Protein AF-A0AAU7DI45-F1 (afdb_monomer)

Structure (mmCIF, N/CA/C/O backbone):
data_AF-A0AAU7DI45-F1
#
_entry.id   AF-A0AAU7DI45-F1
#
loop_
_atom_site.group_PDB
_atom_site.id
_atom_site.type_symbol
_atom_site.label_atom_id
_atom_site.label_alt_id
_atom_site.label_comp_id
_atom_site.label_asym_id
_atom_site.label_entity_id
_atom_site.label_seq_id
_atom_site.pdbx_PDB_ins_code
_atom_site.Cartn_x
_atom_site.Cartn_y
_atom_site.Cartn_z
_atom_site.occupancy
_atom_site.B_iso_or_equiv
_atom_site.auth_seq_id
_atom_site.auth_comp_id
_atom_site.auth_asym_id
_atom_site.auth_atom_id
_atom_site.pdbx_PDB_model_num
ATOM 1 N N . MET A 1 1 ? -22.947 -71.564 53.033 1.00 35.72 1 MET A N 1
ATOM 2 C CA . MET A 1 1 ? -21.779 -70.784 52.568 1.00 35.72 1 MET A CA 1
ATOM 3 C C . MET A 1 1 ? -22.223 -69.349 52.325 1.00 35.72 1 MET A C 1
ATOM 5 O O . MET A 1 1 ? -22.934 -69.138 51.357 1.00 35.72 1 MET A O 1
ATOM 9 N N . SER A 1 2 ? -21.926 -68.342 53.138 1.00 35.03 2 SER A N 1
ATOM 10 C CA . SER A 1 2 ? -21.536 -68.233 54.557 1.00 35.03 2 SER A CA 1
ATOM 11 C C . SER A 1 2 ? -22.370 -67.035 55.083 1.00 35.03 2 SER A C 1
ATOM 13 O O . SER A 1 2 ? -22.551 -66.075 54.343 1.00 35.03 2 SER A O 1
ATOM 15 N N . LEU A 1 3 ? -23.052 -67.018 56.233 1.00 26.03 3 LEU A N 1
ATOM 16 C CA . LEU A 1 3 ? -22.826 -67.642 57.543 1.00 26.03 3 LEU A CA 1
ATOM 17 C C . LEU A 1 3 ? -21.412 -67.407 58.063 1.00 26.03 3 LEU A C 1
ATOM 19 O O . LEU A 1 3 ? -20.582 -68.307 58.050 1.00 26.03 3 LEU A O 1
ATOM 23 N N . THR A 1 4 ? -21.168 -66.145 58.398 1.00 36.72 4 THR A N 1
ATOM 24 C CA . THR A 1 4 ? -20.694 -65.712 59.723 1.00 36.72 4 THR A CA 1
ATOM 25 C C . THR A 1 4 ? -21.297 -64.317 59.928 1.00 36.72 4 THR A C 1
ATOM 27 O O . THR A 1 4 ? -20.848 -63.350 59.318 1.00 36.72 4 THR A O 1
ATOM 30 N N . ASP A 1 5 ? -22.533 -64.249 60.411 1.00 32.00 5 ASP A N 1
ATOM 31 C CA . ASP A 1 5 ? -22.857 -64.162 61.844 1.00 32.00 5 ASP A CA 1
ATOM 32 C C . ASP A 1 5 ? -22.604 -62.742 62.359 1.00 32.00 5 ASP A C 1
ATOM 34 O O . ASP A 1 5 ? -21.480 -62.262 62.436 1.00 32.00 5 ASP A O 1
ATOM 38 N N . GLN A 1 6 ? -23.664 -61.953 62.525 1.00 32.66 6 GLN A N 1
ATOM 39 C CA . GLN A 1 6 ? -24.487 -62.008 63.736 1.00 32.66 6 GLN A CA 1
ATOM 40 C C . GLN A 1 6 ? -23.634 -61.767 64.978 1.00 32.66 6 GLN A C 1
ATOM 42 O O . GLN A 1 6 ? -23.156 -62.696 65.614 1.00 32.66 6 GLN A O 1
ATOM 47 N N . LEU A 1 7 ? -23.544 -60.499 65.359 1.00 32.22 7 LEU A N 1
ATOM 48 C CA . LEU A 1 7 ? -23.602 -60.118 66.760 1.00 32.22 7 LEU A CA 1
ATOM 49 C C . LEU A 1 7 ? -24.441 -58.840 66.847 1.00 32.22 7 LEU A C 1
ATOM 51 O O . LEU A 1 7 ? -23.970 -57.736 66.588 1.00 32.22 7 LEU A O 1
ATOM 55 N N . THR A 1 8 ? -25.703 -59.081 67.222 1.00 35.00 8 THR A N 1
ATOM 56 C CA . THR A 1 8 ? -26.502 -58.309 68.194 1.00 35.00 8 THR A CA 1
ATOM 57 C C . THR A 1 8 ? -26.906 -56.894 67.785 1.00 35.00 8 THR A C 1
ATOM 59 O O . THR A 1 8 ? -26.086 -55.989 67.739 1.00 35.00 8 THR A O 1
ATOM 62 N N . ASP A 1 9 ? -28.166 -56.607 67.451 1.00 32.84 9 ASP A N 1
ATOM 63 C CA . ASP A 1 9 ? -29.411 -56.942 68.171 1.00 32.84 9 ASP A CA 1
ATOM 64 C C . ASP A 1 9 ? -29.366 -56.561 69.660 1.00 32.84 9 ASP A C 1
ATOM 66 O O . ASP A 1 9 ? -29.129 -57.382 70.538 1.00 32.84 9 ASP A O 1
ATOM 70 N N . HIS A 1 10 ? -29.510 -55.257 69.896 1.00 27.36 10 HIS A N 1
ATOM 71 C CA . HIS A 1 10 ? -29.951 -54.586 71.124 1.00 27.36 10 HIS A CA 1
ATOM 72 C C . HIS A 1 10 ? -29.984 -53.087 70.751 1.00 27.36 10 HIS A C 1
ATOM 74 O O . HIS A 1 10 ? -28.944 -52.473 70.588 1.00 27.36 10 HIS A O 1
ATOM 80 N N . LEU A 1 11 ? -31.088 -52.386 70.511 1.00 31.47 11 LEU A N 1
ATOM 81 C CA . LEU A 1 11 ? -32.400 -52.432 71.128 1.00 31.47 11 LEU A CA 1
ATOM 82 C C . LEU A 1 11 ? -33.374 -51.669 70.213 1.00 31.47 11 LEU A C 1
ATOM 84 O O . LEU A 1 11 ? -33.410 -50.440 70.213 1.00 31.47 11 LEU A O 1
ATOM 88 N N . ALA A 1 12 ? -34.213 -52.390 69.476 1.00 33.78 12 ALA A N 1
ATOM 89 C CA . ALA A 1 12 ? -35.539 -51.891 69.147 1.00 33.78 12 ALA A CA 1
ATOM 90 C C . ALA A 1 12 ? -36.453 -52.253 70.323 1.00 33.78 12 ALA A C 1
ATOM 92 O O . ALA A 1 12 ? -36.908 -53.390 70.415 1.00 33.78 12 ALA A O 1
ATOM 93 N N . LYS A 1 13 ? -36.674 -51.322 71.256 1.00 28.27 13 LYS A N 1
ATOM 94 C CA . LYS A 1 13 ? -37.799 -51.347 72.206 1.00 28.27 13 LYS A CA 1
ATOM 95 C C . LYS A 1 13 ? -37.856 -50.026 72.967 1.00 28.27 13 LYS A C 1
ATOM 97 O O . LYS A 1 13 ? -36.858 -49.623 73.549 1.00 28.27 13 LYS A O 1
ATOM 102 N N . LEU A 1 14 ? -39.067 -49.464 72.981 1.00 29.06 14 LEU A N 1
ATOM 103 C CA . LEU A 1 14 ? -39.582 -48.253 73.637 1.00 29.06 14 LEU A CA 1
ATOM 104 C C . LEU A 1 14 ? -39.849 -47.114 72.636 1.00 29.06 14 LEU A C 1
ATOM 106 O O . LEU A 1 14 ? -38.924 -46.520 72.108 1.00 29.06 14 LEU A O 1
ATOM 110 N N . THR A 1 15 ? -41.075 -46.710 72.321 1.00 27.80 15 THR A N 1
ATOM 111 C CA . THR A 1 15 ? -42.408 -47.266 72.580 1.00 27.80 15 THR A CA 1
ATOM 112 C C . THR A 1 15 ? -43.344 -46.536 71.616 1.00 27.80 15 THR A C 1
ATOM 114 O O . THR A 1 15 ? -43.249 -45.319 71.470 1.00 27.80 15 THR A O 1
ATOM 117 N N . TYR A 1 16 ? -44.238 -47.262 70.951 1.00 29.23 16 TYR A N 1
ATOM 118 C CA . TYR A 1 16 ? -45.427 -46.680 70.331 1.00 29.23 16 TYR A CA 1
ATOM 119 C C . TYR A 1 16 ? -46.463 -46.412 71.441 1.00 29.23 16 TYR A C 1
ATOM 121 O O . TYR A 1 16 ? -46.505 -47.170 72.408 1.00 29.23 16 TYR A O 1
ATOM 129 N N . ILE A 1 17 ? -47.327 -45.410 71.234 1.00 28.45 17 ILE A N 1
ATOM 130 C CA . ILE A 1 17 ? -48.498 -44.982 72.038 1.00 28.45 17 ILE A CA 1
ATOM 131 C C . ILE A 1 17 ? -48.225 -43.839 73.032 1.00 28.45 17 ILE A C 1
ATOM 133 O O . ILE A 1 17 ? -47.593 -44.015 74.067 1.00 28.45 17 ILE A O 1
ATOM 137 N N . GLY A 1 18 ? -48.809 -42.671 72.733 1.00 25.48 18 GLY A N 1
ATOM 138 C CA . GLY A 1 18 ? -48.900 -41.555 73.674 1.00 25.48 18 GLY A CA 1
ATOM 139 C C . GLY A 1 18 ? -49.289 -40.215 73.051 1.00 25.48 18 GLY A C 1
ATOM 140 O O . GLY A 1 18 ? -48.501 -39.288 73.105 1.00 25.48 18 GLY A O 1
ATOM 141 N N . LEU A 1 19 ? -50.495 -40.154 72.476 1.00 28.08 19 LEU A N 1
ATOM 142 C CA . LEU A 1 19 ? -51.413 -39.002 72.484 1.00 28.08 19 LEU A CA 1
ATOM 143 C C . LEU A 1 19 ? -50.922 -37.621 71.993 1.00 28.08 19 LEU A C 1
ATOM 145 O O . LEU A 1 19 ? -50.111 -36.939 72.604 1.00 28.08 19 LEU A O 1
ATOM 149 N N . LEU A 1 20 ? -51.570 -37.193 70.904 1.00 30.78 20 LEU A N 1
ATOM 150 C CA . LEU A 1 20 ? -52.135 -35.857 70.691 1.00 30.78 20 LEU A CA 1
ATOM 151 C C . LEU A 1 20 ? -51.928 -34.871 71.856 1.00 30.78 20 LEU A C 1
ATOM 153 O O . LEU A 1 20 ? -52.606 -34.991 72.871 1.00 30.78 20 LEU A O 1
ATOM 157 N N . ASP A 1 21 ? -51.139 -33.815 71.641 1.00 26.39 21 ASP A N 1
ATOM 158 C CA . ASP A 1 21 ? -51.639 -32.500 72.026 1.00 26.39 21 ASP A CA 1
ATOM 159 C C . ASP A 1 21 ? -51.089 -31.348 71.180 1.00 26.39 21 ASP A C 1
ATOM 161 O O . ASP A 1 21 ? -50.002 -31.351 70.604 1.00 26.39 21 ASP A O 1
ATOM 165 N N . ASN A 1 22 ? -51.955 -30.363 71.082 1.00 34.59 22 ASN A N 1
ATOM 166 C CA . ASN A 1 22 ? -52.050 -29.299 70.119 1.00 34.59 22 ASN A CA 1
ATOM 167 C C . ASN A 1 22 ? -51.189 -28.108 70.562 1.00 34.59 22 ASN A C 1
ATOM 169 O O . ASN A 1 22 ? -51.562 -27.424 71.509 1.00 34.59 22 ASN A O 1
ATOM 173 N N . ARG A 1 23 ? -50.085 -27.783 69.868 1.00 29.89 23 ARG A N 1
ATOM 174 C CA . ARG A 1 23 ? -49.517 -26.417 69.899 1.00 29.89 23 ARG A CA 1
ATOM 175 C C . ARG A 1 23 ? -48.950 -25.997 68.546 1.00 29.89 23 ARG A C 1
ATOM 177 O O . ARG A 1 23 ? -47.850 -26.369 68.152 1.00 29.89 23 ARG A O 1
ATOM 184 N N . ARG A 1 24 ? -49.709 -25.126 67.875 1.00 33.06 24 ARG A N 1
ATOM 185 C CA . ARG A 1 24 ? -49.247 -24.195 66.836 1.00 33.06 24 ARG A CA 1
ATOM 186 C C . ARG A 1 24 ? -47.911 -23.551 67.242 1.00 33.06 24 ARG A C 1
ATOM 188 O O . ARG A 1 24 ? -47.903 -22.642 68.070 1.00 33.06 24 ARG A O 1
ATOM 195 N N . SER A 1 25 ? -46.805 -23.954 66.619 1.00 28.47 25 SER A N 1
ATOM 196 C CA . SER A 1 25 ? -45.585 -23.143 66.599 1.00 28.47 25 SER A CA 1
ATOM 197 C C . SER A 1 25 ? -45.669 -22.207 65.397 1.00 28.47 25 SER A C 1
ATOM 199 O O . SER A 1 25 ? -45.540 -22.624 64.246 1.00 28.47 25 SER A O 1
ATOM 201 N N . LYS A 1 26 ? -45.995 -20.942 65.670 1.00 29.33 26 LYS A N 1
ATOM 202 C CA . LYS A 1 26 ? -45.971 -19.853 64.692 1.00 29.33 26 LYS A CA 1
ATOM 203 C C . LYS A 1 26 ? -44.584 -19.811 64.042 1.00 29.33 26 LYS A C 1
ATOM 205 O O . LYS A 1 26 ? -43.589 -19.650 64.746 1.00 29.33 26 LYS A O 1
ATOM 210 N N . MET A 1 27 ? -44.521 -19.896 62.710 1.00 29.36 27 MET A N 1
ATOM 211 C CA . MET A 1 27 ? -43.355 -19.416 61.968 1.00 29.36 27 MET A CA 1
ATOM 212 C C . MET A 1 27 ? -43.148 -17.956 62.361 1.00 29.36 27 MET A C 1
ATOM 214 O O . MET A 1 27 ? -44.000 -17.106 62.103 1.00 29.36 27 MET A O 1
ATOM 218 N N . ASN A 1 28 ? -42.055 -17.690 63.066 1.00 26.39 28 ASN A N 1
ATOM 219 C CA . ASN A 1 28 ? -41.728 -16.356 63.531 1.00 26.39 28 ASN A CA 1
ATOM 220 C C . ASN A 1 28 ? -41.281 -15.540 62.310 1.00 26.39 28 ASN A C 1
ATOM 222 O O . ASN A 1 28 ? -40.155 -15.675 61.829 1.00 26.39 28 ASN A O 1
ATOM 226 N N . VAL A 1 29 ? -42.205 -14.758 61.748 1.00 33.41 29 VAL A N 1
ATOM 227 C CA . VAL A 1 29 ? -41.911 -13.756 60.723 1.00 33.41 29 VAL A CA 1
ATOM 228 C C . VAL A 1 29 ? -41.280 -12.580 61.453 1.00 33.41 29 VAL A C 1
ATOM 230 O O . VAL A 1 29 ? -41.974 -11.706 61.962 1.00 33.41 29 VAL A O 1
ATOM 233 N N . ASP A 1 30 ? -39.957 -12.616 61.567 1.00 32.03 30 ASP A N 1
ATOM 234 C CA . ASP A 1 30 ? -39.193 -11.596 62.273 1.00 32.03 30 ASP A CA 1
ATOM 235 C C . ASP A 1 30 ? -39.340 -10.238 61.559 1.00 32.03 30 ASP A C 1
ATOM 237 O O . ASP A 1 30 ? -38.899 -10.036 60.419 1.00 32.03 30 ASP A O 1
ATOM 241 N N . SER A 1 31 ? -40.048 -9.321 62.214 1.00 34.56 31 SER A N 1
ATOM 242 C CA . SER A 1 31 ? -40.339 -7.968 61.760 1.00 34.56 31 SER A CA 1
ATOM 243 C C . SER A 1 31 ? -39.283 -7.008 62.309 1.00 34.56 31 SER A C 1
ATOM 245 O O . SER A 1 31 ? -39.503 -6.350 63.322 1.00 34.56 31 SER A O 1
ATOM 247 N N . GLY A 1 32 ? -38.126 -6.900 61.655 1.00 35.88 32 GLY A N 1
ATOM 248 C CA . GLY A 1 32 ? -37.116 -5.938 62.099 1.00 35.88 32 GLY A CA 1
ATOM 249 C C . GLY A 1 32 ? -35.945 -5.761 61.143 1.00 35.88 32 GLY A C 1
ATOM 250 O O . GLY A 1 32 ? -35.063 -6.611 61.068 1.00 35.88 32 GLY A O 1
ATOM 251 N N . TYR A 1 33 ? -35.896 -4.616 60.455 1.00 43.28 33 TYR A N 1
ATOM 252 C CA . TYR A 1 33 ? -34.671 -4.110 59.828 1.00 43.28 33 TYR A CA 1
ATOM 253 C C . TYR A 1 33 ? -33.738 -3.589 60.933 1.00 43.28 33 TYR A C 1
ATOM 255 O O . TYR A 1 33 ? -33.801 -2.420 61.302 1.00 43.28 33 TYR A O 1
ATOM 263 N N . GLY A 1 34 ? -32.893 -4.459 61.487 1.00 37.00 34 GLY A N 1
ATOM 264 C CA . GLY A 1 34 ? -31.878 -4.068 62.471 1.00 37.00 34 GLY A CA 1
ATOM 265 C C . GLY A 1 34 ? -30.731 -3.260 61.844 1.00 37.00 34 GLY A C 1
ATOM 266 O O . GLY A 1 34 ? -30.355 -3.485 60.692 1.00 37.00 34 GLY A O 1
ATOM 267 N N . HIS A 1 35 ? -30.134 -2.351 62.620 1.00 40.84 35 HIS A N 1
ATOM 268 C CA . HIS A 1 35 ? -29.148 -1.332 62.209 1.00 40.84 35 HIS A CA 1
ATOM 269 C C . HIS A 1 35 ? -27.817 -1.832 61.585 1.00 40.84 35 HIS A C 1
ATOM 271 O O . HIS A 1 35 ? -26.985 -1.009 61.215 1.00 40.84 35 HIS A O 1
ATOM 277 N N . LYS A 1 36 ? -27.610 -3.147 61.412 1.00 51.97 36 LYS A N 1
ATOM 278 C CA . LYS A 1 36 ? -26.426 -3.753 60.760 1.00 51.97 36 LYS A CA 1
ATOM 279 C C . LYS A 1 36 ? -26.767 -4.959 59.862 1.00 51.97 36 LYS A C 1
ATOM 281 O O . LYS A 1 36 ? -25.991 -5.902 59.756 1.00 51.97 36 LYS A O 1
ATOM 286 N N . GLN A 1 37 ? -27.952 -4.994 59.250 1.00 72.25 37 GLN A N 1
ATOM 287 C CA . GLN A 1 37 ? -28.378 -6.143 58.438 1.00 72.25 37 GLN A CA 1
ATOM 288 C C . GLN A 1 37 ? -28.145 -5.936 56.933 1.00 72.25 37 GLN A C 1
ATOM 290 O O . GLN A 1 37 ? -28.768 -5.072 56.311 1.00 72.25 37 GLN A O 1
ATOM 295 N N . VAL A 1 38 ? -27.324 -6.801 56.323 1.00 85.75 38 VAL A N 1
ATOM 296 C CA . VAL A 1 38 ? -27.330 -7.022 54.867 1.00 85.75 38 VAL A CA 1
ATOM 297 C C . VAL A 1 38 ? -28.445 -8.009 54.541 1.00 85.75 38 VAL A C 1
ATOM 299 O O . VAL A 1 38 ? -28.497 -9.116 55.080 1.00 85.75 38 VAL A O 1
ATOM 302 N N . ASN A 1 39 ? -29.347 -7.626 53.648 1.00 89.88 39 ASN A N 1
ATOM 303 C CA . ASN A 1 39 ? -30.404 -8.487 53.137 1.00 89.88 39 ASN A CA 1
ATOM 304 C C . ASN A 1 39 ? -30.093 -8.919 51.710 1.00 89.88 39 ASN A C 1
ATOM 306 O O . ASN A 1 39 ? -29.509 -8.160 50.941 1.00 89.88 39 ASN A O 1
ATOM 310 N N . LEU A 1 40 ? -30.537 -10.119 51.348 1.00 92.62 40 LEU A N 1
ATOM 311 C CA . LEU A 1 40 ? -30.530 -10.572 49.967 1.00 92.62 40 LEU A CA 1
ATOM 312 C C . LEU A 1 40 ? -31.950 -10.470 49.404 1.00 92.62 40 LEU A C 1
ATOM 314 O O . LEU A 1 40 ? -32.908 -10.968 49.998 1.00 92.62 40 LEU A O 1
ATOM 318 N N . VAL A 1 41 ? -32.090 -9.795 48.269 1.00 93.62 41 VAL A N 1
ATOM 319 C CA . VAL A 1 41 ? -33.357 -9.640 47.545 1.00 93.62 41 VAL A CA 1
ATOM 320 C C . VAL A 1 41 ? -33.157 -10.027 46.086 1.00 93.62 41 VAL A C 1
ATOM 322 O O . VAL A 1 41 ? -32.046 -9.960 45.567 1.00 93.62 41 VAL A O 1
ATOM 325 N N . GLN A 1 42 ? -34.225 -10.431 45.411 1.00 94.06 42 GLN A N 1
ATOM 326 C CA . GLN A 1 42 ? -34.209 -10.763 43.994 1.00 94.06 42 GLN A CA 1
ATOM 327 C C . GLN A 1 42 ? -35.122 -9.812 43.224 1.00 94.06 42 GLN A C 1
ATOM 329 O O . GLN A 1 42 ? -36.307 -9.705 43.520 1.00 94.06 42 GLN A O 1
ATOM 334 N N . TYR A 1 43 ? -34.583 -9.134 42.217 1.00 94.19 43 TYR A N 1
ATOM 335 C CA . TYR A 1 43 ? -35.361 -8.359 41.264 1.00 94.19 43 TYR A CA 1
ATOM 336 C C . TYR A 1 43 ? -35.867 -9.280 40.156 1.00 94.19 43 TYR A C 1
ATOM 338 O O . TYR A 1 43 ? -35.075 -9.871 39.414 1.00 94.19 43 TYR A O 1
ATOM 346 N N . ARG A 1 44 ? -37.187 -9.447 40.077 1.00 90.12 44 ARG A N 1
ATOM 347 C CA . ARG A 1 44 ? -37.833 -10.349 39.118 1.00 90.12 44 ARG A CA 1
ATOM 348 C C . ARG A 1 44 ? -39.212 -9.846 38.722 1.00 90.12 44 ARG A C 1
ATOM 350 O O . ARG A 1 44 ? -39.789 -8.980 39.382 1.00 90.12 44 ARG A O 1
ATOM 357 N N . ARG A 1 45 ? -39.748 -10.435 37.656 1.00 88.62 45 ARG A N 1
ATOM 358 C CA . ARG A 1 45 ? -41.122 -10.204 37.219 1.00 88.62 45 ARG A CA 1
ATOM 359 C C . ARG A 1 45 ? -42.077 -11.129 37.980 1.00 88.62 45 ARG A C 1
ATOM 361 O O . ARG A 1 45 ? -41.863 -12.341 37.996 1.00 88.62 45 ARG A O 1
ATOM 368 N N . VAL A 1 46 ? -43.100 -10.549 38.597 1.00 84.75 46 VAL A N 1
ATOM 369 C CA . VAL A 1 46 ? -44.240 -11.237 39.232 1.00 84.75 46 VAL A CA 1
ATOM 370 C C . VAL A 1 46 ? -45.490 -10.476 38.791 1.00 84.75 46 VAL A C 1
ATOM 372 O O . VAL A 1 46 ? -45.476 -9.244 38.802 1.00 84.75 46 VAL A O 1
ATOM 375 N N . ASP A 1 47 ? -46.497 -11.184 38.279 1.00 84.31 47 ASP A N 1
ATOM 376 C CA . ASP A 1 47 ? -47.744 -10.610 37.740 1.00 84.31 47 ASP A CA 1
ATOM 377 C C . ASP A 1 47 ? -47.528 -9.453 36.756 1.00 84.31 47 ASP A C 1
ATOM 379 O O . ASP A 1 47 ? -48.133 -8.384 36.811 1.00 84.31 47 ASP A O 1
ATOM 383 N N . GLY A 1 48 ? -46.571 -9.647 35.846 1.00 83.06 48 GLY A N 1
ATOM 384 C CA . GLY A 1 48 ? -46.275 -8.689 34.786 1.00 83.06 48 GLY A CA 1
ATOM 385 C C . GLY A 1 48 ? -45.459 -7.465 35.217 1.00 83.06 48 GLY A C 1
ATOM 386 O O . GLY A 1 48 ? -44.962 -6.772 34.326 1.00 83.06 48 GLY A O 1
ATOM 387 N N . ARG A 1 49 ? -45.225 -7.239 36.517 1.00 84.62 49 ARG A N 1
ATOM 388 C CA . ARG A 1 49 ? -44.467 -6.095 37.055 1.00 84.62 49 ARG A CA 1
ATOM 389 C C . ARG A 1 49 ? -43.102 -6.517 37.594 1.00 84.62 49 ARG A C 1
ATOM 391 O O . ARG A 1 49 ? -42.952 -7.584 38.183 1.00 84.62 49 ARG A O 1
ATOM 398 N N . TRP A 1 50 ? -42.093 -5.674 37.385 1.00 87.38 50 TRP A N 1
ATOM 399 C CA . TRP A 1 50 ? -40.767 -5.869 37.968 1.00 87.38 50 TRP A CA 1
ATOM 400 C C . TRP A 1 50 ? -40.733 -5.333 39.394 1.00 87.38 50 TRP A C 1
ATOM 402 O O . TRP A 1 50 ? -41.026 -4.162 39.625 1.00 87.38 50 TRP A O 1
ATOM 412 N N . GLN A 1 51 ? -40.346 -6.174 40.345 1.00 91.19 51 GLN A N 1
ATOM 413 C CA . GLN A 1 51 ? -40.280 -5.797 41.752 1.00 91.19 51 GLN A CA 1
ATOM 414 C C . GLN A 1 51 ? -39.185 -6.563 42.496 1.00 91.19 51 GLN A C 1
ATOM 416 O O . GLN A 1 51 ? -38.701 -7.604 42.046 1.00 91.19 51 GLN A O 1
ATOM 421 N N . PHE A 1 52 ? -38.763 -6.010 43.635 1.00 91.56 52 PHE A N 1
ATOM 422 C CA . PHE A 1 52 ? -37.815 -6.660 44.534 1.00 91.56 52 PHE A CA 1
ATOM 423 C C . PHE A 1 52 ? -38.555 -7.610 45.468 1.00 91.56 52 PHE A C 1
ATOM 425 O O . PHE A 1 52 ? -39.320 -7.182 46.327 1.00 91.56 52 PHE A O 1
ATOM 432 N N . ILE A 1 53 ? -38.264 -8.893 45.321 1.00 92.44 53 ILE A N 1
ATOM 433 C CA . ILE A 1 53 ? -38.807 -9.971 46.130 1.00 92.44 53 ILE A CA 1
ATOM 434 C C . ILE A 1 53 ? -37.778 -10.378 47.187 1.00 92.44 53 ILE A C 1
ATOM 436 O O . ILE A 1 53 ? -36.573 -10.424 46.925 1.00 92.44 53 ILE A O 1
ATOM 440 N N . ARG A 1 54 ? -38.233 -10.665 48.406 1.00 91.94 54 ARG A N 1
ATOM 441 C CA . ARG A 1 54 ? -37.351 -11.106 49.495 1.00 91.94 54 ARG A CA 1
ATOM 442 C C . ARG A 1 54 ? -36.870 -12.536 49.251 1.00 91.94 54 ARG A C 1
ATOM 444 O O . ARG A 1 54 ? -37.646 -13.389 48.829 1.00 91.94 54 ARG A O 1
ATOM 451 N N . VAL A 1 55 ? -35.602 -12.802 49.549 1.00 92.88 55 VAL A N 1
ATOM 452 C CA . VAL A 1 55 ? -35.072 -14.171 49.606 1.00 92.88 55 VAL A CA 1
ATOM 453 C C . VAL A 1 55 ? -35.498 -14.819 50.925 1.00 92.88 55 VAL A C 1
ATOM 455 O O . VAL A 1 55 ? -35.482 -14.163 51.970 1.00 92.88 55 VAL A O 1
ATOM 458 N N . VAL A 1 56 ? -35.881 -16.097 50.882 1.00 90.56 56 VAL A N 1
ATOM 459 C CA . VAL A 1 56 ? -36.247 -16.870 52.081 1.00 90.56 56 VAL A CA 1
ATOM 460 C C . VAL A 1 56 ? -35.054 -16.933 53.033 1.00 90.56 56 VAL A C 1
ATOM 462 O O . VAL A 1 56 ? -33.915 -17.087 52.596 1.00 90.56 56 VAL A O 1
ATOM 465 N N . ARG A 1 57 ? -35.294 -16.849 54.344 1.00 89.75 57 ARG A N 1
ATOM 466 C CA . ARG A 1 57 ? -34.252 -17.054 55.359 1.00 89.75 57 ARG A CA 1
ATOM 467 C C . ARG A 1 57 ? -34.491 -18.359 56.108 1.00 89.75 57 ARG A C 1
ATOM 469 O O . ARG A 1 57 ? -35.623 -18.676 56.453 1.00 89.75 57 ARG A O 1
ATOM 476 N N . LYS A 1 58 ? -33.414 -19.092 56.383 1.00 84.75 58 LYS A N 1
ATOM 477 C CA . LYS A 1 58 ? -33.390 -20.283 57.240 1.00 84.75 58 LYS A CA 1
ATOM 478 C C . LYS A 1 58 ? -32.303 -20.096 58.287 1.00 84.75 58 LYS A C 1
ATOM 480 O O . LYS A 1 58 ? -31.162 -19.803 57.936 1.00 84.75 58 LYS A O 1
ATOM 485 N N . ASN A 1 59 ? -32.653 -20.240 59.564 1.00 81.12 59 ASN A N 1
ATOM 486 C CA . ASN A 1 59 ? -31.726 -20.082 60.692 1.00 81.12 59 ASN A CA 1
ATOM 487 C C . ASN A 1 59 ? -30.917 -18.769 60.613 1.00 81.12 59 ASN A C 1
ATOM 489 O O . ASN A 1 59 ? -29.695 -18.761 60.735 1.00 81.12 59 ASN A O 1
ATOM 493 N N . GLY A 1 60 ? -31.594 -17.661 60.290 1.00 77.62 60 GLY A N 1
ATOM 494 C CA . GLY A 1 60 ? -30.975 -16.337 60.158 1.00 77.62 60 GLY A CA 1
ATOM 495 C C . GLY A 1 60 ? -30.174 -16.098 58.870 1.00 77.62 60 GLY A C 1
ATOM 496 O O . GLY A 1 60 ? -29.866 -14.944 58.570 1.00 77.62 60 GLY A O 1
ATOM 497 N N . LYS A 1 61 ? -29.898 -17.122 58.051 1.00 84.81 61 LYS A N 1
ATOM 498 C CA . LYS A 1 61 ? -29.144 -17.005 56.789 1.00 84.81 61 LYS A CA 1
ATOM 499 C C . LYS A 1 61 ? -30.076 -16.982 55.570 1.00 84.81 61 LYS A C 1
ATOM 501 O O . LYS A 1 61 ? -31.094 -17.676 55.588 1.00 84.81 61 LYS A O 1
ATOM 506 N N . PRO A 1 62 ? -29.775 -16.211 54.511 1.00 91.38 62 PRO A N 1
ATOM 507 C CA . PRO A 1 62 ? -30.547 -16.275 53.273 1.00 91.38 62 PRO A CA 1
ATOM 508 C C . PRO A 1 62 ? -30.350 -17.629 52.568 1.00 91.38 62 PRO A C 1
ATOM 510 O O . PRO A 1 62 ? -29.239 -18.150 52.514 1.00 91.38 62 PRO A O 1
ATOM 513 N N . ASP A 1 63 ? -31.422 -18.182 51.999 1.00 92.38 63 ASP A N 1
ATOM 514 C CA . ASP A 1 63 ? -31.427 -19.353 51.114 1.00 92.38 63 ASP A CA 1
ATOM 515 C C . ASP A 1 63 ? -31.788 -18.892 49.688 1.00 92.38 63 ASP A C 1
ATOM 517 O O . ASP A 1 63 ? -32.966 -18.867 49.328 1.00 92.38 63 ASP A O 1
ATOM 521 N N . PRO A 1 64 ? -30.806 -18.517 48.841 1.00 91.31 64 PRO A N 1
ATOM 522 C CA . PRO A 1 64 ? -31.066 -17.871 47.549 1.00 91.31 64 PRO A CA 1
ATOM 523 C C . PRO A 1 64 ? -31.676 -18.803 46.501 1.00 91.31 64 PRO A C 1
ATOM 525 O O . PRO A 1 64 ? -31.894 -18.402 45.361 1.00 91.31 64 PRO A O 1
ATOM 528 N N . ARG A 1 65 ? -31.949 -20.062 46.850 1.00 91.50 65 ARG A N 1
ATOM 529 C CA . ARG A 1 65 ? -32.694 -21.003 46.004 1.00 91.50 65 ARG A CA 1
ATOM 530 C C . ARG A 1 65 ? -34.197 -20.708 46.026 1.00 91.50 65 ARG A C 1
ATOM 532 O O . ARG A 1 65 ? -34.913 -21.148 45.127 1.00 91.50 65 ARG A O 1
ATOM 539 N N . LEU A 1 66 ? -34.655 -19.961 47.035 1.00 92.19 66 LEU A N 1
ATOM 540 C CA . LEU A 1 66 ? -36.059 -19.673 47.285 1.00 92.19 66 LEU A CA 1
ATOM 541 C C . LEU A 1 66 ? -36.292 -18.176 47.529 1.00 92.19 66 LEU A C 1
ATOM 543 O O . LEU A 1 66 ? -35.527 -17.502 48.219 1.00 92.19 66 LEU A O 1
ATOM 547 N N . VAL A 1 67 ? -37.386 -17.661 46.985 1.00 91.88 67 VAL A N 1
ATOM 548 C CA . VAL A 1 67 ? -37.884 -16.296 47.202 1.00 91.88 67 VAL A CA 1
ATOM 549 C C . VAL A 1 67 ? -39.308 -16.339 47.745 1.00 91.88 67 VAL A C 1
ATOM 551 O O . VAL A 1 67 ? -39.989 -17.338 47.564 1.00 91.88 67 VAL A O 1
ATOM 554 N N . LEU A 1 68 ? -39.756 -15.281 48.417 1.00 89.38 68 LEU A N 1
ATOM 555 C CA . LEU A 1 68 ? -41.103 -15.191 48.988 1.00 89.38 68 LEU A CA 1
ATOM 556 C C . LEU A 1 68 ? -42.044 -14.452 48.035 1.00 89.38 68 LEU A C 1
ATOM 558 O O . LEU A 1 68 ? -41.975 -13.228 47.957 1.00 89.38 68 LEU A O 1
ATOM 562 N N . ILE A 1 69 ? -42.913 -15.171 47.330 1.00 86.19 69 ILE A N 1
ATOM 563 C CA . ILE A 1 69 ? -43.964 -14.582 46.485 1.00 86.19 69 ILE A CA 1
ATOM 564 C C . ILE A 1 69 ? -45.282 -14.730 47.242 1.00 86.19 69 ILE A C 1
ATOM 566 O O . ILE A 1 69 ? -45.623 -15.834 47.645 1.00 86.19 69 ILE A O 1
ATOM 570 N N . ASP A 1 70 ? -45.959 -13.613 47.514 1.00 82.88 70 ASP A N 1
ATOM 571 C CA . ASP A 1 70 ? -47.206 -13.566 48.298 1.00 82.88 70 ASP A CA 1
ATOM 572 C C . ASP A 1 70 ? -47.128 -14.259 49.671 1.00 82.88 70 ASP A C 1
ATOM 574 O O . ASP A 1 70 ? -48.110 -14.766 50.199 1.00 82.88 70 ASP A O 1
ATOM 578 N N . GLY A 1 71 ? -45.933 -14.262 50.271 1.00 80.00 71 GLY A N 1
ATOM 579 C CA . GLY A 1 71 ? -45.664 -14.909 51.559 1.00 80.00 71 GLY A CA 1
ATOM 580 C C . GLY A 1 71 ? -45.228 -16.373 51.460 1.00 80.00 71 GLY A C 1
ATOM 581 O O . GLY A 1 71 ? -44.697 -16.894 52.438 1.00 80.00 71 GLY A O 1
ATOM 582 N N . GLU A 1 72 ? -45.332 -16.996 50.285 1.00 85.31 72 GLU A N 1
ATOM 583 C CA . GLU A 1 72 ? -45.009 -18.408 50.074 1.00 85.31 72 GLU A CA 1
ATOM 584 C C . GLU A 1 72 ? -43.630 -18.615 49.411 1.00 85.31 72 GLU A C 1
ATOM 586 O O . GLU A 1 72 ? -43.232 -17.850 48.519 1.00 85.31 72 GLU A O 1
ATOM 591 N N . PRO A 1 73 ? -42.857 -19.647 49.810 1.00 90.25 73 PRO A N 1
ATOM 592 C CA . PRO A 1 73 ? -41.593 -19.986 49.163 1.00 90.25 73 PRO A CA 1
ATOM 593 C C . PRO A 1 73 ? -41.774 -20.449 47.708 1.00 90.25 73 PRO A C 1
ATOM 595 O O . PRO A 1 73 ? -42.373 -21.484 47.430 1.00 90.25 73 PRO A O 1
ATOM 598 N N . ALA A 1 74 ? -41.154 -19.736 46.772 1.00 89.38 74 ALA A N 1
ATOM 599 C CA . ALA A 1 74 ? -41.132 -20.048 45.348 1.00 89.38 74 ALA A CA 1
ATOM 600 C C . ALA A 1 74 ? -39.696 -20.161 44.811 1.00 89.38 74 ALA A C 1
ATOM 602 O O . ALA A 1 74 ? -38.744 -19.631 45.387 1.00 89.38 74 ALA A O 1
ATOM 603 N N . SER A 1 75 ? -39.524 -20.833 43.668 1.00 89.12 75 SER A N 1
ATOM 604 C CA . SER A 1 75 ? -38.213 -20.978 43.021 1.00 89.12 75 SER A CA 1
ATOM 605 C C . SER A 1 75 ? -37.615 -19.622 42.641 1.00 89.12 75 SER A C 1
ATOM 607 O O . SER A 1 75 ? -38.280 -18.795 42.016 1.00 89.12 75 SER A O 1
ATOM 609 N N . SER A 1 76 ? -36.325 -19.425 42.918 1.00 87.12 76 SER A N 1
ATOM 610 C CA . SER A 1 76 ? -35.585 -18.216 42.537 1.00 87.12 76 SER A CA 1
ATOM 611 C C . SER A 1 76 ? -35.151 -18.164 41.060 1.00 87.12 76 SER A C 1
ATOM 613 O O . SER A 1 76 ? -34.343 -17.318 40.677 1.00 87.12 76 SER A O 1
ATOM 615 N N . LYS A 1 77 ? -35.665 -19.043 40.189 1.00 85.06 77 LYS A N 1
ATOM 616 C CA . LYS A 1 77 ? -35.391 -18.968 38.743 1.00 85.06 77 LYS A CA 1
ATOM 617 C C . LYS A 1 77 ? -36.007 -17.702 38.126 1.00 85.06 77 LYS A C 1
ATOM 619 O O . LYS A 1 77 ? -37.162 -17.379 38.394 1.00 85.06 77 LYS A O 1
ATOM 624 N N . GLY A 1 78 ? -35.252 -17.040 37.242 1.00 80.38 78 GLY A N 1
ATOM 625 C CA . GLY A 1 78 ? -35.756 -15.947 36.395 1.00 80.38 78 GLY A CA 1
ATOM 626 C C . GLY A 1 78 ? -35.616 -14.526 36.960 1.00 80.38 78 GLY A C 1
ATOM 627 O O . GLY A 1 78 ? -36.429 -13.668 36.623 1.00 80.38 78 GLY A O 1
ATOM 628 N N . GLY A 1 79 ? -34.611 -14.257 37.803 1.00 86.81 79 GLY A N 1
ATOM 629 C CA . GLY A 1 79 ? -34.336 -12.916 38.335 1.00 86.81 79 GLY A CA 1
ATOM 630 C C . GLY A 1 79 ? -32.859 -12.654 38.638 1.00 86.81 79 GLY A C 1
ATOM 631 O O . GLY A 1 79 ? -32.026 -13.558 38.558 1.00 86.81 79 GLY A O 1
ATOM 632 N N . HIS A 1 80 ? -32.548 -11.413 39.018 1.00 91.25 80 HIS A N 1
ATOM 633 C CA . HIS A 1 80 ? -31.209 -10.978 39.432 1.00 91.25 80 HIS A CA 1
ATOM 634 C C . HIS A 1 80 ? -31.182 -10.669 40.928 1.00 91.25 80 HIS A C 1
ATOM 636 O O . HIS A 1 80 ? -32.084 -10.017 41.449 1.00 91.25 80 HIS A O 1
ATOM 642 N N . PHE A 1 81 ? -30.159 -11.136 41.632 1.00 93.56 81 PHE A N 1
ATOM 643 C CA . PHE A 1 81 ? -29.971 -10.895 43.054 1.00 93.56 81 PHE A CA 1
ATOM 644 C C . PHE A 1 81 ? -29.294 -9.555 43.316 1.00 93.56 81 PHE A C 1
ATOM 646 O O . PHE A 1 81 ? -28.427 -9.103 42.566 1.00 93.56 81 PHE A O 1
ATOM 653 N N . TYR A 1 82 ? -29.684 -8.952 44.432 1.00 94.50 82 TYR A N 1
ATOM 654 C CA . TYR A 1 82 ? -29.109 -7.732 44.961 1.00 94.50 82 TYR A CA 1
ATOM 655 C C . TYR A 1 82 ? -28.887 -7.879 46.462 1.00 94.50 82 TYR A C 1
ATOM 657 O O . TYR A 1 82 ? -29.732 -8.421 47.180 1.00 94.50 82 TYR A O 1
ATOM 665 N N . LEU A 1 83 ? -27.779 -7.328 46.942 1.00 92.75 83 LEU A N 1
ATOM 666 C CA . LEU A 1 83 ? -27.606 -7.021 48.355 1.00 92.75 83 LEU A CA 1
ATOM 667 C C . LEU A 1 83 ? -28.330 -5.715 48.657 1.00 92.75 83 LEU A C 1
ATOM 669 O O . LEU A 1 83 ? -28.251 -4.778 47.867 1.00 92.75 83 LEU A O 1
ATOM 673 N N . ALA A 1 84 ? -29.026 -5.653 49.786 1.00 90.56 84 ALA A N 1
ATOM 674 C CA . ALA A 1 84 ? -29.737 -4.475 50.257 1.00 90.56 84 ALA A CA 1
ATOM 675 C C . ALA A 1 84 ? -29.387 -4.213 51.725 1.00 90.56 84 ALA A C 1
ATOM 677 O O . ALA A 1 84 ? -29.669 -5.044 52.588 1.00 90.56 84 ALA A O 1
ATOM 678 N N . TRP A 1 85 ? -28.791 -3.061 52.014 1.00 90.00 85 TRP A N 1
ATOM 679 C CA . TRP A 1 85 ? -28.415 -2.650 53.369 1.00 90.00 85 TRP A CA 1
ATOM 680 C C . TRP A 1 85 ? -28.669 -1.155 53.553 1.00 90.00 85 TRP A C 1
ATOM 682 O O . TRP A 1 85 ? -28.872 -0.425 52.580 1.00 90.00 85 TRP A O 1
ATOM 692 N N . ARG A 1 86 ? -28.699 -0.697 54.805 1.00 84.56 86 ARG A N 1
ATOM 693 C CA . ARG A 1 86 ? -28.756 0.733 55.114 1.00 84.56 86 ARG A CA 1
ATOM 694 C C . ARG A 1 86 ? -27.377 1.231 55.506 1.00 84.56 86 ARG A C 1
ATOM 696 O O . ARG A 1 86 ? -26.705 0.608 56.318 1.00 84.56 86 ARG A O 1
ATOM 703 N N . GLU A 1 87 ? -26.998 2.365 54.945 1.00 82.12 87 GLU A N 1
ATOM 704 C CA . GLU A 1 87 ? -25.746 3.059 55.222 1.00 82.12 87 GLU A CA 1
ATOM 705 C C . GLU A 1 87 ? -26.066 4.545 55.370 1.00 82.12 87 GLU A C 1
ATOM 707 O O . GLU A 1 87 ? -26.708 5.125 54.493 1.00 82.12 87 GLU A O 1
ATOM 712 N N . GLN A 1 88 ? -25.715 5.138 56.517 1.00 79.94 88 GLN A N 1
ATOM 713 C CA . GLN A 1 88 ? -26.058 6.530 56.858 1.00 79.94 88 GLN A CA 1
ATOM 714 C C . GLN A 1 88 ? -27.551 6.860 56.630 1.00 79.94 88 GLN A C 1
ATOM 716 O O . GLN A 1 88 ? -27.912 7.893 56.077 1.00 79.94 88 GLN A O 1
ATOM 721 N N . GLY A 1 89 ? -28.442 5.928 56.990 1.00 79.06 89 GLY A N 1
ATOM 722 C CA . GLY A 1 89 ? -29.893 6.068 56.811 1.00 79.06 89 GLY A CA 1
ATOM 723 C C . GLY A 1 89 ? -30.412 5.772 55.396 1.00 79.06 89 GLY A C 1
ATOM 724 O O . GLY A 1 89 ? -31.595 5.457 55.248 1.00 79.06 89 GLY A O 1
ATOM 725 N N . ASN A 1 90 ? -29.554 5.749 54.374 1.00 78.44 90 ASN A N 1
ATOM 726 C CA . ASN A 1 90 ? -29.937 5.501 52.985 1.00 78.44 90 ASN A CA 1
ATOM 727 C C . ASN A 1 90 ? -29.960 4.008 52.651 1.00 78.44 90 ASN A C 1
ATOM 729 O O . ASN A 1 90 ? -29.046 3.262 52.998 1.00 78.44 90 ASN A O 1
ATOM 733 N N . LEU A 1 91 ? -31.001 3.560 51.942 1.00 84.06 91 LEU A N 1
ATOM 734 C CA . LEU A 1 91 ? -31.064 2.195 51.423 1.00 84.06 91 LEU A CA 1
ATOM 735 C C . LEU A 1 91 ? -30.145 2.070 50.203 1.00 84.06 91 LEU A C 1
ATOM 737 O O . LEU A 1 91 ? -30.443 2.606 49.136 1.00 84.06 91 LEU A O 1
ATOM 741 N N . LYS A 1 92 ? -29.056 1.323 50.353 1.00 88.62 92 LYS A N 1
ATOM 742 C CA . LYS A 1 92 ? -28.151 0.959 49.265 1.00 88.62 92 LYS A CA 1
ATOM 743 C C . LYS A 1 92 ? -28.543 -0.401 48.701 1.00 88.62 92 LYS A C 1
ATOM 745 O O . LYS A 1 92 ? -28.993 -1.289 49.431 1.00 88.62 92 LYS A O 1
ATOM 750 N N . ARG A 1 93 ? -28.385 -0.554 47.386 1.00 90.19 93 ARG A N 1
ATOM 751 C CA . ARG A 1 93 ? -28.548 -1.830 46.687 1.00 90.19 93 ARG A CA 1
ATOM 752 C C . ARG A 1 93 ? -27.374 -2.061 45.746 1.00 90.19 93 ARG A C 1
ATOM 754 O O . ARG A 1 93 ? -27.012 -1.153 45.009 1.00 90.19 93 ARG A O 1
ATOM 761 N N . GLN A 1 94 ? -26.840 -3.276 45.729 1.00 90.12 94 GLN A N 1
ATOM 762 C CA . GLN A 1 94 ? -25.747 -3.684 44.841 1.00 90.12 94 GLN A CA 1
ATOM 763 C C . GLN A 1 94 ? -26.136 -4.965 44.113 1.00 90.12 94 GLN A C 1
ATOM 765 O O . GLN A 1 94 ? -26.554 -5.925 44.758 1.00 90.12 94 GLN A O 1
ATOM 770 N N . ALA A 1 95 ? -26.025 -4.978 42.784 1.00 89.44 95 ALA A N 1
ATOM 771 C CA . ALA A 1 95 ? -26.294 -6.167 41.978 1.00 89.44 95 ALA A CA 1
ATOM 772 C C . ALA A 1 95 ? -25.198 -7.221 42.201 1.00 89.44 95 ALA A C 1
ATOM 774 O O . ALA A 1 95 ? -24.018 -6.882 42.198 1.00 89.44 95 ALA A O 1
ATOM 775 N N . VAL A 1 96 ? -25.585 -8.489 42.370 1.00 87.06 96 VAL A N 1
ATOM 776 C CA . VAL A 1 96 ? -24.652 -9.604 42.648 1.00 87.06 96 VAL A CA 1
ATOM 777 C C . VAL A 1 96 ? -24.846 -10.806 41.717 1.00 87.06 96 VAL A C 1
ATOM 779 O O . VAL A 1 96 ? -24.439 -11.919 42.030 1.00 87.06 96 VAL A O 1
ATOM 782 N N . GLY A 1 97 ? -25.475 -10.585 40.558 1.00 85.62 97 GLY A N 1
ATOM 783 C CA . GLY A 1 97 ? -25.658 -11.602 39.517 1.00 85.62 97 GLY A CA 1
ATOM 784 C C . GLY A 1 97 ? -26.963 -12.392 39.640 1.00 85.62 97 GLY A C 1
ATOM 785 O O . GLY A 1 97 ? -27.889 -11.995 40.339 1.00 85.62 97 GLY A O 1
ATOM 786 N N . SER A 1 98 ? -27.083 -13.496 38.903 1.00 87.12 98 SER A N 1
ATOM 787 C CA . SER A 1 98 ? -28.289 -14.350 38.866 1.00 87.12 98 SER A CA 1
ATOM 788 C C . SER A 1 98 ? -28.081 -15.734 39.488 1.00 87.12 98 SER A C 1
ATOM 790 O O . SER A 1 98 ? -29.022 -16.522 39.566 1.00 87.12 98 SER A O 1
ATOM 792 N N . SER A 1 99 ? -26.861 -16.056 39.925 1.00 90.38 99 SER A N 1
ATOM 793 C CA . SER A 1 99 ? -26.527 -17.346 40.531 1.00 90.38 99 SER A CA 1
ATOM 794 C C . SER A 1 99 ? -26.821 -17.341 42.036 1.00 90.38 99 SER A C 1
ATOM 796 O O . SER A 1 99 ? -26.285 -16.495 42.754 1.00 90.38 99 SER A O 1
ATOM 798 N N . PRO A 1 100 ? -27.593 -18.313 42.565 1.00 89.62 100 PRO A N 1
ATOM 799 C CA . PRO A 1 100 ? -27.801 -18.459 44.006 1.00 89.62 100 PRO A CA 1
ATOM 800 C C . PRO A 1 100 ? -26.499 -18.589 44.809 1.00 89.62 100 PRO A C 1
ATOM 802 O O . PRO A 1 100 ? -26.409 -18.096 45.932 1.00 89.62 100 PRO A O 1
ATOM 805 N N . ARG A 1 101 ? -25.482 -19.248 44.236 1.00 86.31 101 ARG A N 1
ATOM 806 C CA . ARG A 1 101 ? -24.181 -19.452 44.888 1.00 86.31 101 ARG A CA 1
ATOM 807 C C . ARG A 1 101 ? -23.385 -18.151 44.971 1.00 86.31 101 ARG A C 1
ATOM 809 O O . ARG A 1 101 ? -22.848 -17.850 46.032 1.00 86.31 101 ARG A O 1
ATOM 816 N N . GLU A 1 102 ? -23.333 -17.385 43.882 1.00 85.94 102 GLU A N 1
ATOM 817 C CA . GLU A 1 102 ? -22.656 -16.077 43.845 1.00 85.94 102 GLU A CA 1
ATOM 818 C C . GLU A 1 102 ? -23.337 -15.089 44.789 1.00 85.94 102 GLU A C 1
ATOM 820 O O . GLU A 1 102 ? -22.668 -14.421 45.569 1.00 85.94 102 GLU A O 1
ATOM 825 N N . ALA A 1 103 ? -24.672 -15.074 44.792 1.00 89.62 103 ALA A N 1
ATOM 826 C CA . ALA A 1 103 ? -25.462 -14.219 45.662 1.00 89.62 103 ALA A CA 1
ATOM 827 C C . ALA A 1 103 ? -25.221 -14.511 47.155 1.00 89.62 103 ALA A C 1
ATOM 829 O O . ALA A 1 103 ? -25.080 -13.581 47.950 1.00 89.62 103 ALA A O 1
ATOM 830 N N . LEU A 1 104 ? -25.129 -15.794 47.540 1.00 90.44 104 LEU A N 1
ATOM 831 C CA . LEU A 1 104 ? -24.786 -16.182 48.912 1.00 90.44 104 LEU A CA 1
ATOM 832 C C . LEU A 1 104 ? -23.350 -15.786 49.275 1.00 90.44 104 LEU A C 1
ATOM 834 O O . LEU A 1 104 ? -23.110 -15.301 50.377 1.00 90.44 104 LEU A O 1
ATOM 838 N N . ASN A 1 105 ? -22.404 -15.980 48.352 1.00 87.44 105 ASN A N 1
ATOM 839 C CA . ASN A 1 105 ? -21.009 -15.614 48.572 1.00 87.44 105 ASN A CA 1
ATOM 840 C C . ASN A 1 105 ? -20.854 -14.099 48.769 1.00 87.44 105 ASN A C 1
ATOM 842 O O . ASN A 1 105 ? -20.268 -13.657 49.751 1.00 87.44 105 ASN A O 1
ATOM 846 N N . ALA A 1 106 ? -21.472 -13.300 47.896 1.00 87.81 106 ALA A N 1
ATOM 847 C CA . ALA A 1 106 ? -21.472 -11.844 47.997 1.00 87.81 106 ALA A CA 1
ATOM 848 C C . ALA A 1 106 ? -22.112 -11.354 49.306 1.00 87.81 106 ALA A C 1
ATOM 850 O O . ALA A 1 106 ? -21.644 -10.385 49.902 1.00 87.81 106 ALA A O 1
ATOM 851 N N . TRP A 1 107 ? -23.152 -12.043 49.790 1.00 91.44 107 TRP A N 1
ATOM 852 C CA . TRP A 1 107 ? -23.742 -11.754 51.095 1.00 91.44 107 TRP A CA 1
ATOM 853 C C . TRP A 1 107 ? -22.754 -11.996 52.245 1.00 91.44 107 TRP A C 1
ATOM 855 O O . TRP A 1 107 ? -22.616 -11.119 53.095 1.00 91.44 107 TRP A O 1
ATOM 865 N N . HIS A 1 108 ? -22.027 -13.122 52.256 1.00 87.69 108 HIS A N 1
ATOM 866 C CA . HIS A 1 108 ? -20.991 -13.385 53.267 1.00 87.69 108 HIS A CA 1
ATOM 867 C C . HIS A 1 108 ? -19.872 -12.341 53.238 1.00 87.69 108 HIS A C 1
ATOM 869 O O . HIS A 1 108 ? -19.516 -11.811 54.287 1.00 87.69 108 HIS A O 1
ATOM 875 N N . VAL A 1 109 ? -19.365 -12.002 52.049 1.00 84.88 109 VAL A N 1
ATOM 876 C CA . VAL A 1 109 ? -18.311 -10.989 51.887 1.00 84.88 109 VAL A CA 1
ATOM 877 C C . VAL A 1 109 ? -18.782 -9.632 52.410 1.00 84.88 109 VAL A C 1
ATOM 879 O O . VAL A 1 109 ? -18.097 -9.012 53.214 1.00 84.88 109 VAL A O 1
ATOM 882 N N . LYS A 1 110 ? -19.987 -9.183 52.033 1.00 87.62 110 LYS A N 1
ATOM 883 C CA . LYS A 1 110 ? -20.514 -7.887 52.487 1.00 87.62 110 LYS A CA 1
ATOM 884 C C . LYS A 1 110 ? -20.782 -7.853 53.992 1.00 87.62 110 LYS A C 1
ATOM 886 O O . LYS A 1 110 ? -20.583 -6.812 54.610 1.00 87.62 110 LYS A O 1
ATOM 891 N N . MET A 1 111 ? -21.218 -8.971 54.575 1.00 85.75 111 MET A N 1
ATOM 892 C CA . MET A 1 111 ? -21.330 -9.109 56.029 1.00 85.75 111 MET A CA 1
ATOM 893 C C . MET A 1 111 ? -19.961 -8.962 56.706 1.00 85.75 111 MET A C 1
ATOM 895 O O . MET A 1 111 ? -19.871 -8.211 57.671 1.00 85.75 111 MET A O 1
ATOM 899 N N . GLY A 1 112 ? -18.911 -9.596 56.170 1.00 83.12 112 GLY A N 1
ATOM 900 C CA . GLY A 1 112 ? -17.534 -9.446 56.658 1.00 83.12 112 GLY A CA 1
ATOM 901 C C . GLY A 1 112 ? -17.010 -8.011 56.540 1.00 83.12 112 GLY A C 1
ATOM 902 O O . GLY A 1 112 ? -16.457 -7.483 57.497 1.00 83.12 112 GLY A O 1
ATOM 903 N N . ILE A 1 113 ? -17.281 -7.330 55.419 1.00 83.88 113 ILE A N 1
ATOM 904 C CA . ILE A 1 113 ? -16.899 -5.920 55.218 1.00 83.88 113 ILE A CA 1
ATOM 905 C C . ILE A 1 113 ? -17.576 -5.005 56.246 1.00 83.88 113 ILE A C 1
ATOM 907 O O . ILE A 1 113 ? -16.925 -4.153 56.841 1.00 83.88 113 ILE A O 1
ATOM 911 N N . LEU A 1 114 ? -18.881 -5.174 56.493 1.00 82.06 114 LEU A N 1
ATOM 912 C CA . LEU A 1 114 ? -19.597 -4.353 57.481 1.00 82.06 114 LEU A CA 1
ATOM 913 C C . LEU A 1 114 ? -19.249 -4.703 58.936 1.00 82.06 114 LEU A C 1
ATOM 915 O O . LEU A 1 114 ? -19.466 -3.877 59.823 1.00 82.06 114 LEU A O 1
ATOM 919 N N . ALA A 1 115 ? -18.749 -5.914 59.187 1.00 81.12 115 ALA A N 1
ATOM 920 C CA . ALA A 1 115 ? -18.221 -6.322 60.486 1.00 81.12 115 ALA A CA 1
ATOM 921 C C . ALA A 1 115 ? -16.794 -5.800 60.735 1.00 81.12 115 ALA A C 1
ATOM 923 O O . ALA A 1 115 ? -16.389 -5.707 61.890 1.00 81.12 115 ALA A O 1
ATOM 924 N N . GLY A 1 116 ? -16.076 -5.401 59.678 1.00 77.88 116 GLY A N 1
ATOM 925 C CA . GLY A 1 116 ? -14.666 -5.009 59.735 1.00 77.88 116 GLY A CA 1
ATOM 926 C C . GLY A 1 116 ? -13.689 -6.184 59.606 1.00 77.88 116 GLY A C 1
ATOM 927 O O . GLY A 1 116 ? -12.490 -5.983 59.755 1.00 77.88 116 GLY A O 1
ATOM 928 N N . ASP A 1 117 ? -14.183 -7.389 59.306 1.00 79.19 117 ASP A N 1
ATOM 929 C CA . ASP A 1 117 ? -13.383 -8.618 59.183 1.00 79.19 117 ASP A CA 1
ATOM 930 C C . ASP A 1 117 ? -12.723 -8.768 57.799 1.00 79.19 117 ASP A C 1
ATOM 932 O O . ASP A 1 117 ? -11.825 -9.586 57.608 1.00 79.19 117 ASP A O 1
ATOM 936 N N . VAL A 1 118 ? -13.210 -8.020 56.804 1.00 80.00 118 VAL A N 1
ATOM 937 C CA . VAL A 1 118 ? -12.769 -8.081 55.405 1.00 80.00 118 VAL A CA 1
ATOM 938 C C . VAL A 1 118 ? -12.596 -6.656 54.891 1.00 80.00 118 VAL A C 1
ATOM 940 O O . VAL A 1 118 ? -13.541 -5.869 54.936 1.00 80.00 118 VAL A O 1
ATOM 943 N N . GLU A 1 119 ? -11.417 -6.315 54.374 1.00 74.94 119 GLU A N 1
ATOM 944 C CA . GLU A 1 119 ? -11.233 -5.037 53.682 1.00 74.94 119 GLU A CA 1
ATOM 945 C C . GLU A 1 119 ? -12.049 -5.019 52.377 1.00 74.94 119 GLU A C 1
ATOM 947 O O . GLU A 1 119 ? -12.061 -6.013 51.643 1.00 74.94 119 GLU A O 1
ATOM 952 N N . PRO A 1 120 ? -12.767 -3.922 52.072 1.00 72.38 120 PRO A N 1
ATOM 953 C CA . PRO A 1 120 ? -13.505 -3.822 50.824 1.00 72.38 120 PRO A CA 1
ATOM 954 C C . PRO A 1 120 ? -12.539 -3.876 49.635 1.00 72.38 120 PRO A C 1
ATOM 956 O O . PRO A 1 120 ? -11.556 -3.138 49.598 1.00 72.38 120 PRO A O 1
ATOM 959 N N . GLU A 1 121 ? -12.847 -4.709 48.635 1.00 65.56 121 GLU A N 1
ATOM 960 C CA . GLU A 1 121 ? -12.201 -4.574 47.327 1.00 65.56 121 GLU A CA 1
ATOM 961 C C . GLU A 1 121 ? -12.433 -3.143 46.811 1.00 65.56 121 GLU A C 1
ATOM 963 O O . GLU A 1 121 ? -13.555 -2.633 46.941 1.00 65.56 121 GLU A O 1
ATOM 968 N N . PRO A 1 122 ? -11.406 -2.479 46.248 1.00 59.00 122 PRO A N 1
ATOM 969 C CA . PRO A 1 122 ? -11.562 -1.134 45.713 1.00 59.00 122 PRO A CA 1
ATOM 970 C C . PRO A 1 122 ? -12.687 -1.131 44.674 1.00 59.00 122 PRO A C 1
ATOM 972 O O . PRO A 1 122 ? -12.702 -1.964 43.763 1.00 59.00 122 PRO A O 1
ATOM 975 N N . GLU A 1 123 ? -13.650 -0.213 44.821 1.00 54.38 123 GLU A N 1
ATOM 976 C CA . GLU A 1 123 ? -14.692 -0.030 43.810 1.00 54.38 123 GLU A CA 1
ATOM 977 C C . GLU A 1 123 ? -14.008 0.228 42.459 1.00 54.38 123 GLU A C 1
ATOM 979 O O . GLU A 1 123 ? -13.076 1.037 42.407 1.00 54.38 123 GLU A O 1
ATOM 984 N N . PRO A 1 124 ? -14.411 -0.451 41.366 1.00 47.16 124 PRO A N 1
ATOM 985 C CA . PRO A 1 124 ? -13.822 -0.182 40.067 1.00 47.16 124 PRO A CA 1
ATOM 986 C C . PRO A 1 124 ? -14.063 1.290 39.748 1.00 47.16 124 PRO A C 1
ATOM 988 O O . PRO A 1 124 ? -15.214 1.720 39.638 1.00 47.16 124 PRO A O 1
ATOM 991 N N . GLU A 1 125 ? -12.976 2.055 39.637 1.00 47.28 125 GLU A N 1
ATOM 992 C CA . GLU A 1 125 ? -13.024 3.464 39.273 1.00 47.28 125 GLU A CA 1
ATOM 993 C C . GLU A 1 125 ? -13.926 3.618 38.047 1.00 47.28 125 GLU A C 1
ATOM 995 O O . GLU A 1 125 ? -13.747 2.943 37.026 1.00 47.28 125 GLU A O 1
ATOM 1000 N N . THR A 1 126 ? -14.931 4.489 38.137 1.00 45.22 126 THR A N 1
ATOM 1001 C CA . THR A 1 126 ? -15.728 4.871 36.976 1.00 45.22 126 THR A CA 1
ATOM 1002 C C . THR A 1 126 ? -14.821 5.649 36.033 1.00 45.22 126 THR A C 1
ATOM 1004 O O . THR A 1 126 ? -14.747 6.873 36.102 1.00 45.22 126 THR A O 1
ATOM 1007 N N . VAL A 1 127 ? -14.100 4.941 35.165 1.00 53.72 127 VAL A N 1
ATOM 1008 C CA . VAL A 1 127 ? -13.333 5.562 34.090 1.00 53.72 127 VAL A CA 1
ATOM 1009 C C . VAL A 1 127 ? -14.347 6.283 33.213 1.00 53.72 127 VAL A C 1
ATOM 1011 O O . VAL A 1 127 ? -15.166 5.642 32.547 1.00 53.72 127 VAL A O 1
ATOM 1014 N N . GLU A 1 128 ? -14.340 7.617 33.247 1.00 61.91 128 GLU A N 1
ATOM 1015 C CA . GLU A 1 128 ? -15.156 8.426 32.351 1.00 61.91 128 GLU A CA 1
ATOM 1016 C C . GLU A 1 128 ? -14.881 7.975 30.916 1.00 61.91 128 GLU A C 1
ATOM 1018 O O . GLU A 1 128 ? -13.791 8.152 30.364 1.00 61.91 128 GLU A O 1
ATOM 1023 N N . SER A 1 129 ? -15.866 7.309 30.314 1.00 71.62 129 SER A N 1
ATOM 1024 C CA . SER A 1 129 ? -15.695 6.794 28.967 1.00 71.62 129 SER A CA 1
ATOM 1025 C C . SER A 1 129 ? -15.567 7.966 28.007 1.00 71.62 129 SER A C 1
ATOM 1027 O O . SER A 1 129 ? -16.468 8.801 27.903 1.00 71.62 129 SER A O 1
ATOM 1029 N N . LYS A 1 130 ? -14.458 8.000 27.266 1.00 89.69 130 LYS A N 1
ATOM 1030 C CA . LYS A 1 130 ? -14.243 8.996 26.220 1.00 89.69 130 LYS A CA 1
ATOM 1031 C C . LYS A 1 130 ? -15.385 8.970 25.209 1.00 89.69 130 LYS A C 1
ATOM 1033 O O . LYS A 1 130 ? -15.939 7.918 24.866 1.00 89.69 130 LYS A O 1
ATOM 1038 N N . THR A 1 131 ? -15.699 10.145 24.672 1.00 95.06 131 THR A N 1
ATOM 1039 C CA . THR A 1 131 ? -16.538 10.219 23.479 1.00 95.06 131 THR A CA 1
ATOM 1040 C C . THR A 1 131 ? -15.776 9.617 22.304 1.00 95.06 131 THR A C 1
ATOM 1042 O O . THR A 1 131 ? -14.543 9.674 22.229 1.00 95.06 131 THR A O 1
ATOM 1045 N N . ILE A 1 132 ? -16.508 9.060 21.348 1.00 96.31 132 ILE A N 1
ATOM 1046 C CA . ILE A 1 132 ? -15.897 8.521 20.137 1.00 96.31 132 ILE A CA 1
ATOM 1047 C C . ILE A 1 132 ? -15.190 9.661 19.351 1.00 96.31 132 ILE A C 1
ATOM 1049 O O . ILE A 1 132 ? -14.272 9.401 18.580 1.00 96.31 132 ILE A O 1
ATOM 1053 N N . ASP A 1 133 ? -15.587 10.938 19.503 1.00 96.44 133 ASP A N 1
ATOM 1054 C CA . ASP A 1 133 ? -15.091 12.061 18.678 1.00 96.44 133 ASP A CA 1
ATOM 1055 C C . ASP A 1 133 ? -13.732 12.477 19.198 1.00 96.44 133 ASP A C 1
ATOM 1057 O O . ASP A 1 133 ? -12.768 12.558 18.435 1.00 96.44 133 ASP A O 1
ATOM 1061 N N . THR A 1 134 ? -13.641 12.614 20.520 1.00 95.56 134 THR A N 1
ATOM 1062 C CA . THR A 1 134 ? -12.381 12.798 21.227 1.00 95.56 134 THR A CA 1
ATOM 1063 C C . THR A 1 134 ? -11.417 11.659 20.897 1.00 95.56 134 THR A C 1
ATOM 1065 O O . THR A 1 134 ? -10.290 11.925 20.484 1.00 95.56 134 THR A O 1
ATOM 1068 N N . ALA A 1 135 ? -11.874 10.402 20.952 1.00 96.19 135 ALA A N 1
ATOM 1069 C CA . ALA A 1 135 ? -11.044 9.242 20.620 1.00 96.19 135 ALA A CA 1
ATOM 1070 C C . ALA A 1 135 ? -10.508 9.275 19.174 1.00 96.19 135 ALA A C 1
ATOM 1072 O O . ALA A 1 135 ? -9.341 8.967 18.933 1.00 96.19 135 ALA A O 1
ATOM 1073 N N . ILE A 1 136 ? -11.330 9.679 18.198 1.00 98.00 136 ILE A N 1
ATOM 1074 C CA . ILE A 1 136 ? -10.894 9.826 16.801 1.00 98.00 136 ILE A CA 1
ATOM 1075 C C . ILE A 1 136 ? -9.866 10.948 16.656 1.00 98.00 136 ILE A C 1
ATOM 1077 O O . ILE A 1 136 ? -8.871 10.766 15.953 1.00 98.00 136 ILE A O 1
ATOM 1081 N N . VAL A 1 137 ? -10.099 12.104 17.282 1.00 97.44 137 VAL A N 1
ATOM 1082 C CA . VAL A 1 137 ? -9.191 13.257 17.204 1.00 97.44 137 VAL A CA 1
ATOM 1083 C C . VAL A 1 137 ? -7.824 12.915 17.793 1.00 97.44 137 VAL A C 1
ATOM 1085 O O . VAL A 1 137 ? -6.809 13.187 17.150 1.00 97.44 137 VAL A O 1
ATOM 1088 N N . GLU A 1 138 ? -7.795 12.288 18.968 1.00 96.44 138 GLU A N 1
ATOM 1089 C CA . GLU A 1 138 ? -6.564 11.835 19.624 1.00 96.44 138 GLU A CA 1
ATOM 1090 C C . GLU A 1 138 ? -5.829 10.800 18.768 1.00 96.44 138 GLU A C 1
ATOM 1092 O O . GLU A 1 138 ? -4.675 11.012 18.401 1.00 96.44 138 GLU A O 1
ATOM 1097 N N . TYR A 1 139 ? -6.520 9.749 18.319 1.00 97.50 139 TYR A N 1
ATOM 1098 C CA . TYR A 1 139 ? -5.910 8.724 17.472 1.00 97.50 139 TYR A CA 1
ATOM 1099 C C . TYR A 1 139 ? -5.336 9.304 16.170 1.00 97.50 139 TYR A C 1
ATOM 1101 O O . TYR A 1 139 ? -4.238 8.951 15.736 1.00 97.50 139 TYR A O 1
ATOM 1109 N N . LEU A 1 140 ? -6.057 10.226 15.524 1.00 97.94 140 LEU A N 1
ATOM 1110 C CA . LEU A 1 140 ? -5.582 10.877 14.304 1.00 97.94 140 LEU A CA 1
ATOM 1111 C C . LEU A 1 140 ? -4.402 11.822 14.554 1.00 97.94 140 LEU A C 1
ATOM 1113 O O . LEU A 1 140 ? -3.586 11.989 13.643 1.00 97.94 140 LEU A O 1
ATOM 1117 N N . ARG A 1 141 ? -4.287 12.422 15.745 1.00 96.69 141 ARG A N 1
ATOM 1118 C CA . ARG A 1 141 ? -3.110 13.202 16.154 1.00 96.69 141 ARG A CA 1
ATOM 1119 C C . ARG A 1 141 ? -1.875 12.302 16.204 1.00 96.69 141 ARG A C 1
ATOM 1121 O O . ARG A 1 141 ? -0.879 12.625 15.557 1.00 96.69 141 ARG A O 1
ATOM 1128 N N . ASP A 1 142 ? -1.979 11.141 16.842 1.00 95.12 142 ASP A N 1
ATOM 1129 C CA . ASP A 1 142 ? -0.870 10.186 16.963 1.00 95.12 142 ASP A CA 1
ATOM 1130 C C . ASP A 1 142 ? -0.477 9.595 15.608 1.00 95.12 142 ASP A C 1
ATOM 1132 O O . ASP A 1 142 ? 0.702 9.489 15.266 1.00 95.12 142 ASP A O 1
ATOM 1136 N N . VAL A 1 143 ? -1.464 9.260 14.773 1.00 95.12 143 VAL A N 1
ATOM 1137 C CA . VAL A 1 143 ? -1.219 8.785 13.404 1.00 95.12 143 VAL A CA 1
ATOM 1138 C C . VAL A 1 143 ? -0.523 9.858 12.571 1.00 95.12 143 VAL A C 1
ATOM 1140 O O . VAL A 1 143 ? 0.370 9.527 11.793 1.00 95.12 143 VAL A O 1
ATOM 1143 N N . LYS A 1 144 ? -0.898 11.135 12.721 1.00 93.12 144 LYS A N 1
ATOM 1144 C CA . LYS A 1 144 ? -0.236 12.247 12.023 1.00 93.12 144 LYS A CA 1
ATOM 1145 C C . LYS A 1 144 ? 1.219 12.411 12.470 1.00 93.12 144 LYS A C 1
ATOM 1147 O O . LYS A 1 144 ? 2.055 12.734 11.636 1.00 93.12 144 LYS A O 1
ATOM 1152 N N . ALA A 1 145 ? 1.506 12.184 13.751 1.00 90.88 145 ALA A N 1
ATOM 1153 C CA . ALA A 1 145 ? 2.854 12.282 14.304 1.00 90.88 145 ALA A CA 1
ATOM 1154 C C . ALA A 1 145 ? 3.747 11.084 13.935 1.00 90.88 145 ALA A C 1
ATOM 1156 O O . ALA A 1 145 ? 4.954 11.239 13.791 1.00 90.88 145 ALA A O 1
ATOM 1157 N N . THR A 1 146 ? 3.171 9.888 13.770 1.00 88.50 146 THR A N 1
ATOM 1158 C CA . THR A 1 146 ? 3.946 8.634 13.677 1.00 88.50 146 THR A CA 1
ATOM 1159 C C . THR A 1 146 ? 3.888 7.929 12.320 1.00 88.50 146 THR A C 1
ATOM 1161 O O . THR A 1 146 ? 4.630 6.969 12.099 1.00 88.50 146 THR A O 1
ATOM 1164 N N . LYS A 1 147 ? 2.994 8.328 11.405 1.00 88.56 147 LYS A N 1
ATOM 1165 C CA . LYS A 1 147 ? 2.778 7.663 10.105 1.00 88.56 147 LYS A CA 1
ATOM 1166 C C . LYS A 1 147 ? 2.836 8.655 8.945 1.00 88.56 147 LYS A C 1
ATOM 1168 O O . LYS A 1 147 ? 2.693 9.858 9.112 1.00 88.56 147 LYS A O 1
ATOM 1173 N N . SER A 1 148 ? 2.980 8.119 7.729 1.00 84.75 148 SER A N 1
ATOM 1174 C CA . SER A 1 148 ? 2.985 8.924 6.501 1.00 84.75 148 SER A CA 1
ATOM 1175 C C . SER A 1 148 ? 1.705 9.755 6.326 1.00 84.75 148 SER A C 1
ATOM 1177 O O . SER A 1 148 ? 0.606 9.328 6.705 1.00 84.75 148 SER A O 1
ATOM 1179 N N . ALA A 1 149 ? 1.818 10.888 5.628 1.00 87.81 149 ALA A N 1
ATOM 1180 C CA . ALA A 1 149 ? 0.677 11.737 5.280 1.00 87.81 149 ALA A CA 1
ATOM 1181 C C . ALA A 1 149 ? -0.420 10.980 4.502 1.00 87.81 149 ALA A C 1
ATOM 1183 O O . ALA A 1 149 ? -1.612 11.264 4.657 1.00 87.81 149 ALA A O 1
ATOM 1184 N N . ALA A 1 150 ? -0.042 9.991 3.682 1.00 86.56 150 ALA A N 1
ATOM 1185 C CA . ALA A 1 150 ? -0.984 9.129 2.971 1.00 86.56 150 ALA A CA 1
ATOM 1186 C C . ALA A 1 150 ? -1.774 8.223 3.931 1.00 86.56 150 ALA A C 1
ATOM 1188 O O . ALA A 1 150 ? -2.996 8.106 3.796 1.00 86.56 150 ALA A O 1
ATOM 1189 N N . THR A 1 151 ? -1.102 7.629 4.925 1.00 91.94 151 THR A N 1
ATOM 1190 C CA . THR A 1 151 ? -1.744 6.827 5.979 1.00 91.94 151 THR A CA 1
ATOM 1191 C C . THR A 1 151 ? -2.717 7.677 6.791 1.00 91.94 151 THR A C 1
ATOM 1193 O O . THR A 1 151 ? -3.870 7.280 6.939 1.00 91.94 151 THR A O 1
ATOM 1196 N N . TYR A 1 152 ? -2.302 8.871 7.228 1.00 94.88 152 TYR A N 1
ATOM 1197 C CA . TYR A 1 152 ? -3.168 9.810 7.950 1.00 94.88 152 TYR A CA 1
ATOM 1198 C C . TYR A 1 152 ? -4.439 10.149 7.159 1.00 94.88 152 TYR A C 1
ATOM 1200 O O . TYR A 1 152 ? -5.548 9.996 7.668 1.00 94.88 152 TYR A O 1
ATOM 1208 N N . LYS A 1 153 ? -4.305 10.542 5.884 1.00 94.62 153 LYS A N 1
ATOM 1209 C CA . LYS A 1 153 ? -5.458 10.851 5.017 1.00 94.62 153 LYS A CA 1
ATOM 1210 C C . LYS A 1 153 ? -6.385 9.647 4.845 1.00 94.62 153 LYS A C 1
ATOM 1212 O O . LYS A 1 153 ? -7.604 9.812 4.828 1.00 94.62 153 LYS A O 1
ATOM 1217 N N . ALA A 1 154 ? -5.821 8.446 4.707 1.00 94.75 154 ALA A N 1
ATOM 1218 C CA . ALA A 1 154 ? -6.606 7.227 4.589 1.00 94.75 154 ALA A CA 1
ATOM 1219 C C . ALA A 1 154 ? -7.382 6.929 5.877 1.00 94.75 154 ALA A C 1
ATOM 1221 O O . ALA A 1 154 ? -8.588 6.730 5.800 1.00 94.75 154 ALA A O 1
ATOM 1222 N N . TYR A 1 155 ? -6.723 6.959 7.036 1.00 97.69 155 TYR A N 1
ATOM 1223 C CA . TYR A 1 155 ? -7.360 6.676 8.324 1.00 97.69 155 TYR A CA 1
ATOM 1224 C C . TYR A 1 155 ? -8.399 7.736 8.680 1.00 97.69 155 TYR A C 1
ATOM 1226 O O . TYR A 1 155 ? -9.480 7.386 9.132 1.00 97.69 155 TYR A O 1
ATOM 1234 N N . LYS A 1 156 ? -8.133 9.015 8.382 1.00 97.88 156 LYS A N 1
ATOM 1235 C CA . LYS A 1 156 ? -9.111 10.097 8.548 1.00 97.88 156 LYS A CA 1
ATOM 1236 C C . LYS A 1 156 ? -10.397 9.826 7.766 1.00 97.88 156 LYS A C 1
ATOM 1238 O O . LYS A 1 156 ? -11.479 9.971 8.318 1.00 97.88 156 LYS A O 1
ATOM 1243 N N . ARG A 1 157 ? -10.291 9.414 6.498 1.00 97.25 157 ARG A N 1
ATOM 1244 C CA . ARG A 1 157 ? -11.458 9.042 5.681 1.00 97.25 157 ARG A CA 1
ATOM 1245 C C . ARG A 1 157 ? -12.150 7.788 6.221 1.00 97.25 157 ARG A C 1
ATOM 1247 O O . ARG A 1 157 ? -13.370 7.750 6.270 1.00 97.25 157 ARG A O 1
ATOM 1254 N N . ASP A 1 158 ? -11.378 6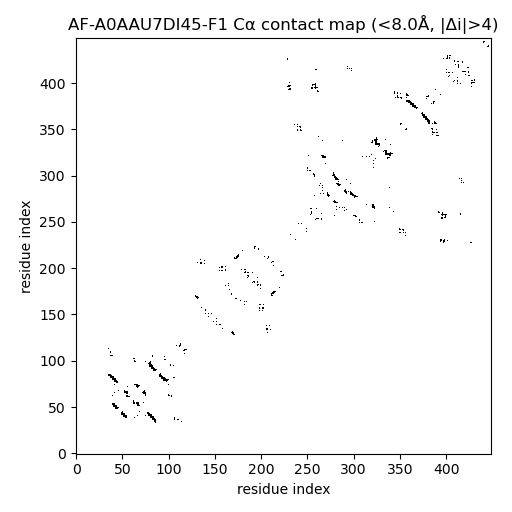.773 6.598 1.00 97.75 158 ASP A N 1
ATOM 1255 C CA . ASP A 1 158 ? -11.913 5.493 7.067 1.00 97.75 158 ASP A CA 1
ATOM 1256 C C . ASP A 1 158 ? -12.661 5.673 8.421 1.00 97.75 158 ASP A C 1
ATOM 1258 O O . ASP A 1 158 ? -13.719 5.078 8.617 1.00 97.75 158 ASP A O 1
ATOM 1262 N N . LEU A 1 159 ? -12.183 6.562 9.308 1.00 98.19 159 LEU A N 1
ATOM 1263 C CA . LEU A 1 159 ? -12.852 6.938 10.566 1.00 98.19 159 LEU A CA 1
ATOM 1264 C C . LEU A 1 159 ? -14.039 7.888 10.369 1.00 98.19 159 LEU A C 1
ATOM 1266 O O . LEU A 1 159 ? -15.031 7.754 11.079 1.00 98.19 159 LEU A O 1
ATOM 1270 N N . ALA A 1 160 ? -13.974 8.807 9.400 1.00 97.56 160 ALA A N 1
ATOM 1271 C CA . ALA A 1 160 ? -15.128 9.626 9.021 1.00 97.56 160 ALA A CA 1
ATOM 1272 C C . ALA A 1 160 ? -16.287 8.745 8.530 1.00 97.56 160 ALA A C 1
ATOM 1274 O O . ALA A 1 160 ? -17.405 8.888 9.008 1.00 97.56 160 ALA A O 1
ATOM 1275 N N . TRP A 1 161 ? -15.995 7.755 7.681 1.00 97.56 161 TRP A N 1
ATOM 1276 C CA . TRP A 1 161 ? -16.992 6.779 7.240 1.00 97.56 161 TRP A CA 1
ATOM 1277 C C . TRP A 1 161 ? -17.584 5.976 8.404 1.00 97.56 161 TRP A C 1
ATOM 1279 O O . TRP A 1 161 ? -18.793 5.783 8.472 1.00 97.56 161 TRP A O 1
ATOM 1289 N N . PHE A 1 162 ? -16.756 5.530 9.356 1.00 97.44 162 PHE A N 1
ATOM 1290 C CA . PHE A 1 162 ? -17.264 4.885 10.571 1.00 97.44 162 PHE A CA 1
ATOM 1291 C C . PHE A 1 162 ? -18.255 5.790 11.315 1.00 97.44 162 PHE A C 1
ATOM 1293 O O . PHE A 1 162 ? -19.301 5.310 11.754 1.00 97.44 162 PHE A O 1
ATOM 1300 N N . ARG A 1 163 ? -17.955 7.090 11.422 1.00 96.00 163 ARG A N 1
ATOM 1301 C CA . ARG A 1 163 ? -18.834 8.050 12.092 1.00 96.00 163 ARG A CA 1
ATOM 1302 C C . ARG A 1 163 ? -20.129 8.337 11.367 1.00 96.00 163 ARG A C 1
ATOM 1304 O O . ARG A 1 163 ? -21.150 8.442 12.032 1.00 96.00 163 ARG A O 1
ATOM 1311 N N . GLU A 1 164 ? -20.105 8.389 10.043 1.00 96.25 164 GLU A N 1
ATOM 1312 C CA . GLU A 1 164 ? -21.321 8.508 9.229 1.00 96.25 164 GLU A CA 1
ATOM 1313 C C . GLU A 1 164 ? -22.293 7.346 9.493 1.00 96.25 164 GLU A C 1
ATOM 1315 O O . GLU A 1 164 ? -23.504 7.526 9.438 1.00 96.25 164 GLU A O 1
ATOM 1320 N N . HIS A 1 165 ? -21.771 6.171 9.857 1.00 94.81 165 HIS A N 1
ATOM 1321 C CA . HIS A 1 165 ? -22.575 4.973 10.083 1.00 94.81 165 HIS A CA 1
ATOM 1322 C C . HIS A 1 165 ? -22.938 4.731 11.552 1.00 94.81 165 HIS A C 1
ATOM 1324 O O . HIS A 1 165 ? -23.851 3.952 11.833 1.00 94.81 165 HIS A O 1
ATOM 1330 N N . ARG A 1 166 ? -22.235 5.332 12.520 1.00 90.62 166 ARG A N 1
ATOM 1331 C CA . ARG A 1 166 ? -22.436 5.058 13.954 1.00 90.62 166 ARG A CA 1
ATOM 1332 C C . ARG A 1 166 ? -22.711 6.321 14.749 1.00 90.62 166 ARG A C 1
ATOM 1334 O O . ARG A 1 166 ? -21.822 7.136 14.969 1.00 90.62 166 ARG A O 1
ATOM 1341 N N . GLY A 1 167 ? -23.935 6.392 15.273 1.00 86.19 167 GLY A N 1
ATOM 1342 C CA . GLY A 1 167 ? -24.414 7.488 16.117 1.00 86.19 167 GLY A CA 1
ATOM 1343 C C . GLY A 1 167 ? -24.186 7.310 17.622 1.00 86.19 167 GLY A C 1
ATOM 1344 O O . GLY A 1 167 ? -24.623 8.157 18.396 1.00 86.19 167 GLY A O 1
ATOM 1345 N N . LYS A 1 168 ? -23.537 6.227 18.079 1.00 91.19 168 LYS A N 1
ATOM 1346 C CA . LYS A 1 168 ? -23.205 6.079 19.508 1.00 91.19 168 LYS A CA 1
ATOM 1347 C C . LYS A 1 168 ? -22.227 7.189 19.918 1.00 91.19 168 LYS A C 1
ATOM 1349 O O . LYS A 1 168 ? -21.299 7.503 19.184 1.00 91.19 168 LYS A O 1
ATOM 1354 N N . HIS A 1 169 ? -22.439 7.779 21.093 1.00 90.31 169 HIS A N 1
ATOM 1355 C CA . HIS A 1 169 ? -21.608 8.888 21.577 1.00 90.31 169 HIS A CA 1
ATOM 1356 C C . HIS A 1 169 ? -20.360 8.418 22.339 1.00 90.31 169 HIS A C 1
ATOM 1358 O 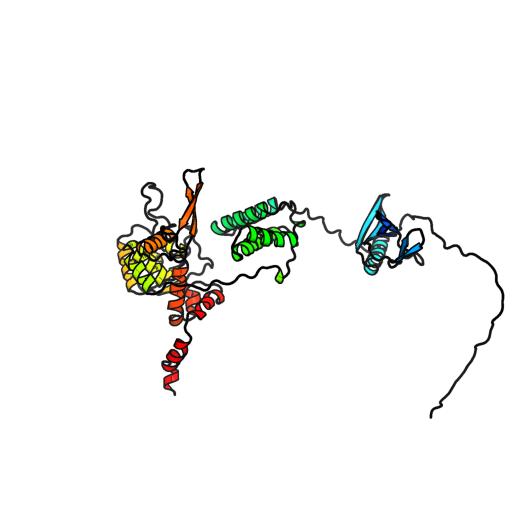O . HIS A 1 169 ? -19.280 8.980 22.172 1.00 90.31 169 HIS A O 1
ATOM 1364 N N . LEU A 1 170 ? -20.501 7.380 23.170 1.00 91.69 170 LEU A N 1
ATOM 1365 C CA . LEU A 1 170 ? -19.451 6.896 24.074 1.00 91.69 170 LEU A CA 1
ATOM 1366 C C . LEU A 1 170 ? -18.749 5.659 23.518 1.00 91.69 170 LEU A C 1
ATOM 1368 O O . LEU A 1 170 ? -19.406 4.750 23.006 1.00 91.69 170 LEU A O 1
ATOM 1372 N N . VAL A 1 171 ? -17.428 5.608 23.693 1.00 92.88 171 VAL A N 1
ATOM 1373 C CA . VAL A 1 171 ? -16.579 4.481 23.280 1.00 92.88 171 VAL A CA 1
ATOM 1374 C C . VAL A 1 171 ? -16.979 3.190 24.003 1.00 92.88 171 VAL A C 1
ATOM 1376 O O . VAL A 1 171 ? -17.057 2.140 23.370 1.00 92.88 171 VAL A O 1
ATOM 1379 N N . SER A 1 172 ? -17.324 3.266 25.294 1.00 89.44 172 SER A N 1
ATOM 1380 C CA . SER A 1 172 ? -17.729 2.106 26.109 1.00 89.44 172 SER A CA 1
ATOM 1381 C C . SER A 1 172 ? -19.026 1.444 25.651 1.00 89.44 172 SER A C 1
ATOM 1383 O O . SER A 1 172 ? -19.281 0.291 25.984 1.00 89.44 172 SER A O 1
ATOM 1385 N N . ARG A 1 173 ? -19.858 2.155 24.881 1.00 89.06 173 ARG A N 1
ATOM 1386 C CA . ARG A 1 173 ? -21.115 1.612 24.354 1.00 89.06 173 ARG A CA 1
ATOM 1387 C C . ARG A 1 173 ? -20.923 0.822 23.065 1.00 89.06 173 ARG A C 1
ATOM 1389 O O . ARG A 1 173 ? -21.905 0.277 22.569 1.00 89.06 173 ARG A O 1
ATOM 1396 N N . LEU A 1 174 ? -19.719 0.798 22.494 1.00 93.19 174 LEU A N 1
ATOM 1397 C CA . LEU A 1 174 ? -19.442 0.028 21.289 1.00 93.19 174 LEU A CA 1
ATOM 1398 C C . LEU A 1 174 ? -19.353 -1.464 21.604 1.00 93.19 174 LEU A C 1
ATOM 1400 O O . LEU A 1 174 ? -18.639 -1.885 22.511 1.00 93.19 174 LEU A O 1
ATOM 1404 N N . ASP A 1 175 ? -20.032 -2.270 20.800 1.00 92.12 175 ASP A N 1
ATOM 1405 C CA . ASP A 1 175 ? -20.111 -3.713 20.962 1.00 92.12 175 ASP A CA 1
ATOM 1406 C C . ASP A 1 175 ? -19.958 -4.445 19.611 1.00 92.12 175 ASP A C 1
ATOM 1408 O O . ASP A 1 175 ? -19.687 -3.859 18.556 1.00 92.12 175 ASP A O 1
ATOM 1412 N N . ARG A 1 176 ? -20.088 -5.776 19.632 1.00 94.31 176 ARG A N 1
ATOM 1413 C CA . ARG A 1 176 ? -19.986 -6.619 18.430 1.00 94.31 176 ARG A CA 1
ATOM 1414 C C . ARG A 1 176 ? -21.015 -6.241 17.358 1.00 94.31 176 ARG A C 1
ATOM 1416 O O . ARG A 1 176 ? -20.698 -6.336 16.173 1.00 94.31 176 ARG A O 1
ATOM 1423 N N . SER A 1 177 ? -22.230 -5.847 17.741 1.00 92.50 177 SER A N 1
ATOM 1424 C CA . SER A 1 177 ? -23.294 -5.488 16.798 1.00 92.50 177 SER A CA 1
ATOM 1425 C C . SER A 1 177 ? -22.927 -4.249 15.981 1.00 92.50 177 SER A C 1
ATOM 1427 O O . SER A 1 177 ? -23.176 -4.225 14.777 1.00 92.50 177 SER A O 1
ATOM 1429 N N . ASP A 1 178 ? -22.206 -3.288 16.569 1.00 95.00 178 ASP A N 1
ATOM 1430 C CA . ASP A 1 178 ? -21.727 -2.118 15.832 1.00 95.00 178 ASP A CA 1
ATOM 1431 C C . ASP A 1 178 ? -20.767 -2.512 14.713 1.00 95.00 178 ASP A C 1
ATOM 1433 O O . ASP A 1 178 ? -20.827 -1.947 13.623 1.00 95.00 178 ASP A O 1
ATOM 1437 N N . VAL A 1 179 ? -19.901 -3.497 14.948 1.00 96.50 179 VAL A N 1
ATOM 1438 C CA . VAL A 1 179 ? -18.998 -4.020 13.916 1.00 96.50 179 VAL A CA 1
ATOM 1439 C C . VAL A 1 179 ? -19.779 -4.761 12.831 1.00 96.50 179 VAL A C 1
ATOM 1441 O O . VAL A 1 179 ? -19.532 -4.544 11.644 1.00 96.50 179 VAL A O 1
ATOM 1444 N N . MET A 1 180 ? -20.750 -5.596 13.212 1.00 95.81 180 MET A N 1
ATOM 1445 C CA . MET A 1 180 ? -21.591 -6.340 12.262 1.00 95.81 180 MET A CA 1
ATOM 1446 C C . MET A 1 180 ? -22.328 -5.411 11.307 1.00 95.81 180 MET A C 1
ATOM 1448 O O . MET A 1 180 ? -22.287 -5.601 10.090 1.00 95.81 180 MET A O 1
ATOM 1452 N N . SER A 1 181 ? -22.916 -4.349 11.845 1.00 95.19 181 SER A N 1
ATOM 1453 C CA . SER A 1 181 ? -23.610 -3.356 11.041 1.00 95.19 181 SER A CA 1
ATOM 1454 C C . SER A 1 181 ? -22.648 -2.597 10.108 1.00 95.19 181 SER A C 1
ATOM 1456 O O . SER A 1 181 ? -23.101 -1.932 9.186 1.00 95.19 181 SER A O 1
ATOM 1458 N N . LEU A 1 182 ? -21.320 -2.590 10.351 1.00 96.88 182 LEU A N 1
ATOM 1459 C CA . LEU A 1 182 ? -20.361 -1.859 9.496 1.00 96.88 182 LEU A CA 1
ATOM 1460 C C . LEU A 1 182 ? -20.041 -2.740 8.297 1.00 96.88 182 LEU A C 1
ATOM 1462 O O . LEU A 1 182 ? -19.944 -2.255 7.174 1.00 96.88 182 LEU A O 1
ATOM 1466 N N . PHE A 1 183 ? -19.934 -4.049 8.532 1.00 96.94 183 PHE A N 1
ATOM 1467 C CA . PHE A 1 183 ? -19.873 -5.018 7.450 1.00 96.94 183 PHE A CA 1
ATOM 1468 C C . PHE A 1 183 ? -21.131 -4.988 6.581 1.00 96.94 183 PHE A C 1
ATOM 1470 O O . PHE A 1 183 ? -21.001 -5.083 5.364 1.00 96.94 183 PHE A O 1
ATOM 1477 N N . ALA A 1 184 ? -22.319 -4.846 7.178 1.00 95.25 184 ALA A N 1
ATOM 1478 C CA . ALA A 1 184 ? -23.571 -4.697 6.435 1.00 95.25 184 ALA A CA 1
ATOM 1479 C C . ALA A 1 184 ? -23.579 -3.415 5.587 1.00 95.25 184 ALA A C 1
ATOM 1481 O O . ALA A 1 184 ? -23.650 -3.515 4.365 1.00 95.25 184 ALA A O 1
ATOM 1482 N N . ALA A 1 185 ? -23.351 -2.252 6.206 1.00 96.06 185 ALA A N 1
ATOM 1483 C CA . ALA A 1 185 ? -23.329 -0.967 5.505 1.00 96.06 185 ALA A CA 1
ATOM 1484 C C . ALA A 1 185 ? -22.315 -0.934 4.351 1.00 96.06 185 ALA A C 1
ATOM 1486 O O . ALA A 1 185 ? -22.627 -0.516 3.242 1.00 96.06 185 ALA A O 1
ATOM 1487 N N . GLY A 1 186 ? -21.101 -1.452 4.568 1.00 95.88 186 GLY A N 1
ATOM 1488 C CA . GLY A 1 186 ? -20.098 -1.511 3.507 1.00 95.88 186 GLY A CA 1
ATOM 1489 C C . GLY A 1 186 ? -20.514 -2.384 2.316 1.00 95.88 186 GLY A C 1
ATOM 1490 O O . GLY A 1 186 ? -20.125 -2.089 1.188 1.00 95.88 186 GLY A O 1
ATOM 1491 N N . ARG A 1 187 ? -21.298 -3.447 2.545 1.00 94.69 187 ARG A N 1
ATOM 1492 C CA . ARG A 1 187 ? -21.840 -4.295 1.471 1.00 94.69 187 ARG A CA 1
ATOM 1493 C C . ARG A 1 187 ? -22.993 -3.619 0.739 1.00 94.69 187 ARG A C 1
ATOM 1495 O O . ARG A 1 187 ? -23.039 -3.706 -0.482 1.00 94.69 187 ARG A O 1
ATOM 1502 N N . GLU A 1 188 ? -23.874 -2.937 1.462 1.00 95.19 188 GLU A N 1
ATOM 1503 C CA . GLU A 1 188 ? -24.968 -2.141 0.886 1.00 95.19 188 GLU A CA 1
ATOM 1504 C C . GLU A 1 188 ? -24.431 -1.004 0.002 1.00 95.19 188 GLU A C 1
ATOM 1506 O O . GLU A 1 188 ? -24.960 -0.749 -1.074 1.00 95.19 188 GLU A O 1
ATOM 1511 N N . GLU A 1 189 ? -23.305 -0.397 0.387 1.00 94.44 189 GLU A N 1
ATOM 1512 C CA . GLU A 1 189 ? -22.565 0.575 -0.431 1.00 94.44 189 GLU A CA 1
ATOM 1513 C C . GLU A 1 189 ? -21.807 -0.042 -1.627 1.00 94.44 189 GLU A C 1
ATOM 1515 O O . GLU A 1 189 ? -21.186 0.684 -2.409 1.00 94.44 189 GLU A O 1
ATOM 1520 N N . GLY A 1 190 ? -21.785 -1.372 -1.765 1.00 91.94 190 GLY A N 1
ATOM 1521 C CA . GLY A 1 190 ? -21.062 -2.066 -2.834 1.00 91.94 190 GLY A CA 1
ATOM 1522 C C . GLY A 1 190 ? -19.532 -1.993 -2.718 1.00 91.94 190 GLY A C 1
ATOM 1523 O O . GLY A 1 190 ? -18.826 -2.069 -3.727 1.00 91.94 190 GLY A O 1
ATOM 1524 N N . LEU A 1 191 ? -18.984 -1.820 -1.511 1.00 92.62 191 LEU A N 1
ATOM 1525 C CA . LEU A 1 191 ? -17.536 -1.770 -1.304 1.00 92.62 191 LEU A CA 1
ATOM 1526 C C . LEU A 1 191 ? -16.891 -3.159 -1.407 1.00 92.62 191 LEU A C 1
ATOM 1528 O O . LEU A 1 191 ? -17.428 -4.166 -0.951 1.00 92.62 191 LEU A O 1
ATOM 1532 N N . ASP A 1 192 ? -15.654 -3.196 -1.908 1.00 91.12 192 ASP A N 1
ATOM 1533 C CA . ASP A 1 192 ? -14.823 -4.404 -1.868 1.00 91.12 192 ASP A CA 1
ATOM 1534 C C . ASP A 1 192 ? -14.565 -4.852 -0.416 1.00 91.12 192 ASP A C 1
ATOM 1536 O O . ASP A 1 192 ? -14.196 -4.046 0.446 1.00 91.12 192 ASP A O 1
ATOM 1540 N N . GLN A 1 193 ? -14.690 -6.156 -0.147 1.00 93.38 193 GLN A N 1
ATOM 1541 C CA . GLN A 1 193 ? -14.607 -6.712 1.206 1.00 93.38 193 GLN A CA 1
ATOM 1542 C C . GLN A 1 193 ? -13.271 -6.414 1.913 1.00 93.38 193 GLN A C 1
ATOM 1544 O O . GLN A 1 193 ? -13.263 -6.196 3.127 1.00 93.38 193 GLN A O 1
ATOM 1549 N N . LYS A 1 194 ? -12.139 -6.323 1.192 1.00 92.69 194 LYS A N 1
ATOM 1550 C CA . LYS A 1 194 ? -10.852 -5.918 1.795 1.00 92.69 194 LYS A CA 1
ATOM 1551 C C . LYS A 1 194 ? -10.892 -4.465 2.257 1.00 92.69 194 LYS A C 1
ATOM 1553 O O . LYS A 1 194 ? -10.292 -4.130 3.278 1.00 92.69 194 LYS A O 1
ATOM 1558 N N . THR A 1 195 ? -11.613 -3.607 1.537 1.00 94.62 195 THR A N 1
ATOM 1559 C CA . THR A 1 195 ? -11.815 -2.204 1.923 1.00 94.62 195 THR A CA 1
ATOM 1560 C C . THR A 1 195 ? -12.653 -2.107 3.191 1.00 94.62 195 THR A C 1
ATOM 1562 O O . THR A 1 195 ? -12.262 -1.391 4.112 1.00 94.62 195 THR A O 1
ATOM 1565 N N . ILE A 1 196 ? -13.748 -2.867 3.276 1.00 96.12 196 ILE A N 1
ATOM 1566 C CA . ILE A 1 196 ? -14.599 -2.909 4.473 1.00 96.12 196 ILE A CA 1
ATOM 1567 C C . ILE A 1 196 ? -13.795 -3.417 5.676 1.00 96.12 196 ILE A C 1
ATOM 1569 O O . ILE A 1 196 ? -13.732 -2.744 6.705 1.00 96.12 196 ILE A O 1
ATOM 1573 N N . ASN A 1 197 ? -13.100 -4.551 5.525 1.00 95.88 197 ASN A N 1
ATOM 1574 C CA . ASN A 1 197 ? -12.265 -5.131 6.580 1.00 95.88 197 ASN A CA 1
ATOM 1575 C C . ASN A 1 197 ? -11.217 -4.126 7.069 1.00 95.88 197 ASN A C 1
ATOM 1577 O O . ASN A 1 197 ? -11.049 -3.953 8.272 1.00 95.88 197 ASN A O 1
ATOM 1581 N N . LYS A 1 198 ? -10.555 -3.406 6.155 1.00 96.06 198 LYS A N 1
ATOM 1582 C CA . LYS A 1 198 ? -9.596 -2.360 6.520 1.00 96.06 198 LYS A CA 1
ATOM 1583 C C . LYS A 1 198 ? -10.247 -1.243 7.342 1.00 96.06 198 LYS A C 1
ATOM 1585 O O . LYS A 1 198 ? -9.683 -0.861 8.365 1.00 96.06 198 LYS A O 1
ATOM 1590 N N . ARG A 1 199 ? -11.398 -0.710 6.916 1.00 97.62 199 ARG A N 1
ATOM 1591 C CA . ARG A 1 199 ? -12.103 0.359 7.652 1.00 97.62 199 ARG A CA 1
ATOM 1592 C C . ARG A 1 199 ? -12.465 -0.093 9.068 1.00 97.62 199 ARG A C 1
ATOM 1594 O O . ARG A 1 199 ? -12.213 0.639 10.022 1.00 97.62 199 ARG A O 1
ATOM 1601 N N . VAL A 1 200 ? -12.960 -1.324 9.205 1.00 97.25 200 VAL A N 1
ATOM 1602 C CA . VAL A 1 200 ? -13.268 -1.937 10.506 1.00 97.25 200 VAL A CA 1
ATOM 1603 C C . VAL A 1 200 ? -12.011 -2.105 11.360 1.00 97.25 200 VAL A C 1
ATOM 1605 O O . VAL A 1 200 ? -12.044 -1.762 12.536 1.00 97.25 200 VAL A O 1
ATOM 1608 N N . VAL A 1 201 ? -10.887 -2.565 10.796 1.00 97.38 201 VAL A N 1
ATOM 1609 C CA . VAL A 1 201 ? -9.612 -2.660 11.532 1.00 97.38 201 VAL A CA 1
ATOM 1610 C C . VAL A 1 201 ? -9.181 -1.292 12.063 1.00 97.38 201 VAL A C 1
ATOM 1612 O O . VAL A 1 201 ? -8.865 -1.190 13.243 1.00 97.38 201 VAL A O 1
ATOM 1615 N N . VAL A 1 202 ? -9.212 -0.241 11.235 1.00 97.94 202 VAL A N 1
ATOM 1616 C CA . VAL A 1 202 ? -8.833 1.122 11.657 1.00 97.94 202 VAL A CA 1
ATOM 1617 C C . VAL A 1 202 ? -9.731 1.616 12.792 1.00 97.94 202 VAL A C 1
ATOM 1619 O O . VAL A 1 202 ? -9.224 2.140 13.783 1.00 97.94 202 VAL A O 1
ATOM 1622 N N . MET A 1 203 ? -11.046 1.405 12.680 1.00 97.06 203 MET A N 1
ATOM 1623 C CA . MET A 1 203 ? -11.994 1.730 13.746 1.00 97.06 203 MET A CA 1
ATOM 1624 C C . MET A 1 203 ? -11.666 0.971 15.034 1.00 97.06 203 MET A C 1
ATOM 1626 O O . MET A 1 203 ? -11.513 1.593 16.080 1.00 97.06 203 MET A O 1
ATOM 1630 N N . LEU A 1 204 ? -11.491 -0.352 14.969 1.00 97.50 204 LEU A N 1
ATOM 1631 C CA . LEU A 1 204 ? -11.194 -1.169 16.145 1.00 97.50 204 LEU A CA 1
ATOM 1632 C C . LEU A 1 204 ? -9.889 -0.748 16.815 1.00 97.50 204 LEU A C 1
ATOM 1634 O O . LEU A 1 204 ? -9.834 -0.707 18.039 1.00 97.50 204 LEU A O 1
ATOM 1638 N N . THR A 1 205 ? -8.849 -0.434 16.039 1.00 97.00 205 THR A N 1
ATOM 1639 C CA . THR A 1 205 ? -7.580 0.059 16.584 1.00 97.00 205 THR A CA 1
ATOM 1640 C C . THR A 1 205 ? -7.780 1.373 17.336 1.00 97.00 205 THR A C 1
ATOM 1642 O O . THR A 1 205 ? -7.320 1.483 18.469 1.00 97.00 205 THR A O 1
ATOM 1645 N N . ALA A 1 206 ? -8.495 2.337 16.747 1.00 97.00 206 ALA A N 1
ATOM 1646 C CA . ALA A 1 206 ? -8.761 3.622 17.390 1.00 97.00 206 ALA A CA 1
ATOM 1647 C C . ALA A 1 206 ? -9.615 3.465 18.661 1.00 97.00 206 ALA A C 1
ATOM 1649 O O . ALA A 1 206 ? -9.282 4.007 19.709 1.00 97.00 206 ALA A O 1
ATOM 1650 N N . MET A 1 207 ? -10.701 2.692 18.583 1.00 97.00 207 MET A N 1
ATOM 1651 C CA . MET A 1 207 ? -11.670 2.566 19.674 1.00 97.00 207 MET A CA 1
ATOM 1652 C C . MET A 1 20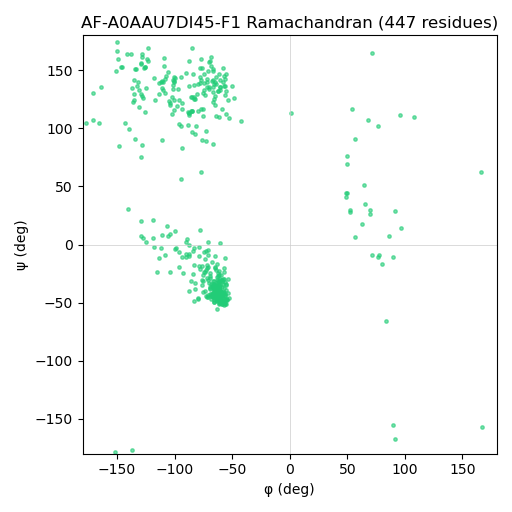7 ? -11.140 1.728 20.836 1.00 97.00 207 MET A C 1
ATOM 1654 O O . MET A 1 207 ? -11.330 2.100 21.989 1.00 97.00 207 MET A O 1
ATOM 1658 N N . ARG A 1 208 ? -10.421 0.632 20.562 1.00 94.88 208 ARG A N 1
ATOM 1659 C CA . ARG A 1 208 ? -9.775 -0.165 21.619 1.00 94.88 208 ARG A CA 1
ATOM 1660 C C . ARG A 1 208 ? -8.673 0.622 22.321 1.00 94.88 208 ARG A C 1
ATOM 1662 O O . ARG A 1 208 ? -8.567 0.534 23.536 1.00 94.88 208 ARG A O 1
ATOM 1669 N N . GLY A 1 209 ? -7.914 1.438 21.582 1.00 92.25 209 GLY A N 1
ATOM 1670 C CA . GLY A 1 209 ? -6.939 2.363 22.172 1.00 92.25 209 GLY A CA 1
ATOM 1671 C C . GLY A 1 209 ? -7.569 3.406 23.103 1.00 92.25 209 GLY A C 1
ATOM 1672 O O . GLY A 1 209 ? -6.896 3.908 23.994 1.00 92.25 209 GLY A O 1
ATOM 1673 N N . ALA A 1 210 ? -8.864 3.690 22.938 1.00 93.25 210 ALA A N 1
ATOM 1674 C CA . ALA A 1 210 ? -9.643 4.582 23.793 1.00 93.25 210 ALA A CA 1
ATOM 1675 C C . ALA A 1 210 ? -10.505 3.847 24.845 1.00 93.25 210 ALA A C 1
ATOM 1677 O O . ALA A 1 210 ? -11.364 4.475 25.462 1.00 93.25 210 ALA A O 1
ATOM 1678 N N . GLY A 1 211 ? -10.300 2.538 25.043 1.00 88.31 211 GLY A N 1
ATOM 1679 C CA . GLY A 1 211 ? -10.969 1.751 26.087 1.00 88.31 211 GLY A CA 1
ATOM 1680 C C . GLY A 1 211 ? -12.212 0.964 25.651 1.00 88.31 211 GLY A C 1
ATOM 1681 O O . GLY A 1 211 ? -12.962 0.504 26.505 1.00 88.31 211 GLY A O 1
ATOM 1682 N N . ALA A 1 212 ? -12.475 0.789 24.350 1.00 91.44 212 ALA A N 1
ATOM 1683 C CA . ALA A 1 212 ? -13.593 -0.049 23.900 1.00 91.44 212 ALA A CA 1
ATOM 1684 C C . ALA A 1 212 ? -13.317 -1.551 24.090 1.00 91.44 212 ALA A C 1
ATOM 1686 O O . ALA A 1 212 ? -12.359 -2.089 23.528 1.00 91.44 212 ALA A O 1
ATOM 1687 N N . GLU A 1 213 ? -14.238 -2.270 24.733 1.00 91.00 213 GLU A N 1
ATOM 1688 C CA . GLU A 1 213 ? -14.169 -3.729 24.909 1.00 91.00 213 GLU A CA 1
ATOM 1689 C C . GLU A 1 213 ? -14.944 -4.511 23.831 1.00 91.00 213 GLU A C 1
ATOM 1691 O O . GLU A 1 213 ? -15.815 -5.341 24.098 1.00 91.00 213 GLU A O 1
ATOM 1696 N N . ILE A 1 214 ? -14.616 -4.277 22.558 1.00 92.56 214 ILE A N 1
ATOM 1697 C CA . ILE A 1 214 ? -15.312 -4.932 21.439 1.00 92.56 214 ILE A CA 1
ATOM 1698 C C . ILE A 1 214 ? -14.762 -6.350 21.218 1.00 92.56 214 ILE A C 1
ATOM 1700 O O . ILE A 1 214 ? -13.710 -6.535 20.586 1.00 92.56 214 ILE A O 1
ATOM 1704 N N . LYS A 1 215 ? -15.498 -7.363 21.691 1.00 90.69 215 LYS A N 1
ATOM 1705 C CA . LYS A 1 215 ? -15.169 -8.791 21.528 1.00 90.69 215 LYS A CA 1
ATOM 1706 C C . LYS A 1 215 ? -15.744 -9.352 20.218 1.00 90.69 215 LYS A C 1
ATOM 1708 O O . LYS A 1 215 ? -16.957 -9.479 20.065 1.00 90.69 215 LYS A O 1
ATOM 1713 N N . LEU A 1 216 ? -14.862 -9.715 19.282 1.00 91.94 216 LEU A N 1
ATOM 1714 C CA . LEU A 1 216 ? -15.210 -10.356 18.003 1.00 91.94 216 LEU A CA 1
ATOM 1715 C C . LEU A 1 216 ? -14.819 -11.835 18.003 1.00 91.94 216 LEU A C 1
ATOM 1717 O O . LEU A 1 216 ? -13.785 -12.212 18.550 1.00 91.94 216 LEU A O 1
ATOM 1721 N N . ARG A 1 217 ? -15.625 -12.664 17.342 1.00 92.31 217 ARG A N 1
ATOM 1722 C CA . ARG A 1 217 ? -15.363 -14.089 17.096 1.00 92.31 217 ARG A CA 1
ATOM 1723 C C . ARG A 1 217 ? -14.553 -14.260 15.809 1.00 92.31 217 ARG A C 1
ATOM 1725 O O . ARG A 1 217 ? -14.613 -13.428 14.912 1.00 92.31 217 ARG A O 1
ATOM 1732 N N . LYS A 1 218 ? -13.842 -15.379 15.646 1.00 84.62 218 LYS A N 1
ATOM 1733 C CA . LYS A 1 218 ? -13.084 -15.658 14.406 1.00 84.62 218 LYS A CA 1
ATOM 1734 C C . LYS A 1 218 ? -13.975 -15.647 13.150 1.00 84.62 218 LYS A C 1
ATOM 1736 O O . LYS A 1 218 ? -13.555 -15.142 12.117 1.00 84.62 218 LYS A O 1
ATOM 1741 N N . GLY A 1 219 ? -15.205 -16.159 13.258 1.00 90.19 219 GLY A N 1
ATOM 1742 C CA . GLY A 1 219 ? -16.186 -16.186 12.164 1.00 90.19 219 GLY A CA 1
ATOM 1743 C C . GLY A 1 219 ? -16.834 -14.836 11.835 1.00 90.19 219 GLY A C 1
ATOM 1744 O O . GLY A 1 219 ? -17.553 -14.744 10.849 1.00 90.19 219 GLY A O 1
ATOM 1745 N N . ASP A 1 220 ? -16.576 -13.796 12.630 1.00 91.31 220 ASP A N 1
ATOM 1746 C CA . ASP A 1 220 ? -17.147 -12.460 12.423 1.00 91.31 220 ASP A CA 1
ATOM 1747 C C . ASP A 1 220 ? -16.514 -11.718 11.250 1.00 91.31 220 ASP A C 1
ATOM 1749 O O . ASP A 1 220 ? -17.123 -10.806 10.697 1.00 91.31 220 ASP A O 1
ATOM 1753 N N . TRP A 1 221 ? -15.286 -12.089 10.891 1.00 94.25 221 TRP A N 1
ATOM 1754 C CA . TRP A 1 221 ? -14.538 -11.469 9.810 1.00 94.25 221 TRP A CA 1
ATOM 1755 C C . TRP A 1 221 ? -14.911 -12.114 8.478 1.00 94.25 221 TRP A C 1
ATOM 1757 O O . TRP A 1 221 ? -14.590 -13.289 8.262 1.00 94.25 221 TRP A O 1
ATOM 1767 N N . PRO A 1 222 ? -15.532 -11.368 7.547 1.00 91.38 222 PRO A N 1
ATOM 1768 C CA . PRO A 1 222 ? -15.815 -11.904 6.230 1.00 91.38 222 PRO A CA 1
ATOM 1769 C C . PRO A 1 222 ? -14.509 -12.246 5.510 1.00 91.38 222 PRO A C 1
ATOM 1771 O O . PRO A 1 222 ? -13.561 -11.447 5.477 1.00 91.38 222 PRO A O 1
ATOM 1774 N N . LYS A 1 223 ? -14.466 -13.448 4.931 1.00 88.00 223 LYS A N 1
ATOM 1775 C CA . LYS A 1 223 ? -13.316 -13.923 4.164 1.00 88.00 223 LYS A CA 1
ATOM 1776 C C . LYS A 1 223 ? -13.165 -13.079 2.905 1.00 88.00 223 LYS A C 1
ATOM 1778 O O . LYS A 1 223 ? -14.142 -12.718 2.257 1.00 88.00 223 LYS A O 1
ATOM 1783 N N . THR A 1 224 ? -11.923 -12.795 2.547 1.00 86.75 224 THR A N 1
ATOM 1784 C CA . THR A 1 224 ? -11.595 -12.146 1.280 1.00 86.75 224 THR A CA 1
ATOM 1785 C C . THR A 1 224 ? -10.911 -13.164 0.393 1.00 86.75 224 THR A C 1
ATOM 1787 O O . THR A 1 224 ? -9.986 -13.833 0.851 1.00 86.75 224 THR A O 1
ATOM 1790 N N . THR A 1 225 ? -11.320 -13.259 -0.864 1.00 79.62 225 THR A N 1
ATOM 1791 C CA . THR A 1 225 ? -10.549 -13.988 -1.868 1.00 79.62 225 THR A CA 1
ATOM 1792 C C . THR A 1 225 ? -9.332 -13.158 -2.264 1.00 79.62 225 THR A C 1
ATOM 1794 O O . THR A 1 225 ? -9.381 -11.925 -2.385 1.00 79.62 225 THR A O 1
ATOM 1797 N N . ASP A 1 226 ? -8.194 -13.826 -2.416 1.00 76.25 226 ASP A N 1
ATOM 1798 C CA . ASP A 1 226 ? -7.018 -13.193 -2.985 1.00 76.25 226 ASP A CA 1
ATOM 1799 C C . ASP A 1 226 ? -7.150 -13.170 -4.504 1.00 76.25 226 ASP A C 1
ATOM 1801 O O . ASP A 1 226 ? -7.476 -14.172 -5.134 1.00 76.25 226 ASP A O 1
ATOM 1805 N N . LYS A 1 227 ? -6.934 -11.990 -5.090 1.00 76.75 227 LYS A N 1
ATOM 1806 C CA . LYS A 1 227 ? -6.878 -11.851 -6.542 1.00 76.75 227 LYS A CA 1
ATOM 1807 C C . LYS A 1 227 ? -5.593 -12.514 -7.018 1.00 76.75 227 LYS A C 1
ATOM 1809 O O . LYS A 1 227 ? -4.539 -12.273 -6.421 1.00 76.75 227 LYS A O 1
ATOM 1814 N N . GLN A 1 228 ? -5.694 -13.320 -8.071 1.00 80.94 228 GLN A N 1
ATOM 1815 C CA . GLN A 1 228 ? -4.519 -13.870 -8.733 1.00 80.94 228 GLN A CA 1
ATOM 1816 C C . GLN A 1 228 ? -3.603 -12.732 -9.189 1.00 80.94 228 GLN A C 1
ATOM 1818 O O . GLN A 1 228 ? -4.062 -11.634 -9.526 1.00 80.94 228 GLN A O 1
ATOM 1823 N N . ILE A 1 229 ? -2.295 -12.974 -9.123 1.00 88.00 229 ILE A N 1
ATOM 1824 C CA . ILE A 1 229 ? -1.323 -11.995 -9.590 1.00 88.00 229 ILE A CA 1
ATOM 1825 C C . ILE A 1 229 ? -1.339 -12.042 -11.103 1.00 88.00 229 ILE A C 1
ATOM 1827 O O . ILE A 1 229 ? -0.964 -13.036 -11.710 1.00 88.00 229 ILE A O 1
ATOM 1831 N N . GLU A 1 230 ? -1.730 -10.933 -11.699 1.00 90.81 230 GLU A N 1
ATOM 1832 C CA . GLU A 1 230 ? -1.662 -10.781 -13.134 1.00 90.81 230 GLU A CA 1
ATOM 1833 C C . GLU A 1 230 ? -0.412 -9.966 -13.517 1.00 90.81 230 GLU A C 1
ATOM 1835 O O . GLU A 1 230 ? -0.023 -9.019 -12.820 1.00 90.81 230 GLU A O 1
ATOM 1840 N N . VAL A 1 231 ? 0.213 -10.331 -14.637 1.00 93.88 231 VAL A N 1
ATOM 1841 C CA . VAL A 1 231 ? 1.447 -9.732 -15.178 1.00 93.88 231 VAL A CA 1
ATOM 1842 C C . VAL A 1 231 ? 1.214 -9.231 -16.605 1.00 93.88 231 VAL A C 1
ATOM 1844 O O . VAL A 1 231 ? 0.155 -9.489 -17.174 1.00 93.88 231 VAL A O 1
ATOM 1847 N N . TYR A 1 232 ? 2.155 -8.471 -17.165 1.00 96.12 232 TYR A N 1
ATOM 1848 C CA . TYR A 1 232 ? 2.126 -8.125 -18.587 1.00 96.12 232 TYR A CA 1
ATOM 1849 C C . TYR A 1 232 ? 2.736 -9.249 -19.419 1.00 96.12 232 TYR A C 1
ATOM 1851 O O . TYR A 1 232 ? 3.786 -9.792 -19.069 1.00 96.12 232 TYR A O 1
ATOM 1859 N N . THR A 1 233 ? 2.099 -9.563 -20.539 1.00 94.31 233 THR A N 1
ATOM 1860 C CA . THR A 1 233 ? 2.620 -10.521 -21.517 1.00 94.31 233 THR A CA 1
ATOM 1861 C C . THR A 1 233 ? 3.733 -9.897 -22.373 1.00 94.31 233 THR A C 1
ATOM 1863 O O . THR A 1 233 ? 3.805 -8.668 -22.503 1.00 94.31 233 THR A O 1
ATOM 1866 N N . PRO A 1 234 ? 4.593 -10.710 -23.014 1.00 94.38 234 PRO A N 1
ATOM 1867 C CA . PRO A 1 234 ? 5.608 -10.199 -23.934 1.00 94.38 234 PRO A CA 1
ATOM 1868 C C . PRO A 1 234 ? 5.039 -9.337 -25.074 1.00 94.38 234 PRO A C 1
ATOM 1870 O O . PRO A 1 234 ? 5.625 -8.303 -25.398 1.00 94.38 234 PRO A O 1
ATOM 1873 N N . ASP A 1 235 ? 3.886 -9.705 -25.650 1.00 96.50 235 ASP A N 1
ATOM 1874 C CA . ASP A 1 235 ? 3.256 -8.915 -26.719 1.00 96.50 235 ASP A CA 1
ATOM 1875 C C . ASP A 1 235 ? 2.735 -7.564 -26.212 1.00 96.50 235 ASP A C 1
ATOM 1877 O O . ASP A 1 235 ? 2.975 -6.529 -26.838 1.00 96.50 235 ASP A O 1
ATOM 1881 N N . GLU A 1 236 ? 2.103 -7.546 -25.036 1.00 97.94 236 GLU A N 1
ATOM 1882 C CA . GLU A 1 236 ? 1.662 -6.301 -24.403 1.00 97.94 236 GLU A CA 1
ATOM 1883 C C . GLU A 1 236 ? 2.836 -5.362 -24.140 1.00 97.94 236 GLU A C 1
ATOM 1885 O O . GLU A 1 236 ? 2.753 -4.178 -24.462 1.00 97.94 236 GLU A O 1
ATOM 1890 N N . LEU A 1 237 ? 3.947 -5.878 -23.601 1.00 98.19 237 LEU A N 1
ATOM 1891 C CA . LEU A 1 237 ? 5.157 -5.089 -23.377 1.00 98.19 237 LEU A CA 1
ATOM 1892 C C . LEU A 1 237 ? 5.723 -4.558 -24.696 1.00 98.19 237 LEU A C 1
ATOM 1894 O O . LEU A 1 237 ? 6.041 -3.371 -24.791 1.00 98.19 237 LEU A O 1
ATOM 1898 N N . ARG A 1 238 ? 5.815 -5.404 -25.729 1.00 98.19 238 ARG A N 1
ATOM 1899 C CA . ARG A 1 238 ? 6.304 -5.022 -27.061 1.00 98.19 238 ARG A CA 1
ATOM 1900 C C . ARG A 1 238 ? 5.486 -3.867 -27.639 1.00 98.19 238 ARG A C 1
ATOM 1902 O O . ARG A 1 238 ? 6.058 -2.841 -28.011 1.00 98.19 238 ARG A O 1
ATOM 1909 N N . ARG A 1 239 ? 4.157 -4.004 -27.666 1.00 98.44 239 ARG A N 1
ATOM 1910 C CA . ARG A 1 239 ? 3.231 -2.980 -28.177 1.00 98.44 239 ARG A CA 1
ATOM 1911 C C . ARG A 1 239 ? 3.246 -1.714 -27.323 1.00 98.44 239 ARG A C 1
ATOM 1913 O O . ARG A 1 239 ? 3.267 -0.613 -27.867 1.00 98.44 239 ARG A O 1
ATOM 1920 N N . PHE A 1 240 ? 3.303 -1.850 -25.998 1.00 98.50 240 PHE A N 1
ATOM 1921 C CA . PHE A 1 240 ? 3.387 -0.715 -25.080 1.00 98.50 240 PHE A CA 1
ATOM 1922 C C . PHE A 1 240 ? 4.656 0.105 -25.328 1.00 98.50 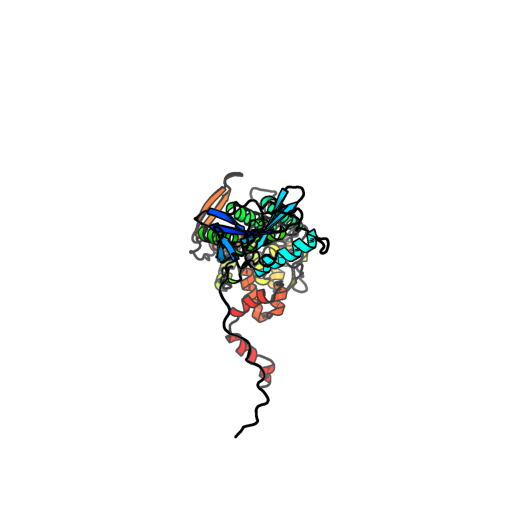240 PHE A C 1
ATOM 1924 O O . PHE A 1 240 ? 4.593 1.320 -25.509 1.00 98.50 240 PHE A O 1
ATOM 1931 N N . PHE A 1 241 ? 5.817 -0.554 -25.389 1.00 98.31 241 PHE A N 1
ATOM 1932 C CA . PHE A 1 241 ? 7.091 0.123 -25.608 1.00 98.31 241 PHE A CA 1
ATOM 1933 C C . PHE A 1 241 ? 7.227 0.706 -27.017 1.00 98.31 241 PHE A C 1
ATOM 1935 O O . PHE A 1 241 ? 7.945 1.697 -27.175 1.00 98.31 241 PHE A O 1
ATOM 1942 N N . ALA A 1 242 ? 6.553 0.138 -28.021 1.00 98.00 242 ALA A N 1
ATOM 1943 C CA . ALA A 1 242 ? 6.469 0.718 -29.362 1.00 98.00 242 ALA A CA 1
ATOM 1944 C C . ALA A 1 242 ? 5.699 2.054 -29.379 1.00 98.00 242 ALA A C 1
ATOM 1946 O O . ALA A 1 242 ? 6.047 2.945 -30.146 1.00 98.00 242 ALA A O 1
ATOM 1947 N N . ALA A 1 243 ? 4.715 2.234 -28.492 1.00 98.00 243 ALA A N 1
ATOM 1948 C CA . ALA A 1 243 ? 3.948 3.477 -28.353 1.00 98.00 243 ALA A CA 1
ATOM 1949 C C . ALA A 1 243 ? 4.580 4.511 -27.391 1.00 98.00 243 ALA A C 1
ATOM 1951 O O . ALA A 1 243 ? 4.022 5.595 -27.167 1.00 98.00 243 ALA A O 1
ATOM 1952 N N . CYS A 1 244 ? 5.724 4.194 -26.778 1.00 97.75 244 CYS A N 1
ATOM 1953 C CA . CYS A 1 244 ? 6.430 5.101 -25.877 1.00 97.75 244 CYS A CA 1
ATOM 1954 C C . CYS A 1 244 ? 7.202 6.184 -26.643 1.00 97.75 244 CYS A C 1
ATOM 1956 O O . CYS A 1 244 ? 7.899 5.907 -27.615 1.00 97.75 244 CYS A O 1
ATOM 1958 N N . THR A 1 245 ? 7.206 7.408 -26.109 1.00 95.62 245 THR A N 1
ATOM 1959 C CA . THR A 1 245 ? 8.247 8.390 -26.454 1.00 95.62 245 THR A CA 1
ATOM 1960 C C . THR A 1 245 ? 9.596 7.942 -25.887 1.00 95.62 245 THR A C 1
ATOM 1962 O O . THR A 1 245 ? 9.633 7.147 -24.946 1.00 95.62 245 THR A O 1
ATOM 1965 N N . ALA A 1 246 ? 10.710 8.481 -26.394 1.00 93.25 246 ALA A N 1
ATOM 1966 C CA . ALA A 1 246 ? 12.045 8.132 -25.898 1.00 93.25 246 ALA A CA 1
ATOM 1967 C C . ALA A 1 246 ? 12.166 8.303 -24.370 1.00 93.25 246 ALA A C 1
ATOM 1969 O O . ALA A 1 246 ? 12.610 7.389 -23.685 1.00 93.25 246 ALA A O 1
ATOM 1970 N N . ASP A 1 247 ? 11.690 9.426 -23.820 1.00 91.69 247 ASP A N 1
ATOM 1971 C CA . ASP A 1 247 ? 11.685 9.703 -22.375 1.00 91.69 247 ASP A CA 1
ATOM 1972 C C . ASP A 1 247 ? 10.895 8.656 -21.573 1.00 91.69 247 ASP A C 1
ATOM 1974 O O . ASP A 1 247 ? 11.408 8.064 -20.619 1.00 91.69 247 ASP A O 1
ATOM 1978 N N . LYS A 1 248 ? 9.652 8.384 -21.990 1.00 95.31 248 LYS A N 1
ATOM 1979 C CA . LYS A 1 248 ? 8.761 7.457 -21.282 1.00 95.31 248 LYS A CA 1
ATOM 1980 C C . LYS A 1 248 ? 9.196 6.006 -21.447 1.00 95.31 248 LYS A C 1
ATOM 1982 O O . LYS A 1 248 ? 9.007 5.215 -20.527 1.00 95.31 248 LYS A O 1
ATOM 1987 N N . ARG A 1 249 ? 9.841 5.662 -22.564 1.00 97.19 249 ARG A N 1
ATOM 1988 C CA . ARG A 1 249 ? 10.430 4.339 -22.780 1.00 97.19 249 ARG A CA 1
ATOM 1989 C C . ARG A 1 249 ? 11.451 4.023 -21.691 1.00 97.19 249 ARG A C 1
ATOM 1991 O O . ARG A 1 249 ? 11.330 2.975 -21.067 1.00 97.19 249 ARG A O 1
ATOM 1998 N N . VAL A 1 250 ? 12.374 4.945 -21.404 1.00 96.94 250 VAL A N 1
ATOM 1999 C CA . VAL A 1 250 ? 13.379 4.758 -20.342 1.00 96.94 250 VAL A CA 1
ATOM 2000 C C . VAL A 1 250 ? 12.716 4.634 -18.971 1.00 96.94 250 VAL A C 1
ATOM 2002 O O . VAL A 1 250 ? 13.070 3.741 -18.211 1.00 96.94 250 VAL A O 1
ATOM 2005 N N . LEU A 1 251 ? 11.715 5.469 -18.670 1.00 97.00 251 LEU A N 1
ATOM 2006 C CA . LEU A 1 251 ? 10.967 5.395 -17.408 1.00 97.00 251 LEU A CA 1
ATOM 2007 C C . LEU A 1 251 ? 10.349 4.006 -17.180 1.00 97.00 251 LEU A C 1
ATOM 2009 O O . LEU A 1 251 ? 10.547 3.401 -16.125 1.00 97.00 251 LEU A O 1
ATOM 2013 N N . PHE A 1 252 ? 9.615 3.485 -18.166 1.00 97.88 252 PHE A N 1
ATOM 2014 C CA . PHE A 1 252 ? 8.945 2.189 -18.037 1.00 97.88 252 PHE A CA 1
ATOM 2015 C C . PHE A 1 252 ? 9.902 0.998 -18.157 1.00 97.88 252 PHE A C 1
ATOM 2017 O O . PHE A 1 252 ? 9.655 -0.033 -17.534 1.00 97.88 252 PHE A O 1
ATOM 2024 N N . GLN A 1 253 ? 11.030 1.140 -18.861 1.00 97.81 253 GLN A N 1
ATOM 2025 C CA . GLN A 1 253 ? 12.119 0.161 -18.804 1.00 97.81 253 GLN A CA 1
ATOM 2026 C C . GLN A 1 253 ? 12.709 0.088 -17.395 1.00 97.81 253 GLN A C 1
ATOM 2028 O O . GLN A 1 253 ? 12.901 -1.010 -16.884 1.00 97.81 253 GLN A O 1
ATOM 2033 N N . THR A 1 254 ? 12.920 1.225 -16.723 1.00 97.69 254 THR A N 1
ATO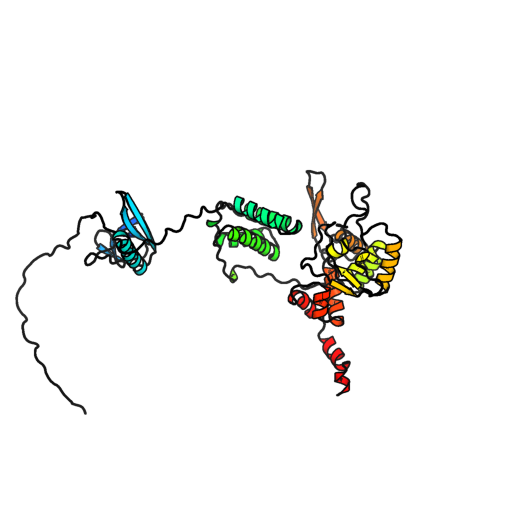M 2034 C CA . THR A 1 254 ? 13.379 1.221 -15.329 1.00 97.69 254 THR A CA 1
ATOM 2035 C C . THR A 1 254 ? 12.354 0.565 -14.406 1.00 97.69 254 THR A C 1
ATOM 2037 O O . THR A 1 254 ? 12.742 -0.254 -13.579 1.00 97.69 254 THR A O 1
ATOM 2040 N N . PHE A 1 255 ? 11.051 0.833 -14.564 1.00 96.81 255 PHE A N 1
ATOM 2041 C CA . PHE A 1 255 ? 10.009 0.098 -13.827 1.00 96.81 255 PHE A CA 1
ATOM 2042 C C . PHE A 1 255 ? 10.112 -1.419 -14.033 1.00 96.81 255 PHE A C 1
ATOM 2044 O O . PHE A 1 255 ? 10.127 -2.173 -13.058 1.00 96.81 255 PHE A O 1
ATOM 2051 N N . LEU A 1 256 ? 10.187 -1.855 -15.294 1.00 97.81 256 LEU A N 1
ATOM 2052 C CA . LEU A 1 256 ? 10.197 -3.268 -15.663 1.00 97.81 256 LEU A CA 1
ATOM 2053 C C . LEU A 1 256 ? 11.467 -3.993 -15.210 1.00 97.81 256 LEU A C 1
ATOM 2055 O O . LEU A 1 256 ? 11.378 -5.152 -14.838 1.00 97.81 256 LEU A O 1
ATOM 2059 N N . LEU A 1 257 ? 12.626 -3.333 -15.242 1.00 96.88 257 LEU A N 1
ATOM 2060 C CA . LEU A 1 257 ? 13.930 -3.965 -15.004 1.00 96.88 257 LEU A CA 1
ATOM 2061 C C . LEU A 1 257 ? 14.433 -3.832 -13.560 1.00 96.88 257 LEU A C 1
ATOM 2063 O O . LEU A 1 257 ? 15.452 -4.421 -13.221 1.00 96.88 257 LEU A O 1
ATOM 2067 N N . THR A 1 258 ? 13.742 -3.072 -12.707 1.00 95.88 258 THR A N 1
ATOM 2068 C CA . THR A 1 258 ? 14.097 -2.936 -11.280 1.00 95.88 258 THR A CA 1
ATOM 2069 C C . THR A 1 258 ? 13.036 -3.503 -10.341 1.00 95.88 258 THR A C 1
ATOM 2071 O O . THR A 1 258 ? 13.316 -3.787 -9.176 1.00 95.88 258 THR A O 1
ATOM 2074 N N . GLY A 1 259 ? 11.783 -3.600 -10.800 1.00 94.44 259 GLY A N 1
ATOM 2075 C CA . GLY A 1 259 ? 10.651 -3.938 -9.942 1.00 94.44 259 GLY A CA 1
ATOM 2076 C C . GLY A 1 259 ? 10.384 -2.906 -8.840 1.00 94.44 259 GLY A C 1
ATOM 2077 O O . GLY A 1 259 ? 9.705 -3.219 -7.857 1.00 94.44 259 GLY A O 1
ATOM 2078 N N . PHE A 1 260 ? 10.913 -1.687 -8.948 1.00 94.12 260 PHE A N 1
ATOM 2079 C CA . PHE A 1 260 ? 10.707 -0.641 -7.949 1.00 94.12 260 PHE A CA 1
ATOM 2080 C C . PHE A 1 260 ? 9.249 -0.178 -7.886 1.00 94.12 260 PHE A C 1
ATOM 2082 O O . PHE A 1 260 ? 8.485 -0.211 -8.853 1.00 94.12 260 PHE A O 1
ATOM 2089 N N . ARG A 1 261 ? 8.840 0.246 -6.691 1.00 92.06 261 ARG A N 1
ATOM 2090 C CA . ARG A 1 261 ? 7.562 0.914 -6.452 1.00 92.06 261 ARG A CA 1
ATOM 2091 C C . ARG A 1 261 ? 7.613 2.305 -7.071 1.00 92.06 261 ARG A C 1
ATOM 2093 O O . ARG A 1 261 ? 8.670 2.899 -7.233 1.00 92.06 261 ARG A O 1
ATOM 2100 N N . SER A 1 262 ? 6.452 2.861 -7.378 1.00 91.69 262 SER A N 1
ATOM 2101 C CA . SER A 1 262 ? 6.405 4.124 -8.116 1.00 91.69 262 SER A CA 1
ATOM 2102 C C . SER A 1 262 ? 6.984 5.311 -7.373 1.00 91.69 262 SER A C 1
ATOM 2104 O O . SER A 1 262 ? 7.599 6.140 -8.019 1.00 91.69 262 SER A O 1
ATOM 2106 N N . GLU A 1 263 ? 6.846 5.373 -6.049 1.00 90.12 263 GLU A N 1
ATOM 2107 C CA . GLU A 1 263 ? 7.518 6.415 -5.264 1.00 90.12 263 GLU A CA 1
ATOM 2108 C C . GLU A 1 263 ? 9.042 6.251 -5.316 1.00 90.12 263 GLU A C 1
ATOM 2110 O O . GLU A 1 263 ? 9.736 7.236 -5.505 1.00 90.12 263 GLU A O 1
ATOM 2115 N N . GLU A 1 264 ? 9.557 5.015 -5.287 1.00 93.69 264 GLU A N 1
ATOM 2116 C CA . GLU A 1 264 ? 10.998 4.737 -5.396 1.00 93.69 264 GLU A CA 1
ATOM 2117 C C . GLU A 1 264 ? 11.558 5.173 -6.761 1.00 93.69 264 GLU A C 1
ATOM 2119 O O . GLU A 1 264 ? 12.646 5.734 -6.826 1.00 93.69 264 GLU A O 1
ATOM 2124 N N . ILE A 1 265 ? 10.805 4.965 -7.849 1.00 94.69 265 ILE A N 1
ATOM 2125 C CA . ILE A 1 265 ? 11.168 5.468 -9.185 1.00 94.69 265 ILE A CA 1
ATOM 2126 C C . ILE A 1 265 ? 11.053 6.995 -9.257 1.00 94.69 265 ILE A C 1
ATOM 2128 O O . ILE A 1 265 ? 11.920 7.650 -9.832 1.00 94.69 265 ILE A O 1
ATOM 2132 N N . ALA A 1 266 ? 9.995 7.568 -8.682 1.00 93.50 266 ALA A N 1
ATOM 2133 C CA . ALA A 1 266 ? 9.730 9.000 -8.749 1.00 93.50 266 ALA A CA 1
ATOM 2134 C C . ALA A 1 266 ? 10.733 9.834 -7.933 1.00 93.50 266 ALA A C 1
ATOM 2136 O O . ALA A 1 266 ? 10.969 10.993 -8.267 1.00 93.50 266 ALA A O 1
ATOM 2137 N N . THR A 1 267 ? 11.357 9.245 -6.907 1.00 94.06 267 THR A N 1
ATOM 2138 C CA . THR A 1 267 ? 12.408 9.878 -6.093 1.00 94.06 267 THR A CA 1
ATOM 2139 C C . THR A 1 267 ? 13.821 9.382 -6.416 1.00 94.06 267 THR A C 1
ATOM 2141 O O . THR A 1 267 ? 14.754 9.683 -5.670 1.00 94.06 267 THR A O 1
ATOM 2144 N N . LEU A 1 268 ? 14.000 8.602 -7.487 1.00 95.38 268 LEU A N 1
ATOM 2145 C CA . LEU A 1 268 ? 15.302 8.055 -7.869 1.00 95.38 268 LEU A CA 1
ATOM 2146 C C . LEU A 1 268 ? 16.259 9.186 -8.269 1.00 95.38 268 LEU A C 1
ATOM 2148 O O . LEU A 1 268 ? 15.923 9.995 -9.139 1.00 95.38 268 LEU A O 1
ATOM 2152 N N . THR A 1 269 ? 17.459 9.230 -7.682 1.00 95.75 269 THR A N 1
ATOM 2153 C CA . THR A 1 269 ? 18.485 10.236 -8.008 1.00 95.75 269 THR A CA 1
ATOM 2154 C C . THR A 1 269 ? 19.662 9.635 -8.763 1.00 95.75 269 THR A C 1
ATOM 2156 O O . THR A 1 269 ? 19.920 8.435 -8.711 1.00 95.75 269 THR A O 1
ATOM 2159 N N . TRP A 1 270 ? 20.441 10.472 -9.452 1.00 96.25 270 TRP A N 1
ATOM 2160 C CA . TRP A 1 270 ? 21.620 9.997 -10.191 1.00 96.25 270 TRP A CA 1
ATOM 2161 C C . TRP A 1 270 ? 22.689 9.336 -9.315 1.00 96.25 270 TRP A C 1
ATOM 2163 O O . TRP A 1 270 ? 23.459 8.527 -9.827 1.00 96.25 270 TRP A O 1
ATOM 2173 N N . SER A 1 271 ? 22.751 9.694 -8.029 1.00 95.06 271 SER A N 1
ATOM 2174 C CA . SER A 1 271 ? 23.642 9.084 -7.034 1.00 95.06 271 SER A CA 1
ATOM 2175 C C . SER A 1 271 ? 23.232 7.665 -6.632 1.00 95.06 271 SER A C 1
ATOM 2177 O O . SER A 1 271 ? 24.066 6.928 -6.120 1.00 95.06 271 SER A O 1
ATOM 2179 N N . ASP A 1 272 ? 21.987 7.256 -6.893 1.00 95.62 272 ASP A N 1
ATOM 2180 C CA . ASP A 1 272 ? 21.520 5.894 -6.622 1.00 95.62 272 ASP A CA 1
ATOM 2181 C C . ASP A 1 272 ? 21.970 4.888 -7.698 1.00 95.62 272 ASP A C 1
ATOM 2183 O O . ASP A 1 272 ? 21.781 3.682 -7.532 1.00 95.62 272 ASP A O 1
ATOM 2187 N N . ILE A 1 273 ? 22.537 5.365 -8.813 1.00 97.00 273 ILE A N 1
ATOM 2188 C CA . ILE A 1 273 ? 22.965 4.535 -9.943 1.00 97.00 273 ILE A CA 1
ATOM 2189 C C . ILE A 1 273 ? 24.482 4.356 -9.890 1.00 97.00 273 ILE A C 1
ATOM 2191 O O . ILE A 1 273 ? 25.244 5.291 -10.152 1.00 97.00 273 ILE A O 1
ATOM 2195 N N . ASN A 1 274 ? 24.921 3.129 -9.624 1.00 96.06 274 ASN A N 1
ATOM 2196 C CA . ASN A 1 274 ? 26.320 2.743 -9.713 1.00 96.06 274 ASN A CA 1
ATOM 2197 C C . ASN A 1 274 ? 26.606 2.131 -11.091 1.00 96.06 274 ASN A C 1
ATOM 2199 O O . ASN A 1 274 ? 26.286 0.975 -11.365 1.00 96.06 274 ASN A O 1
ATOM 2203 N N . TYR A 1 275 ? 27.227 2.928 -11.962 1.00 95.00 275 TYR A N 1
ATOM 2204 C CA . TYR A 1 275 ? 27.571 2.521 -13.327 1.00 95.00 275 TYR A CA 1
ATOM 2205 C C . TYR A 1 275 ? 28.704 1.486 -13.393 1.00 95.00 275 TYR A C 1
ATOM 2207 O O . TYR A 1 275 ? 28.832 0.826 -14.418 1.00 95.00 275 TYR A O 1
ATOM 2215 N N . THR A 1 276 ? 29.507 1.349 -12.334 1.00 93.81 276 THR A N 1
ATOM 2216 C CA . THR A 1 276 ? 30.625 0.396 -12.270 1.00 93.81 276 THR A CA 1
ATOM 2217 C C . THR A 1 276 ? 30.135 -0.992 -11.878 1.00 93.81 276 THR A C 1
ATOM 2219 O O . THR A 1 276 ? 30.463 -1.970 -12.534 1.00 93.81 276 THR A O 1
ATOM 2222 N N . THR A 1 277 ? 29.317 -1.083 -10.826 1.00 94.25 277 THR A N 1
ATOM 2223 C CA . THR A 1 277 ? 28.788 -2.367 -10.332 1.00 94.25 277 THR A CA 1
ATOM 2224 C C . THR A 1 277 ? 27.497 -2.793 -11.022 1.00 94.25 277 THR A C 1
ATOM 2226 O O . THR A 1 277 ? 27.011 -3.895 -10.792 1.00 94.25 277 THR A O 1
ATOM 2229 N N . GLY A 1 278 ? 26.916 -1.915 -11.838 1.00 95.19 278 GLY A N 1
ATOM 2230 C CA . GLY A 1 278 ? 25.673 -2.161 -12.555 1.00 95.19 278 GLY A CA 1
ATOM 2231 C C . GLY A 1 278 ? 24.430 -2.217 -11.671 1.00 95.19 278 GLY A C 1
ATOM 2232 O O . GLY A 1 278 ? 23.467 -2.912 -11.993 1.00 95.19 278 GLY A O 1
ATOM 2233 N N . LYS A 1 279 ? 24.447 -1.487 -10.551 1.00 95.88 279 LYS A N 1
ATOM 2234 C CA . LYS A 1 279 ? 23.394 -1.516 -9.529 1.00 95.88 279 LYS A CA 1
ATOM 2235 C C . LYS A 1 279 ? 22.614 -0.212 -9.481 1.00 95.88 279 LYS A C 1
ATOM 2237 O O . LYS A 1 279 ? 23.195 0.871 -9.550 1.00 95.88 279 LYS A O 1
ATOM 2242 N N . ILE A 1 280 ? 21.302 -0.322 -9.297 1.00 96.88 280 ILE A N 1
ATOM 2243 C CA . ILE A 1 280 ? 20.429 0.799 -8.934 1.00 96.88 280 ILE A CA 1
ATOM 2244 C C . ILE A 1 280 ? 19.899 0.552 -7.524 1.00 96.88 280 ILE A C 1
ATOM 2246 O O . ILE A 1 280 ? 19.379 -0.528 -7.240 1.00 96.88 280 ILE A O 1
ATOM 2250 N N . SER A 1 281 ? 20.027 1.547 -6.651 1.00 94.19 281 SER A N 1
ATOM 2251 C CA . SER A 1 281 ? 19.663 1.450 -5.236 1.00 94.19 281 SER A CA 1
ATOM 2252 C C . SER A 1 281 ? 18.419 2.266 -4.886 1.00 94.19 281 SER A C 1
ATOM 2254 O O . SER A 1 281 ? 18.112 3.274 -5.513 1.00 94.19 281 SER A O 1
ATOM 2256 N N . VAL A 1 282 ? 17.705 1.845 -3.844 1.00 90.81 282 VAL A N 1
ATOM 2257 C CA . VAL A 1 282 ? 16.663 2.648 -3.194 1.00 90.81 282 VAL A CA 1
ATOM 2258 C C . VAL A 1 282 ? 17.217 3.175 -1.879 1.00 90.81 282 VAL A C 1
ATOM 2260 O O . VAL A 1 282 ? 17.613 2.390 -1.020 1.00 90.81 282 VAL A O 1
ATOM 2263 N N . SER A 1 283 ? 17.198 4.492 -1.702 1.00 86.06 283 SER A N 1
ATOM 2264 C CA . SER A 1 283 ? 17.595 5.165 -0.464 1.00 86.06 283 SER A CA 1
ATOM 2265 C C . SER A 1 283 ? 16.517 6.157 -0.014 1.00 86.06 283 SER A C 1
ATOM 2267 O O . SER A 1 283 ? 15.692 6.599 -0.816 1.00 86.06 283 SER A O 1
ATOM 2269 N N . ALA A 1 284 ? 16.481 6.475 1.282 1.00 86.44 284 ALA A N 1
ATOM 2270 C CA . ALA A 1 284 ? 15.575 7.495 1.807 1.00 86.44 284 ALA A CA 1
ATOM 2271 C C . ALA A 1 284 ? 15.934 8.878 1.244 1.00 86.44 284 ALA A C 1
ATOM 2273 O O . ALA A 1 284 ? 17.111 9.219 1.131 1.00 86.44 284 ALA A O 1
ATOM 2274 N N . LYS A 1 285 ? 14.918 9.679 0.913 1.00 87.62 285 LYS A N 1
ATOM 2275 C CA . LYS A 1 285 ? 15.070 11.039 0.386 1.00 87.62 285 LYS A CA 1
ATOM 2276 C C . LYS A 1 285 ? 14.213 11.996 1.206 1.00 87.62 285 LYS A C 1
ATOM 2278 O O . LYS A 1 285 ? 13.065 12.282 0.861 1.00 87.62 285 LYS A O 1
ATOM 2283 N N . LEU A 1 286 ? 14.773 12.476 2.315 1.00 83.12 286 LEU A N 1
ATOM 2284 C CA . LEU A 1 286 ? 14.059 13.340 3.259 1.00 83.12 286 LEU A CA 1
ATOM 2285 C C . LEU A 1 286 ? 13.596 14.652 2.611 1.00 83.12 286 LEU A C 1
ATOM 2287 O O . LEU A 1 286 ? 12.515 15.128 2.939 1.00 83.12 286 LEU A O 1
ATOM 2291 N N . GLN A 1 287 ? 14.335 15.175 1.623 1.00 83.81 287 GLN A N 1
ATOM 2292 C CA . GLN A 1 287 ? 13.947 16.377 0.874 1.00 83.81 287 GLN A CA 1
ATOM 2293 C C . GLN A 1 287 ? 12.645 16.225 0.063 1.00 83.81 287 GLN A C 1
ATOM 2295 O O . GLN A 1 287 ? 12.058 17.223 -0.342 1.00 83.81 287 GLN A O 1
ATOM 2300 N N . TRP A 1 288 ? 12.192 14.991 -0.178 1.00 84.44 288 TRP A N 1
ATOM 2301 C CA . TRP A 1 288 ? 10.903 14.685 -0.811 1.00 84.44 288 TRP A CA 1
ATOM 2302 C C . TRP A 1 288 ? 9.989 13.878 0.118 1.00 84.44 288 TRP A C 1
ATOM 2304 O O . TRP A 1 288 ? 9.092 13.184 -0.355 1.00 84.44 288 TRP A O 1
ATOM 2314 N N . GLU A 1 289 ? 10.245 13.937 1.432 1.00 82.38 289 GLU A N 1
ATOM 2315 C CA . GLU A 1 289 ? 9.505 13.211 2.475 1.00 82.38 289 GLU A CA 1
ATOM 2316 C C . GLU A 1 289 ? 9.386 11.700 2.198 1.00 82.38 289 GLU A C 1
ATOM 2318 O O . GLU A 1 289 ? 8.436 11.035 2.617 1.00 82.38 289 GLU A O 1
ATOM 2323 N N . PHE A 1 290 ? 10.358 11.138 1.474 1.00 82.44 290 PHE A N 1
ATOM 2324 C CA . PHE A 1 290 ? 10.327 9.750 1.046 1.00 82.44 290 PHE A CA 1
ATOM 2325 C C . PHE A 1 290 ? 11.194 8.872 1.944 1.00 82.44 290 PHE A C 1
ATOM 2327 O O . PHE A 1 290 ? 12.407 9.065 2.065 1.00 82.44 290 PHE A O 1
ATOM 2334 N N . THR A 1 291 ? 10.576 7.839 2.510 1.00 78.62 291 THR A N 1
ATOM 2335 C CA . THR A 1 291 ? 11.252 6.752 3.218 1.00 78.62 291 THR A CA 1
ATOM 2336 C C . THR A 1 291 ? 10.732 5.401 2.716 1.00 78.62 291 THR A C 1
ATOM 2338 O O . THR A 1 291 ? 9.517 5.202 2.596 1.00 78.62 291 THR A O 1
ATOM 2341 N N . PRO A 1 292 ? 11.614 4.431 2.410 1.00 76.88 292 PRO A N 1
ATOM 2342 C CA . PRO A 1 292 ? 11.182 3.078 2.082 1.00 76.88 292 PRO A CA 1
ATOM 2343 C C . PRO A 1 292 ? 10.364 2.480 3.233 1.00 76.88 292 PRO A C 1
ATOM 2345 O O . PRO A 1 292 ? 10.729 2.629 4.396 1.00 76.88 292 PRO A O 1
ATOM 2348 N N . LYS A 1 293 ? 9.288 1.742 2.919 1.00 65.88 293 LYS A N 1
ATOM 2349 C CA . LYS A 1 293 ? 8.342 1.174 3.910 1.00 65.88 293 LYS A CA 1
ATOM 2350 C C . LYS A 1 293 ? 8.967 0.273 4.997 1.00 65.88 293 LYS A C 1
ATOM 2352 O O . LYS A 1 293 ? 8.264 -0.067 5.944 1.00 65.88 293 LYS A O 1
ATOM 2357 N N . SER A 1 294 ? 10.232 -0.126 4.866 1.00 61.72 294 SER A N 1
ATOM 2358 C CA . SER A 1 294 ? 10.981 -0.931 5.841 1.00 61.72 294 SER A CA 1
ATOM 2359 C C . SER A 1 294 ? 12.347 -0.345 6.225 1.00 61.72 294 SER A C 1
ATOM 2361 O O . SER A 1 294 ? 13.091 -1.024 6.915 1.00 61.72 294 SER A O 1
ATOM 2363 N N . TYR A 1 295 ? 12.696 0.875 5.789 1.00 56.69 295 TYR A N 1
ATOM 2364 C CA . TYR A 1 295 ? 14.036 1.476 5.960 1.00 56.69 295 TYR A CA 1
ATOM 2365 C C . TYR A 1 295 ? 15.212 0.663 5.378 1.00 56.69 295 TYR A C 1
ATOM 2367 O O . TYR A 1 295 ? 16.365 1.054 5.528 1.00 56.69 295 TYR A O 1
ATOM 2375 N N . GLU A 1 296 ? 14.947 -0.430 4.662 1.00 65.00 296 GLU A N 1
ATOM 2376 C CA . GLU A 1 296 ? 15.987 -1.249 4.042 1.00 65.00 296 GLU A CA 1
ATOM 2377 C C . GLU A 1 296 ? 16.459 -0.606 2.734 1.00 65.00 296 GLU A C 1
ATOM 2379 O O . GLU A 1 296 ? 15.704 -0.502 1.757 1.00 65.00 296 GLU A O 1
ATOM 2384 N N . ILE A 1 297 ? 17.729 -0.194 2.716 1.00 74.38 297 ILE A N 1
ATOM 2385 C CA . ILE A 1 297 ? 18.443 0.094 1.475 1.00 74.38 297 ILE A CA 1
ATOM 2386 C C . ILE A 1 297 ? 18.569 -1.225 0.727 1.00 74.38 297 ILE A C 1
ATOM 2388 O O . ILE A 1 297 ? 19.076 -2.214 1.252 1.00 74.38 297 ILE A O 1
ATOM 2392 N N . ARG A 1 298 ? 18.111 -1.236 -0.518 1.00 85.44 298 ARG A N 1
ATOM 2393 C CA . ARG A 1 298 ? 18.241 -2.397 -1.394 1.00 85.44 298 ARG A CA 1
ATOM 2394 C C . ARG A 1 298 ? 18.716 -1.960 -2.757 1.00 85.44 298 ARG A C 1
ATOM 2396 O O . ARG A 1 298 ? 18.431 -0.842 -3.185 1.00 85.44 298 ARG A O 1
ATOM 2403 N N . SER A 1 299 ? 19.424 -2.857 -3.423 1.00 91.31 299 SER A N 1
ATOM 2404 C CA . SER A 1 299 ? 19.954 -2.635 -4.758 1.00 91.31 299 SER A CA 1
ATOM 2405 C C . SER A 1 299 ? 19.520 -3.749 -5.693 1.00 91.31 299 SER A C 1
ATOM 2407 O O . SER A 1 299 ? 19.241 -4.870 -5.261 1.00 91.31 299 SER A O 1
ATOM 2409 N N . VAL A 1 300 ? 19.425 -3.410 -6.971 1.00 93.56 300 VAL A N 1
ATOM 2410 C CA . VAL A 1 300 ? 19.057 -4.334 -8.039 1.00 93.56 300 VAL A CA 1
ATOM 2411 C C . VAL A 1 300 ? 20.089 -4.208 -9.136 1.00 93.56 300 VAL A C 1
ATOM 2413 O O . VAL A 1 300 ? 20.419 -3.100 -9.562 1.00 93.56 300 VAL A O 1
ATOM 2416 N N . GLU A 1 301 ? 20.611 -5.351 -9.555 1.00 94.75 301 GLU A N 1
ATOM 2417 C CA . GLU A 1 301 ? 21.486 -5.456 -10.715 1.00 94.75 301 GLU A CA 1
ATOM 2418 C C . GLU A 1 301 ? 20.639 -5.329 -11.976 1.00 94.75 301 GLU A C 1
ATOM 2420 O O . GLU A 1 301 ? 19.589 -5.963 -12.098 1.00 94.75 301 GLU A O 1
ATOM 2425 N N . VAL A 1 302 ? 21.070 -4.466 -12.893 1.00 95.00 302 VAL A N 1
ATOM 2426 C CA . VAL A 1 302 ? 20.326 -4.158 -14.115 1.00 95.00 302 VAL A CA 1
ATOM 2427 C C . VAL A 1 302 ? 21.190 -4.366 -15.358 1.00 95.00 302 VAL A C 1
ATOM 2429 O O . VAL A 1 302 ? 22.410 -4.205 -15.293 1.00 95.00 302 VAL A O 1
ATOM 2432 N N . PRO A 1 303 ? 20.583 -4.667 -16.521 1.00 96.00 303 PRO A N 1
ATOM 2433 C CA . PRO A 1 303 ? 21.328 -4.823 -17.764 1.00 96.00 303 PRO A CA 1
ATOM 2434 C C . PRO A 1 303 ? 22.161 -3.585 -18.124 1.00 96.00 303 PRO A C 1
ATOM 2436 O O . PRO A 1 303 ? 21.701 -2.444 -17.994 1.00 96.00 303 PRO A O 1
ATOM 2439 N N . SER A 1 304 ? 23.354 -3.810 -18.682 1.00 95.88 304 SER A N 1
ATOM 2440 C CA . SER A 1 304 ? 24.266 -2.750 -19.142 1.00 95.88 304 SER A CA 1
ATOM 2441 C C . SER A 1 304 ? 23.610 -1.790 -20.143 1.00 95.88 304 SER A C 1
ATOM 2443 O O . SER A 1 304 ? 23.853 -0.583 -20.098 1.00 95.88 304 SER A O 1
ATOM 2445 N N . ALA A 1 305 ? 22.699 -2.291 -20.982 1.00 95.56 305 ALA A N 1
ATOM 2446 C CA . ALA A 1 305 ? 21.915 -1.487 -21.919 1.00 95.56 305 ALA A CA 1
ATOM 2447 C C . ALA A 1 305 ? 21.025 -0.434 -21.222 1.00 95.56 305 ALA A C 1
ATOM 2449 O O . ALA A 1 305 ? 20.912 0.701 -21.702 1.00 95.56 305 ALA A O 1
ATOM 2450 N N . LEU A 1 306 ? 20.429 -0.760 -20.064 1.00 96.19 306 LEU A N 1
ATOM 2451 C CA . LEU A 1 306 ? 19.660 0.214 -19.281 1.00 96.19 306 LEU A CA 1
ATOM 2452 C C . LEU A 1 306 ? 20.588 1.295 -18.716 1.00 96.19 306 LEU A C 1
ATOM 2454 O O . LEU A 1 306 ? 20.281 2.482 -18.814 1.00 96.19 306 LEU A O 1
ATOM 2458 N N . LEU A 1 307 ? 21.746 0.902 -18.182 1.00 97.19 307 LEU A N 1
ATOM 2459 C CA . LEU A 1 307 ? 22.734 1.838 -17.636 1.00 97.19 307 LEU A CA 1
ATOM 2460 C C . LEU A 1 307 ? 23.272 2.788 -18.704 1.00 97.19 307 LEU A C 1
ATOM 2462 O O . LEU A 1 307 ? 23.389 3.984 -18.447 1.00 97.19 307 LEU A O 1
ATOM 2466 N N . ALA A 1 308 ? 23.555 2.286 -19.907 1.00 96.44 308 ALA A N 1
ATOM 2467 C CA . ALA A 1 308 ? 23.976 3.108 -21.037 1.00 96.44 308 ALA A CA 1
ATOM 2468 C C . ALA A 1 308 ? 22.912 4.164 -21.380 1.00 96.44 308 ALA A C 1
ATOM 2470 O O . ALA A 1 308 ? 23.223 5.349 -21.535 1.00 96.44 308 ALA A O 1
ATOM 2471 N N . THR A 1 309 ? 21.644 3.753 -21.400 1.00 96.19 309 THR A N 1
ATOM 2472 C CA . THR A 1 309 ? 20.502 4.636 -21.664 1.00 96.19 309 THR A CA 1
ATOM 2473 C C . THR A 1 309 ? 20.339 5.700 -20.570 1.00 96.19 309 THR A C 1
ATOM 2475 O O . THR A 1 309 ? 20.181 6.888 -20.865 1.00 96.19 309 THR A O 1
ATOM 2478 N N . LEU A 1 310 ? 20.452 5.312 -19.296 1.00 97.12 310 LEU A N 1
ATOM 2479 C CA . LEU A 1 310 ? 20.411 6.236 -18.157 1.00 97.12 310 LEU A CA 1
ATOM 2480 C C . LEU A 1 310 ? 21.609 7.197 -18.150 1.00 97.12 310 LEU A C 1
ATOM 2482 O O . LEU A 1 310 ? 21.436 8.383 -17.873 1.00 97.12 310 LEU A O 1
ATOM 2486 N N . LYS A 1 311 ? 22.805 6.734 -18.531 1.00 96.25 311 LYS A N 1
ATOM 2487 C CA . LYS A 1 311 ? 24.008 7.570 -18.663 1.00 96.25 311 LYS A CA 1
ATOM 2488 C C . LYS A 1 311 ? 23.836 8.622 -19.758 1.00 96.25 311 LYS A C 1
ATOM 2490 O O . LYS A 1 311 ? 24.180 9.785 -19.549 1.00 96.25 311 LYS A O 1
ATOM 2495 N N . ALA A 1 312 ? 23.268 8.242 -20.905 1.00 95.31 312 ALA A N 1
ATOM 2496 C CA . ALA A 1 312 ? 22.952 9.172 -21.987 1.00 95.31 312 ALA A CA 1
ATOM 2497 C C . ALA A 1 312 ? 21.916 10.221 -21.553 1.00 95.31 312 ALA A C 1
ATOM 2499 O O . ALA A 1 312 ? 22.069 11.404 -21.859 1.00 95.31 312 ALA A O 1
ATOM 2500 N N . ARG A 1 313 ? 20.903 9.807 -20.781 1.00 94.94 313 ARG A N 1
ATOM 2501 C CA . ARG A 1 313 ? 19.917 10.712 -20.180 1.00 94.94 313 ARG A CA 1
ATOM 2502 C C . ARG A 1 313 ? 20.555 11.685 -19.183 1.00 94.94 313 ARG A C 1
ATOM 2504 O O . ARG A 1 313 ? 20.271 12.877 -19.260 1.00 94.94 313 ARG A O 1
ATOM 2511 N N . LYS A 1 314 ? 21.434 11.206 -18.292 1.00 95.62 314 LYS A N 1
ATOM 2512 C CA . LYS A 1 314 ? 22.115 12.022 -17.268 1.00 95.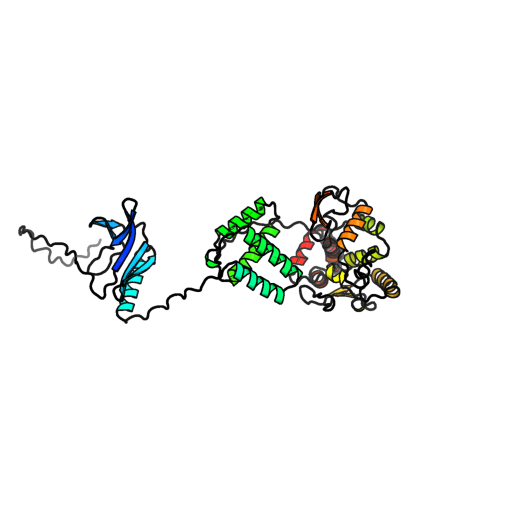62 314 LYS A CA 1
ATOM 2513 C C . LYS A 1 314 ? 22.830 13.227 -17.876 1.00 95.62 314 LYS A C 1
ATOM 2515 O O . LYS A 1 314 ? 22.713 14.322 -17.348 1.00 95.62 314 LYS A O 1
ATOM 2520 N N . ARG A 1 315 ? 23.508 13.041 -19.016 1.00 94.56 315 ARG A N 1
ATOM 2521 C CA . ARG A 1 315 ? 24.230 14.114 -19.731 1.00 94.56 315 ARG A CA 1
ATOM 2522 C C . ARG A 1 315 ? 23.334 15.273 -20.179 1.00 94.56 315 ARG A C 1
ATOM 2524 O O . ARG A 1 315 ? 23.828 16.377 -20.346 1.00 94.56 315 ARG A O 1
ATOM 2531 N N . LYS A 1 316 ? 22.042 15.016 -20.397 1.00 91.88 316 LYS A N 1
ATOM 2532 C CA . LYS A 1 316 ? 21.052 16.016 -20.827 1.00 91.88 316 LYS A CA 1
ATOM 2533 C C . LYS A 1 316 ? 20.215 16.557 -19.662 1.00 91.88 316 LYS A C 1
ATOM 2535 O O . LYS A 1 316 ? 19.342 17.388 -19.885 1.00 91.88 316 LYS A O 1
ATOM 2540 N N . SER A 1 317 ? 20.420 16.046 -18.447 1.00 90.94 317 SER A N 1
ATOM 2541 C CA . SER A 1 317 ? 19.614 16.399 -17.282 1.00 90.94 317 SER A CA 1
ATOM 2542 C C . SER A 1 317 ? 20.294 17.477 -16.452 1.00 90.94 317 SER A C 1
ATOM 2544 O O . SER A 1 317 ? 21.464 17.354 -16.104 1.00 90.94 317 SER A O 1
ATOM 2546 N N . THR A 1 318 ? 19.525 18.490 -16.067 1.00 90.25 318 THR A N 1
ATOM 2547 C CA . THR A 1 318 ? 19.901 19.476 -15.043 1.00 90.25 318 THR A CA 1
ATOM 2548 C C . THR A 1 318 ? 19.274 19.164 -13.680 1.00 90.25 318 THR A C 1
ATOM 2550 O O . THR A 1 318 ? 19.545 19.850 -12.699 1.00 90.25 318 THR A O 1
ATOM 2553 N N . SER A 1 319 ? 18.433 18.127 -13.601 1.00 91.88 319 SER A N 1
ATOM 2554 C CA . SER A 1 319 ? 17.738 17.730 -12.378 1.00 91.88 319 SER A CA 1
ATOM 2555 C C . SER A 1 319 ? 18.548 16.723 -11.566 1.00 91.88 319 SER A C 1
ATOM 2557 O O . SER A 1 319 ? 19.217 15.856 -12.131 1.00 91.88 319 SER A O 1
ATOM 2559 N N . LEU A 1 320 ? 18.413 16.771 -10.237 1.00 93.12 320 LEU A N 1
ATOM 2560 C CA . LEU A 1 320 ? 18.920 15.730 -9.333 1.00 93.12 320 LEU A CA 1
ATOM 2561 C C . LEU A 1 320 ? 18.176 14.397 -9.507 1.00 93.12 320 LEU A C 1
ATOM 2563 O O . LEU A 1 320 ? 18.763 13.329 -9.304 1.00 93.12 320 LEU A O 1
ATOM 2567 N N . LEU A 1 321 ? 16.893 14.467 -9.875 1.00 95.12 321 LEU A N 1
ATOM 2568 C CA . LEU A 1 321 ? 16.046 13.308 -10.129 1.00 95.12 321 LEU A CA 1
ATOM 2569 C C . LEU A 1 321 ? 16.359 12.707 -11.503 1.00 95.12 321 LEU A C 1
ATOM 2571 O O . LEU A 1 321 ? 16.611 13.417 -12.479 1.00 95.12 321 LEU A O 1
ATOM 2575 N N . VAL A 1 322 ? 16.277 11.381 -11.593 1.00 95.94 322 VAL A N 1
ATOM 2576 C CA . VAL A 1 322 ? 16.380 10.653 -12.866 1.00 95.94 322 VAL A CA 1
ATOM 2577 C C . VAL A 1 322 ? 15.146 10.922 -13.732 1.00 95.94 322 VAL A C 1
ATOM 2579 O O . VAL A 1 322 ? 15.253 11.099 -14.950 1.00 95.94 322 VAL A O 1
ATOM 2582 N N . PHE A 1 323 ? 13.972 10.996 -13.101 1.00 95.12 323 PHE A N 1
ATOM 2583 C CA . PHE A 1 323 ? 12.680 11.226 -13.748 1.00 95.12 323 PHE A CA 1
ATOM 2584 C C . PHE A 1 323 ? 11.924 12.371 -13.060 1.00 95.12 323 PHE A C 1
ATOM 2586 O O . PHE A 1 323 ? 10.993 12.115 -12.295 1.00 95.12 323 PHE A O 1
ATOM 2593 N N . PRO A 1 324 ? 12.326 13.633 -13.287 1.00 92.88 324 PRO A N 1
ATOM 2594 C CA . PRO A 1 324 ? 11.595 14.763 -12.738 1.00 92.88 324 PRO A CA 1
ATOM 2595 C C . PRO A 1 324 ? 10.222 14.912 -13.404 1.00 92.88 324 PRO A C 1
ATOM 2597 O O . PRO A 1 324 ? 10.025 14.537 -14.564 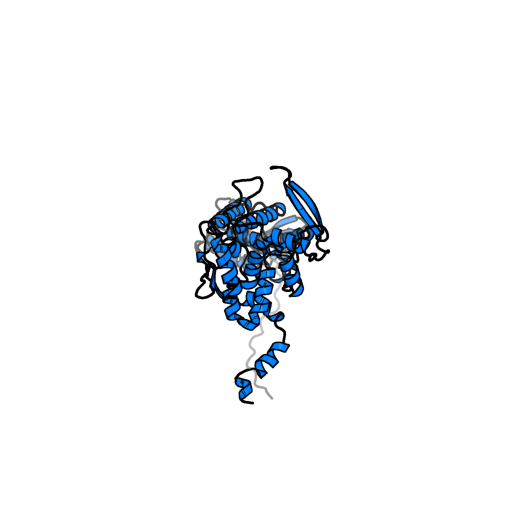1.00 92.88 324 PRO A O 1
ATOM 2600 N N . ALA A 1 325 ? 9.282 15.507 -12.672 1.00 89.94 325 ALA A N 1
ATOM 2601 C CA . ALA A 1 325 ? 7.973 15.873 -13.186 1.00 89.94 325 ALA A CA 1
ATOM 2602 C C . ALA A 1 325 ? 8.109 16.805 -14.402 1.00 89.94 325 ALA A C 1
ATOM 2604 O O . ALA A 1 325 ? 8.893 17.758 -14.357 1.00 89.94 325 ALA A O 1
ATOM 2605 N N . PRO A 1 326 ? 7.331 16.601 -15.478 1.00 84.38 326 PRO A N 1
ATOM 2606 C CA . PRO A 1 326 ? 7.322 17.536 -16.596 1.00 84.38 326 PRO A CA 1
ATOM 2607 C C . PRO A 1 326 ? 6.851 18.922 -16.131 1.00 84.38 326 PRO A C 1
ATOM 2609 O O . PRO A 1 326 ? 6.013 19.028 -15.234 1.00 84.38 326 PRO A O 1
ATOM 2612 N N . LYS A 1 327 ? 7.383 19.993 -16.734 1.00 82.88 327 LYS A N 1
ATOM 2613 C CA . LYS A 1 327 ? 6.883 21.354 -16.486 1.00 82.88 327 LYS A CA 1
ATOM 2614 C C . LYS A 1 327 ? 5.415 21.439 -16.900 1.00 82.88 327 LYS A C 1
ATOM 2616 O O . LYS A 1 327 ? 5.053 20.982 -17.984 1.00 82.88 327 LYS A O 1
ATOM 2621 N N . HIS A 1 328 ? 4.574 22.021 -16.052 1.00 80.25 328 HIS A N 1
ATOM 2622 C CA . HIS A 1 328 ? 3.173 22.220 -16.395 1.00 80.25 328 HIS A CA 1
ATOM 2623 C C . HIS A 1 328 ? 3.034 23.328 -17.447 1.00 80.25 328 HIS A C 1
ATOM 2625 O O . HIS A 1 328 ? 3.619 24.396 -17.267 1.00 80.25 328 HIS A O 1
ATOM 2631 N N . PRO A 1 329 ? 2.208 23.143 -18.492 1.00 77.88 329 PRO A N 1
ATOM 2632 C CA . PRO A 1 329 ? 2.081 24.122 -19.573 1.00 77.88 329 PRO A CA 1
ATOM 2633 C C . PRO A 1 329 ? 1.570 25.488 -19.096 1.00 77.88 329 PRO A C 1
ATOM 2635 O O . PRO A 1 329 ? 1.952 26.511 -19.644 1.00 77.88 329 PRO A O 1
ATOM 2638 N N . THR A 1 330 ? 0.725 25.516 -18.060 1.00 78.44 330 THR A N 1
ATOM 2639 C CA . THR A 1 330 ? 0.098 26.755 -17.553 1.00 78.44 330 THR A CA 1
ATOM 2640 C C . THR A 1 330 ? 0.438 27.096 -16.100 1.00 78.44 330 THR A C 1
ATOM 2642 O O . THR A 1 330 ? -0.148 28.010 -15.530 1.00 78.44 330 THR A O 1
ATOM 2645 N N . ARG A 1 331 ? 1.338 26.341 -15.455 1.00 75.31 331 ARG A N 1
ATOM 2646 C CA . ARG A 1 331 ? 1.716 26.562 -14.047 1.00 75.31 331 ARG A CA 1
ATOM 2647 C C . ARG A 1 331 ? 3.239 26.499 -13.923 1.00 75.31 331 ARG A C 1
ATOM 2649 O O . ARG A 1 331 ? 3.759 25.403 -13.726 1.00 75.31 331 ARG A O 1
ATOM 2656 N N . PRO A 1 332 ? 3.948 27.629 -14.056 1.00 72.31 332 PRO A N 1
ATOM 2657 C CA . PRO A 1 332 ? 5.411 27.639 -14.097 1.00 72.31 332 PRO A CA 1
ATOM 2658 C C . PRO A 1 332 ? 6.053 27.035 -12.838 1.00 72.31 332 PRO A C 1
ATOM 2660 O O . PRO A 1 332 ? 7.078 26.367 -12.950 1.00 72.31 332 PRO A O 1
ATOM 2663 N N . ASP A 1 333 ? 5.394 27.157 -11.680 1.00 71.50 333 ASP A N 1
ATOM 2664 C CA . ASP A 1 333 ? 5.867 26.607 -10.399 1.00 71.50 333 ASP A CA 1
ATOM 2665 C C . ASP A 1 333 ? 5.522 25.120 -10.189 1.00 71.50 333 ASP A C 1
ATOM 2667 O O . ASP A 1 333 ? 5.880 24.527 -9.171 1.00 71.50 333 ASP A O 1
ATOM 2671 N N . TYR A 1 334 ? 4.790 24.493 -11.119 1.00 69.31 334 TYR A N 1
ATOM 2672 C CA . TYR A 1 334 ? 4.413 23.085 -11.025 1.00 69.31 334 TYR A CA 1
ATOM 2673 C C . TYR A 1 334 ? 5.254 22.223 -11.971 1.00 69.31 334 TYR A C 1
ATOM 2675 O O . TYR A 1 334 ? 5.198 22.358 -13.195 1.00 69.31 334 TYR A O 1
ATOM 2683 N N . GLY A 1 335 ? 5.974 21.264 -11.390 1.00 71.94 335 GLY A N 1
ATOM 2684 C CA . GLY A 1 335 ? 6.826 20.327 -12.119 1.00 71.94 335 GLY A CA 1
ATOM 2685 C C . GLY A 1 335 ? 8.259 20.835 -12.305 1.00 71.94 335 GLY A C 1
ATOM 2686 O O . GLY A 1 335 ? 8.776 21.597 -11.495 1.00 71.94 335 GLY A O 1
ATOM 2687 N N . GLY A 1 336 ? 8.950 20.354 -13.335 1.00 75.50 336 GLY A N 1
ATOM 2688 C CA . GLY A 1 336 ? 10.327 20.732 -13.668 1.00 75.50 336 GLY A CA 1
ATOM 2689 C C . GLY A 1 336 ? 11.390 19.952 -12.893 1.00 75.50 336 GLY A C 1
ATOM 2690 O O . GLY A 1 336 ? 12.137 19.196 -13.500 1.00 75.50 336 GLY A O 1
ATOM 2691 N N . ASN A 1 337 ? 11.457 20.133 -11.570 1.00 75.31 337 ASN A N 1
ATOM 2692 C CA . ASN A 1 337 ? 12.442 19.476 -10.689 1.00 75.31 337 ASN A CA 1
ATOM 2693 C C . ASN A 1 337 ? 11.811 18.702 -9.519 1.00 75.31 337 ASN A C 1
ATOM 2695 O O . ASN A 1 337 ? 12.523 18.154 -8.680 1.00 75.31 337 ASN A O 1
ATOM 2699 N N . GLY A 1 338 ? 10.480 18.666 -9.452 1.00 83.94 338 GLY A N 1
ATOM 2700 C CA . GLY A 1 338 ? 9.738 17.915 -8.443 1.00 83.94 338 GLY A CA 1
ATOM 2701 C C . GLY A 1 338 ? 9.534 16.445 -8.813 1.00 83.94 338 GLY A C 1
ATOM 2702 O O . GLY A 1 338 ? 9.754 16.031 -9.949 1.00 83.94 338 GLY A O 1
ATOM 2703 N N . VAL A 1 339 ? 9.062 15.670 -7.841 1.00 88.94 339 VAL A N 1
ATOM 2704 C CA . VAL A 1 339 ? 8.672 14.261 -8.000 1.00 88.94 339 VAL A CA 1
ATOM 2705 C C . VAL A 1 339 ? 7.443 14.153 -8.909 1.00 88.94 339 VAL A C 1
ATOM 2707 O O . VAL A 1 339 ? 6.456 14.864 -8.708 1.00 88.94 339 VAL A O 1
ATOM 2710 N N . ASP A 1 340 ? 7.482 13.261 -9.902 1.00 88.75 340 ASP A N 1
ATOM 2711 C CA . ASP A 1 340 ? 6.356 13.050 -10.821 1.00 88.75 340 ASP A CA 1
ATOM 2712 C C . ASP A 1 340 ? 5.240 12.211 -10.175 1.00 88.75 340 ASP A C 1
ATOM 2714 O O . ASP A 1 340 ? 5.418 11.036 -9.845 1.00 88.75 340 ASP A O 1
ATOM 2718 N N . ALA A 1 341 ? 4.061 12.816 -10.025 1.00 85.50 341 ALA A N 1
ATOM 2719 C CA . ALA A 1 341 ? 2.866 12.163 -9.497 1.00 85.50 341 ALA A CA 1
ATOM 2720 C C . ALA A 1 341 ? 1.991 11.498 -10.580 1.00 85.50 341 ALA A C 1
ATOM 2722 O O . ALA A 1 341 ? 1.058 10.776 -10.226 1.00 85.50 341 ALA A O 1
ATOM 2723 N N . HIS A 1 342 ? 2.290 11.710 -11.869 1.00 89.81 342 HIS A N 1
ATOM 2724 C CA . HIS A 1 342 ? 1.428 11.364 -13.012 1.00 89.81 342 HIS A CA 1
ATOM 2725 C C . HIS A 1 342 ? 1.913 10.144 -13.809 1.00 89.81 342 HIS A C 1
ATOM 2727 O O . HIS A 1 342 ? 1.476 9.886 -14.931 1.00 89.81 342 HIS A O 1
ATOM 2733 N N . MET A 1 343 ? 2.827 9.348 -13.245 1.00 93.62 343 MET A N 1
ATOM 2734 C CA . MET A 1 343 ? 3.378 8.167 -13.927 1.00 93.62 343 MET A CA 1
ATOM 2735 C C . MET A 1 343 ? 2.319 7.090 -14.236 1.00 93.62 343 MET A C 1
ATOM 2737 O O . MET A 1 343 ? 2.479 6.328 -15.190 1.00 93.62 343 MET A O 1
ATOM 2741 N N . LEU A 1 344 ? 1.241 6.994 -13.442 1.00 95.31 344 LEU A N 1
ATOM 2742 C CA . LEU A 1 344 ? 0.144 6.055 -13.717 1.00 95.31 344 LEU A CA 1
ATOM 2743 C C . LEU A 1 344 ? -0.687 6.524 -14.910 1.00 95.31 344 LEU A C 1
ATOM 2745 O O . LEU A 1 344 ? -1.033 5.721 -15.769 1.00 95.31 344 LEU A O 1
ATOM 2749 N N . GLU A 1 345 ? -0.999 7.810 -14.949 1.00 94.69 345 GLU A N 1
ATOM 2750 C CA . GLU A 1 345 ? -1.732 8.468 -16.019 1.00 94.69 345 GLU A CA 1
ATOM 2751 C C . GLU A 1 345 ? -0.970 8.292 -17.336 1.00 94.69 345 GLU A C 1
ATOM 2753 O O . GLU A 1 345 ? -1.523 7.731 -18.279 1.00 94.69 345 GLU A O 1
ATOM 2758 N N . ALA A 1 346 ? 0.335 8.586 -17.345 1.00 95.44 346 ALA A N 1
ATOM 2759 C CA . ALA A 1 346 ? 1.199 8.350 -18.500 1.00 95.44 346 ALA A CA 1
ATOM 2760 C C . ALA A 1 346 ? 1.205 6.874 -18.947 1.00 95.44 346 ALA A C 1
ATOM 2762 O O . ALA A 1 346 ? 1.162 6.584 -20.141 1.00 95.44 346 ALA A O 1
ATOM 2763 N N . CYS A 1 347 ? 1.226 5.924 -18.002 1.00 97.56 347 CYS A N 1
ATOM 2764 C CA . CYS A 1 347 ? 1.143 4.494 -18.312 1.00 97.56 347 CYS A CA 1
ATOM 2765 C C . CYS A 1 347 ? -0.167 4.159 -19.036 1.00 97.56 347 CYS A C 1
ATOM 2767 O O . CYS A 1 347 ? -0.154 3.522 -20.087 1.00 97.56 347 CYS A O 1
ATOM 2769 N N . LYS A 1 348 ? -1.301 4.623 -18.508 1.00 97.94 348 LYS A N 1
ATOM 2770 C CA . LYS A 1 348 ? -2.609 4.346 -19.107 1.00 97.94 348 LYS A CA 1
ATOM 2771 C C . LYS A 1 348 ? -2.802 5.041 -20.455 1.00 97.94 348 LYS A C 1
ATOM 2773 O O . LYS A 1 348 ? -3.436 4.469 -21.336 1.00 97.94 348 LYS A O 1
ATOM 2778 N N . GLU A 1 349 ? -2.251 6.237 -20.637 1.00 97.50 349 GLU A N 1
ATOM 2779 C CA . GLU A 1 349 ? -2.278 6.961 -21.913 1.00 97.50 349 GLU A CA 1
ATOM 2780 C C . GLU A 1 349 ? -1.482 6.240 -23.002 1.00 97.50 349 GLU A C 1
ATOM 2782 O O . GLU A 1 349 ? -1.969 6.078 -24.120 1.00 97.50 349 GLU A O 1
ATOM 2787 N N . ILE A 1 350 ? -0.276 5.760 -22.685 1.00 98.25 350 ILE A N 1
ATOM 2788 C CA . ILE A 1 350 ? 0.536 4.976 -23.625 1.00 98.25 350 ILE A CA 1
ATOM 2789 C C . ILE A 1 350 ? -0.195 3.690 -24.011 1.00 98.25 350 ILE A C 1
ATOM 2791 O O . ILE A 1 350 ? -0.317 3.393 -25.197 1.00 98.25 350 ILE A O 1
ATOM 2795 N N . ALA A 1 351 ? -0.734 2.969 -23.028 1.00 98.31 351 ALA A N 1
ATOM 2796 C CA . ALA A 1 351 ? -1.491 1.748 -23.271 1.00 98.31 351 ALA A CA 1
ATOM 2797 C C . ALA A 1 351 ? -2.732 1.976 -24.146 1.00 98.31 351 ALA A C 1
ATOM 2799 O O . ALA A 1 351 ? -3.003 1.197 -25.058 1.00 98.31 351 ALA A O 1
ATOM 2800 N N . PHE A 1 352 ? -3.464 3.065 -23.905 1.00 98.25 352 PHE A N 1
ATOM 2801 C CA . PHE A 1 352 ? -4.622 3.430 -24.714 1.00 98.25 352 PHE A CA 1
ATOM 2802 C C . PHE A 1 352 ? -4.231 3.729 -26.163 1.00 98.25 352 PHE A C 1
ATOM 2804 O O . PHE A 1 352 ? -4.815 3.151 -27.074 1.00 98.25 352 PHE A O 1
ATOM 2811 N N . ARG A 1 353 ? -3.189 4.547 -26.384 1.00 97.62 353 ARG A N 1
ATOM 2812 C CA . ARG A 1 353 ? -2.667 4.836 -27.734 1.00 97.62 353 ARG A CA 1
ATOM 2813 C C . ARG A 1 353 ? -2.163 3.584 -28.456 1.00 97.62 353 ARG A C 1
ATOM 2815 O O . ARG A 1 353 ? -2.242 3.517 -29.674 1.00 97.62 353 ARG A O 1
ATOM 2822 N N . ALA A 1 354 ? -1.674 2.593 -27.712 1.00 97.62 354 ALA A N 1
ATOM 2823 C CA . ALA A 1 354 ? -1.244 1.304 -28.248 1.00 97.62 354 ALA A CA 1
ATOM 2824 C C . ALA A 1 354 ? -2.405 0.329 -28.546 1.00 97.62 354 ALA A C 1
ATOM 2826 O O . ALA A 1 354 ? -2.156 -0.793 -28.998 1.00 97.62 354 ALA A O 1
ATOM 2827 N N . GLY A 1 355 ? -3.658 0.705 -28.258 1.00 97.69 355 GLY A N 1
ATOM 2828 C CA . GLY A 1 355 ? -4.822 -0.174 -28.402 1.00 97.69 355 GLY A CA 1
ATOM 2829 C C . GLY A 1 355 ? -4.792 -1.372 -27.446 1.00 97.69 355 GLY A C 1
ATOM 2830 O O . GLY A 1 355 ? -5.183 -2.470 -27.831 1.00 97.69 355 GLY A O 1
ATOM 2831 N N . LEU A 1 356 ? -4.260 -1.186 -26.231 1.00 97.94 356 LEU A N 1
ATOM 2832 C CA . LEU A 1 356 ? -4.069 -2.241 -25.222 1.00 97.94 356 LEU A CA 1
ATOM 2833 C C . LEU A 1 356 ? -5.076 -2.178 -24.064 1.00 97.94 356 LEU A C 1
ATOM 2835 O O . LEU A 1 356 ? -4.928 -2.875 -23.056 1.00 97.94 356 LEU A O 1
ATOM 2839 N N . ASN A 1 357 ? -6.083 -1.310 -24.147 1.00 97.81 357 ASN A N 1
ATOM 2840 C CA . ASN A 1 357 ? -7.145 -1.297 -23.151 1.00 97.81 357 ASN A CA 1
ATOM 2841 C C . ASN A 1 357 ? -8.038 -2.529 -23.320 1.00 97.81 357 ASN A C 1
ATOM 2843 O O . ASN A 1 357 ? -8.363 -2.925 -24.431 1.00 97.81 357 ASN A O 1
ATOM 2847 N N . CYS A 1 358 ? -8.492 -3.103 -22.205 1.00 95.56 358 CYS A N 1
ATOM 2848 C CA . CYS A 1 358 ? -9.303 -4.322 -22.239 1.00 95.56 358 CYS A CA 1
ATOM 2849 C C . CYS A 1 358 ? -10.737 -4.127 -22.769 1.00 95.56 358 CYS A C 1
ATOM 2851 O O . CYS A 1 358 ? -11.462 -5.107 -22.896 1.00 95.56 358 CYS A O 1
ATOM 2853 N N . GLY A 1 359 ? -11.187 -2.883 -22.977 1.00 95.38 359 GLY A N 1
ATOM 2854 C CA . GLY A 1 359 ? -12.544 -2.537 -23.424 1.00 95.38 359 GLY A CA 1
ATOM 2855 C C . GLY A 1 359 ? -13.664 -2.731 -22.390 1.00 95.38 359 GLY A C 1
ATOM 2856 O O . GLY A 1 359 ? -14.776 -2.285 -22.626 1.00 95.38 359 GLY A O 1
ATOM 2857 N N . LYS A 1 360 ? -13.379 -3.354 -21.238 1.00 96.25 360 LYS A N 1
ATOM 2858 C CA . LYS A 1 360 ? -14.391 -3.797 -20.255 1.00 96.25 360 LYS A CA 1
ATOM 2859 C C . LYS A 1 360 ? -14.437 -2.981 -18.960 1.00 96.25 360 LYS A C 1
ATOM 2861 O O . LYS A 1 360 ? -15.287 -3.224 -18.113 1.00 96.25 360 LYS A O 1
ATOM 2866 N N . CYS A 1 361 ? -13.473 -2.087 -18.726 1.00 96.06 361 CYS A N 1
ATOM 2867 C CA . CYS A 1 361 ? -13.460 -1.302 -17.489 1.00 96.06 361 CYS A CA 1
ATOM 2868 C C . CYS A 1 361 ? -14.378 -0.095 -17.622 1.00 96.06 361 CYS A C 1
ATOM 2870 O O . CYS A 1 361 ? -14.165 0.738 -18.500 1.00 96.06 361 CYS A O 1
ATOM 2872 N N . GLU A 1 362 ? -15.284 0.050 -16.668 1.00 95.31 362 GLU A N 1
ATOM 2873 C CA . GLU A 1 362 ? -16.165 1.201 -16.545 1.00 95.31 362 GLU A CA 1
ATOM 2874 C C . GLU A 1 362 ? -16.095 1.771 -15.129 1.00 95.31 362 GLU A C 1
ATOM 2876 O O . GLU A 1 362 ? -15.623 1.122 -14.188 1.00 95.31 362 GLU A O 1
ATOM 2881 N N . GLY A 1 363 ? -16.528 3.015 -14.966 1.00 92.94 363 GLY A N 1
ATOM 2882 C CA . GLY A 1 363 ? -16.630 3.632 -13.653 1.00 92.94 363 GLY A CA 1
ATOM 2883 C C . GLY A 1 363 ? -16.845 5.128 -13.740 1.00 92.94 363 GLY A C 1
ATOM 2884 O O . GLY A 1 363 ? -17.298 5.648 -14.753 1.00 92.94 363 GLY A O 1
ATOM 2885 N N . THR A 1 364 ? -16.485 5.839 -12.674 1.00 92.25 364 THR A N 1
ATOM 2886 C CA . THR A 1 364 ? -16.536 7.303 -12.644 1.00 92.25 364 THR A CA 1
ATOM 2887 C C . THR A 1 364 ? -15.191 7.900 -12.253 1.00 92.25 364 THR A C 1
ATOM 2889 O O . THR A 1 364 ? -14.387 7.278 -11.555 1.00 92.25 364 THR A O 1
ATOM 2892 N N . TYR A 1 365 ? -14.927 9.120 -12.706 1.00 89.50 365 TYR A N 1
ATOM 2893 C CA . TYR A 1 365 ? -13.787 9.918 -12.275 1.00 89.50 365 TYR A CA 1
ATOM 2894 C C . TYR A 1 365 ? -14.221 11.344 -11.963 1.00 89.50 365 TYR A C 1
ATOM 2896 O O . TYR A 1 365 ? -15.181 11.863 -12.527 1.00 89.50 365 TYR A O 1
ATOM 2904 N N . THR A 1 366 ? -13.502 11.985 -11.045 1.00 89.75 366 THR A N 1
ATOM 2905 C CA . THR A 1 366 ? -13.835 13.337 -10.603 1.00 89.75 366 THR A CA 1
ATOM 2906 C C . THR A 1 366 ? -13.021 14.367 -11.368 1.00 89.75 366 THR A C 1
ATOM 2908 O O . THR A 1 366 ? -11.791 14.353 -11.312 1.00 89.75 366 THR A O 1
ATOM 2911 N N . VAL A 1 367 ? -13.704 15.311 -12.007 1.00 89.69 367 VAL A N 1
ATOM 2912 C CA . VAL A 1 367 ? -13.108 16.500 -12.616 1.00 89.69 367 VAL A CA 1
ATOM 2913 C C . VAL A 1 367 ? -13.329 17.696 -11.698 1.00 89.69 367 VAL A C 1
ATOM 2915 O O . VAL A 1 367 ? -14.406 17.884 -11.130 1.00 89.69 367 VAL A O 1
ATOM 2918 N N . LYS A 1 368 ? -12.294 18.520 -11.526 1.00 86.88 368 LYS A N 1
ATOM 2919 C CA . LYS A 1 368 ? -12.428 19.823 -10.868 1.00 86.88 368 LYS A CA 1
ATOM 2920 C C . LYS A 1 368 ? -12.810 20.855 -11.925 1.00 86.88 368 LYS A C 1
ATOM 2922 O O . LYS A 1 368 ? -11.999 21.145 -12.796 1.00 86.88 368 LYS A O 1
ATOM 2927 N N . ARG A 1 369 ? -14.024 21.404 -11.838 1.00 86.12 369 ARG A N 1
ATOM 2928 C CA . ARG A 1 369 ? -14.472 22.528 -12.682 1.00 86.12 369 ARG A CA 1
ATOM 2929 C C . ARG A 1 369 ? -14.071 23.870 -12.076 1.00 86.12 369 ARG A C 1
ATOM 2931 O O . ARG A 1 369 ? -13.796 24.815 -12.797 1.00 86.12 369 ARG A O 1
ATOM 2938 N N . SER A 1 370 ? -14.012 23.936 -10.747 1.00 85.12 370 SER A N 1
ATOM 2939 C CA . SER A 1 370 ? -13.494 25.081 -9.996 1.00 85.12 370 SER A CA 1
ATOM 2940 C C . SER A 1 370 ? -12.915 24.625 -8.652 1.00 85.12 370 SER A C 1
ATOM 2942 O O . SER A 1 370 ? -12.917 23.432 -8.333 1.00 85.12 370 SER A O 1
ATOM 2944 N N . ALA A 1 371 ? -12.431 25.566 -7.834 1.00 80.81 371 ALA A N 1
ATOM 2945 C CA . ALA A 1 371 ? -11.947 25.270 -6.484 1.00 80.81 371 ALA A CA 1
ATOM 2946 C C . ALA A 1 371 ? -13.019 24.600 -5.599 1.00 80.81 371 ALA A C 1
ATOM 2948 O O . ALA A 1 371 ? -12.691 23.732 -4.789 1.00 80.81 371 ALA A O 1
ATOM 2949 N N . ARG A 1 372 ? -14.296 24.968 -5.785 1.00 86.75 372 ARG A N 1
ATOM 2950 C CA . ARG A 1 372 ? -15.432 24.464 -4.993 1.00 86.75 372 ARG A CA 1
ATOM 2951 C C . ARG A 1 372 ? -16.283 23.431 -5.737 1.00 86.75 372 ARG A C 1
ATOM 2953 O O . ARG A 1 372 ? -16.921 22.607 -5.093 1.00 86.75 372 ARG A O 1
ATOM 2960 N N . LYS A 1 373 ? -16.269 23.426 -7.077 1.00 90.25 373 LYS A N 1
ATOM 2961 C CA . LYS A 1 373 ? -17.103 22.537 -7.898 1.00 90.25 373 LYS A CA 1
ATOM 2962 C C . LYS A 1 373 ? -16.312 21.333 -8.405 1.00 90.25 373 LYS A C 1
ATOM 2964 O O . LYS A 1 373 ? -15.385 21.461 -9.211 1.00 90.25 373 LYS A O 1
ATOM 2969 N N . LYS A 1 374 ? -16.725 20.152 -7.949 1.00 92.25 374 LYS A N 1
ATOM 2970 C CA . LYS A 1 374 ? -16.264 18.847 -8.430 1.00 92.25 374 LYS A CA 1
ATOM 2971 C C . LYS A 1 374 ? -17.426 18.143 -9.113 1.00 92.25 374 LYS A C 1
ATOM 2973 O O . LYS A 1 374 ? -18.539 18.179 -8.607 1.00 92.25 374 LYS A O 1
ATOM 2978 N N . GLU A 1 375 ? -17.148 17.497 -10.229 1.00 93.75 375 GLU A N 1
ATOM 2979 C CA . GLU A 1 375 ? -18.133 16.759 -11.013 1.00 93.75 375 GLU A CA 1
ATOM 2980 C C . GLU A 1 375 ? -17.638 15.327 -11.204 1.00 93.75 375 GLU A C 1
ATOM 2982 O O . GLU A 1 375 ? -16.458 15.127 -11.496 1.00 93.75 375 GLU A O 1
ATOM 2987 N N . LYS A 1 376 ? -18.511 14.336 -11.005 1.00 93.62 376 LYS A N 1
ATOM 2988 C CA . LYS A 1 376 ? -18.212 12.933 -11.308 1.00 93.62 376 LYS A CA 1
ATOM 2989 C C . LYS A 1 376 ? -18.713 12.625 -12.712 1.00 93.62 376 LYS A C 1
ATOM 2991 O O . LYS A 1 376 ? -19.901 12.763 -12.969 1.00 93.62 376 LYS A O 1
ATOM 2996 N N . LEU A 1 377 ? -17.814 12.189 -13.583 1.00 92.69 377 LEU A N 1
ATOM 2997 C CA . LEU A 1 377 ? -18.125 11.805 -14.954 1.00 92.69 377 LEU A CA 1
ATOM 2998 C C . LEU A 1 377 ? -17.948 10.295 -15.126 1.00 92.69 377 LEU A C 1
ATOM 3000 O O . LEU A 1 377 ? -16.981 9.752 -14.577 1.00 92.69 377 LEU A O 1
ATOM 3004 N N . PRO A 1 378 ? -18.838 9.613 -15.865 1.00 96.00 378 PRO A N 1
ATOM 3005 C CA . PRO A 1 378 ? -18.649 8.214 -16.216 1.00 96.00 378 PRO A CA 1
ATOM 3006 C C . PRO A 1 378 ? -17.488 8.050 -17.206 1.00 96.00 378 PRO A C 1
ATOM 3008 O O . PRO A 1 378 ? -17.104 8.987 -17.906 1.00 96.00 378 PRO A O 1
ATOM 3011 N N . TYR A 1 379 ? -16.914 6.853 -17.266 1.00 94.88 379 TYR A N 1
ATOM 3012 C CA . TYR A 1 379 ? -15.928 6.487 -18.275 1.00 94.88 379 TYR A CA 1
ATOM 3013 C C . TYR A 1 379 ? -16.057 5.017 -18.672 1.00 94.88 379 TYR A C 1
ATOM 3015 O O . TYR A 1 379 ? -16.415 4.181 -17.846 1.00 94.88 379 TYR A O 1
ATOM 3023 N N . SER A 1 380 ? -15.650 4.720 -19.906 1.00 96.75 380 SER A N 1
ATOM 3024 C CA . SER A 1 380 ? -15.269 3.382 -20.363 1.00 96.75 380 SER A CA 1
ATOM 3025 C C . SER A 1 380 ? -13.803 3.398 -20.787 1.00 96.75 380 SER A C 1
ATOM 3027 O O . SER A 1 380 ? -13.312 4.388 -21.340 1.00 96.75 380 SER A O 1
ATOM 3029 N N . CYS A 1 381 ? -13.063 2.322 -20.519 1.00 96.69 381 CYS A N 1
ATOM 3030 C CA . CYS A 1 381 ? -11.685 2.211 -20.985 1.00 96.69 381 CYS A CA 1
ATOM 3031 C C . CYS A 1 381 ? -11.584 1.932 -22.489 1.00 96.69 381 CYS A C 1
ATOM 3033 O O . CYS A 1 381 ? -10.501 2.089 -23.043 1.00 96.69 381 CYS A O 1
ATOM 3035 N N . GLY A 1 382 ? -12.681 1.574 -23.162 1.00 95.94 382 GLY A N 1
ATOM 3036 C CA . GLY A 1 382 ? -12.708 1.501 -24.624 1.00 95.94 382 GLY A CA 1
ATOM 3037 C C . GLY A 1 382 ? -12.479 2.866 -25.282 1.00 95.94 382 GLY A C 1
ATOM 3038 O O . GLY A 1 382 ? -11.868 2.943 -26.339 1.00 95.94 382 GLY A O 1
ATOM 3039 N N . THR A 1 383 ? -12.893 3.951 -24.621 1.00 95.88 383 THR A N 1
ATOM 3040 C CA . THR A 1 383 ? -12.841 5.322 -25.160 1.00 95.88 383 THR A CA 1
ATOM 3041 C C . THR A 1 383 ? -11.941 6.267 -24.364 1.00 95.88 383 THR A C 1
ATOM 3043 O O . THR A 1 383 ? -11.786 7.430 -24.727 1.00 95.88 383 THR A O 1
ATOM 3046 N N . SER A 1 384 ? -11.334 5.801 -23.267 1.00 95.75 384 SER A N 1
ATOM 3047 C CA . SER A 1 384 ? -10.498 6.638 -22.402 1.00 95.75 384 SER A CA 1
ATOM 3048 C C . SER A 1 384 ? -9.329 5.868 -21.770 1.00 95.75 384 SER A C 1
ATOM 3050 O O . SER A 1 384 ? -9.436 4.663 -21.519 1.00 95.75 384 SER A O 1
ATOM 3052 N N . PRO A 1 385 ? -8.210 6.540 -21.428 1.00 96.75 385 PRO A N 1
ATOM 3053 C CA . PRO A 1 385 ? -7.024 5.922 -20.830 1.00 96.75 385 PRO A CA 1
ATOM 3054 C C . PRO A 1 385 ? -7.226 5.612 -19.338 1.00 96.75 385 PRO A C 1
ATOM 3056 O O . PRO A 1 385 ? -6.563 6.156 -18.456 1.00 96.75 385 PRO A O 1
ATOM 3059 N N . ARG A 1 386 ? -8.193 4.747 -19.017 1.00 95.56 386 ARG A N 1
ATOM 3060 C CA . ARG A 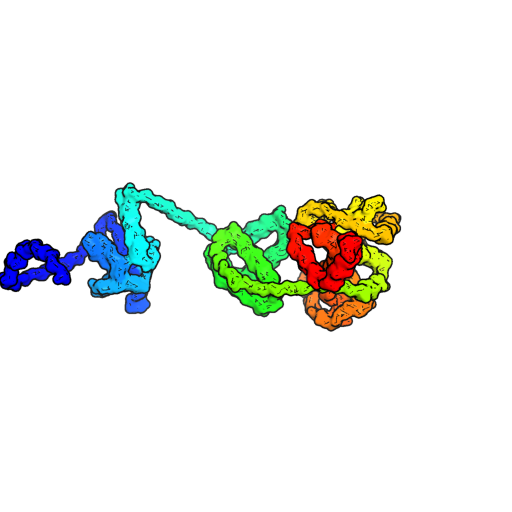1 386 ? -8.580 4.442 -17.629 1.00 95.56 386 ARG A CA 1
ATOM 3061 C C . ARG A 1 386 ? -8.595 2.957 -17.276 1.00 95.56 386 ARG A C 1
ATOM 3063 O O . ARG A 1 386 ? -8.899 2.630 -16.132 1.00 95.56 386 ARG A O 1
ATOM 3070 N N . CYS A 1 387 ? -8.160 2.078 -18.179 1.00 96.75 387 CYS A N 1
ATOM 3071 C CA . CYS A 1 387 ? -8.111 0.629 -17.957 1.00 96.75 387 CYS A CA 1
ATOM 3072 C C . CYS A 1 387 ? -7.415 0.242 -16.631 1.00 96.75 387 CYS A C 1
ATOM 3074 O O . CYS A 1 387 ? -6.386 0.813 -16.267 1.00 96.75 387 CYS A O 1
ATOM 3076 N N . HIS A 1 388 ? -7.992 -0.709 -15.885 1.00 94.06 388 HIS A N 1
ATOM 3077 C CA . HIS A 1 388 ? -7.441 -1.212 -14.616 1.00 94.06 388 HIS A CA 1
ATOM 3078 C C . HIS A 1 388 ? -6.281 -2.202 -14.802 1.00 94.06 388 HIS A C 1
ATOM 3080 O O . HIS A 1 388 ? -5.466 -2.364 -13.888 1.00 94.06 388 HIS A O 1
ATOM 3086 N N . HIS A 1 389 ? -6.184 -2.819 -15.986 1.00 95.81 389 HIS A N 1
ATOM 3087 C CA . HIS A 1 389 ? -5.063 -3.682 -16.370 1.00 95.81 389 HIS A CA 1
ATOM 3088 C C . HIS A 1 389 ? -3.731 -2.943 -16.214 1.00 95.81 389 HIS A C 1
ATOM 3090 O O . HIS A 1 389 ? -2.827 -3.397 -15.516 1.00 95.81 389 HIS A O 1
ATOM 3096 N N . TRP A 1 390 ? -3.677 -1.719 -16.736 1.00 96.62 390 TRP A N 1
ATOM 3097 C CA . TRP A 1 390 ? -2.508 -0.849 -16.703 1.00 96.62 390 TRP A CA 1
ATOM 3098 C C . TRP A 1 390 ? -2.401 -0.116 -15.367 1.00 96.62 390 TRP A C 1
ATOM 3100 O O . TRP A 1 390 ? -3.027 0.921 -15.130 1.00 96.62 390 TRP A O 1
ATOM 3110 N N . ASN A 1 391 ? -1.613 -0.684 -14.456 1.00 94.56 391 ASN A N 1
ATOM 3111 C CA . ASN A 1 391 ? -1.386 -0.129 -13.128 1.00 94.56 391 ASN A CA 1
ATOM 3112 C C . ASN A 1 391 ? 0.084 -0.219 -12.697 1.00 94.56 391 ASN A C 1
ATOM 3114 O O . ASN A 1 391 ? 0.890 -0.969 -13.245 1.00 94.56 391 ASN A O 1
ATOM 3118 N N . ARG A 1 392 ? 0.424 0.553 -11.661 1.00 92.06 392 ARG A N 1
ATOM 3119 C CA . ARG A 1 392 ? 1.794 0.706 -11.153 1.00 92.06 392 ARG A CA 1
ATOM 3120 C C . ARG A 1 392 ? 2.407 -0.589 -10.612 1.00 92.06 392 ARG A C 1
ATOM 3122 O O . ARG A 1 392 ? 3.609 -0.779 -10.726 1.00 92.06 392 ARG A O 1
ATOM 3129 N N . HIS A 1 393 ? 1.615 -1.453 -9.978 1.00 92.56 393 HIS A N 1
ATOM 3130 C CA . HIS A 1 393 ? 2.134 -2.654 -9.31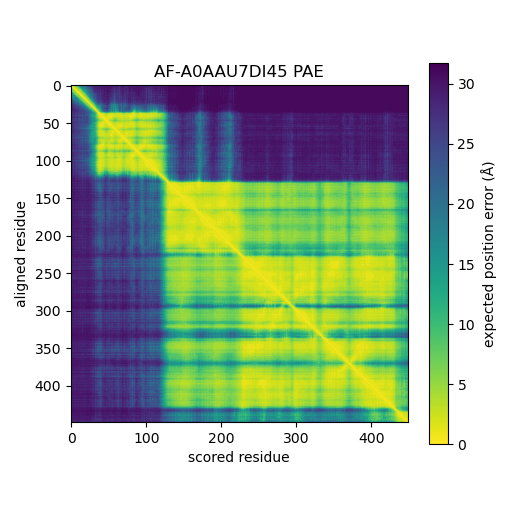0 1.00 92.56 393 HIS A CA 1
ATOM 3131 C C . HIS A 1 393 ? 2.319 -3.824 -10.277 1.00 92.56 393 HIS A C 1
ATOM 3133 O O . HIS A 1 393 ? 3.199 -4.649 -10.055 1.00 92.56 393 HIS A O 1
ATOM 3139 N N . ARG A 1 394 ? 1.575 -3.859 -11.388 1.00 95.69 394 ARG A N 1
ATOM 3140 C CA . ARG A 1 394 ? 1.723 -4.897 -12.415 1.00 95.69 394 ARG A CA 1
ATOM 3141 C C . ARG A 1 394 ? 3.108 -4.915 -13.065 1.00 95.69 394 ARG A C 1
ATOM 3143 O O . ARG A 1 394 ? 3.634 -5.994 -13.311 1.00 95.69 394 ARG A O 1
ATOM 3150 N N . TRP A 1 395 ? 3.750 -3.757 -13.242 1.00 97.12 395 TRP A N 1
ATOM 3151 C CA . TRP A 1 395 ? 5.154 -3.674 -13.682 1.00 97.12 395 TRP A CA 1
ATOM 3152 C C . TRP A 1 395 ? 6.085 -4.467 -12.766 1.00 97.12 395 TRP A C 1
ATOM 3154 O O . TRP A 1 395 ? 6.885 -5.282 -13.214 1.00 97.12 395 TRP A O 1
ATOM 3164 N N . ARG A 1 396 ? 5.909 -4.281 -11.458 1.00 95.38 396 ARG A N 1
ATOM 3165 C CA . ARG A 1 396 ? 6.661 -4.994 -10.432 1.00 95.38 396 ARG A CA 1
ATOM 3166 C C . ARG A 1 396 ? 6.308 -6.477 -10.365 1.00 95.38 396 ARG A C 1
ATOM 3168 O O . ARG A 1 396 ? 7.204 -7.280 -10.141 1.00 95.38 396 ARG A O 1
ATOM 3175 N N . HIS A 1 397 ? 5.042 -6.847 -10.555 1.00 95.25 397 HIS A N 1
ATOM 3176 C CA . HIS A 1 397 ? 4.652 -8.255 -10.639 1.00 95.25 397 HIS A CA 1
ATOM 3177 C C . HIS A 1 397 ? 5.294 -8.941 -11.847 1.00 95.25 397 HIS A C 1
ATOM 3179 O O . HIS A 1 397 ? 5.812 -10.039 -11.701 1.00 95.25 397 HIS A O 1
ATOM 3185 N N . THR A 1 398 ? 5.336 -8.254 -12.990 1.00 95.75 398 THR A N 1
ATOM 3186 C CA . THR A 1 398 ? 5.979 -8.739 -14.219 1.00 95.75 398 THR A CA 1
ATOM 3187 C C . THR A 1 398 ? 7.481 -8.921 -14.016 1.00 95.75 398 THR A C 1
ATOM 3189 O O . THR A 1 398 ? 8.019 -9.967 -14.354 1.00 95.75 398 THR A O 1
ATOM 3192 N N . PHE A 1 399 ? 8.162 -7.957 -13.390 1.00 96.12 399 PHE A N 1
ATOM 3193 C CA . PHE A 1 399 ? 9.561 -8.132 -12.989 1.00 96.12 399 PHE A CA 1
ATOM 3194 C C . PHE A 1 399 ? 9.736 -9.348 -12.070 1.00 96.12 399 PHE A C 1
ATOM 3196 O O . PHE A 1 399 ? 10.585 -10.198 -12.309 1.00 96.12 399 PHE A O 1
ATOM 3203 N N . ALA A 1 400 ? 8.920 -9.441 -11.018 1.00 95.00 400 ALA A N 1
ATOM 3204 C CA . ALA A 1 400 ? 9.062 -10.471 -10.001 1.00 95.00 400 ALA A CA 1
ATOM 3205 C C . ALA A 1 400 ? 8.831 -11.884 -10.547 1.00 95.00 400 ALA A C 1
ATOM 3207 O O . ALA A 1 400 ? 9.591 -12.780 -10.199 1.00 95.00 400 ALA A O 1
ATOM 3208 N N . SER A 1 401 ? 7.829 -12.079 -11.409 1.00 92.69 401 SER A N 1
ATOM 3209 C CA . SER A 1 401 ? 7.563 -13.379 -12.029 1.00 92.69 401 SER A CA 1
ATOM 3210 C C . SER A 1 401 ? 8.711 -13.818 -12.936 1.00 92.69 401 SER A C 1
ATOM 3212 O O . SER A 1 401 ? 9.133 -14.963 -12.861 1.00 92.69 401 SER A O 1
ATOM 3214 N N . ASN A 1 402 ? 9.266 -12.900 -13.735 1.00 92.12 402 ASN A N 1
ATOM 3215 C CA . ASN A 1 402 ? 10.347 -13.207 -14.676 1.00 92.12 402 ASN A CA 1
ATOM 3216 C C . ASN A 1 402 ? 11.712 -13.371 -13.984 1.00 92.12 402 ASN A C 1
ATOM 3218 O O . ASN A 1 402 ? 12.548 -14.140 -14.443 1.00 92.12 402 ASN A O 1
ATOM 3222 N N . MET A 1 403 ? 11.948 -12.677 -12.867 1.00 93.19 403 MET A N 1
ATOM 3223 C CA . MET A 1 403 ? 13.213 -12.771 -12.127 1.00 93.19 403 MET A CA 1
ATOM 3224 C C . MET A 1 403 ? 13.213 -13.855 -11.047 1.00 93.19 403 MET A C 1
ATOM 3226 O O . MET A 1 403 ? 14.276 -14.156 -10.503 1.00 93.19 403 MET A O 1
ATOM 3230 N N . LEU A 1 404 ? 12.062 -14.448 -10.714 1.00 93.06 404 LEU A N 1
ATOM 3231 C CA . LEU A 1 404 ? 11.991 -15.520 -9.721 1.00 93.06 404 LEU A CA 1
ATOM 3232 C C . LEU A 1 404 ? 12.823 -16.753 -10.126 1.00 93.06 404 LEU A C 1
ATOM 3234 O O . LEU A 1 404 ? 13.614 -17.187 -9.285 1.00 93.06 404 LEU A O 1
ATOM 3238 N N . PRO A 1 405 ? 12.749 -17.274 -11.370 1.00 87.31 405 PRO A N 1
ATOM 3239 C CA . PRO A 1 405 ? 13.603 -18.383 -11.800 1.00 87.31 405 PRO A CA 1
ATOM 3240 C C . PRO A 1 405 ? 15.100 -18.049 -11.781 1.00 87.31 405 PRO A C 1
ATOM 3242 O O . PRO A 1 405 ? 15.912 -18.923 -11.499 1.00 87.31 405 PRO A O 1
ATOM 3245 N N . VAL A 1 406 ? 15.461 -16.787 -12.043 1.00 89.25 406 VAL A N 1
ATOM 3246 C CA . VAL A 1 406 ? 16.858 -16.326 -12.151 1.00 89.25 406 VAL A CA 1
ATOM 3247 C C . VAL A 1 406 ? 17.496 -16.098 -10.779 1.00 89.25 406 VAL A C 1
ATOM 3249 O O . VAL A 1 406 ? 18.632 -16.492 -10.529 1.00 89.25 406 VAL A O 1
ATOM 3252 N N . LEU A 1 407 ? 16.784 -15.424 -9.876 1.00 90.62 407 LEU A N 1
ATOM 3253 C CA . LEU A 1 407 ? 17.322 -15.012 -8.576 1.00 90.62 407 LEU A CA 1
ATOM 3254 C C . LEU A 1 407 ? 17.042 -16.039 -7.474 1.00 90.62 407 LEU A C 1
ATOM 3256 O O . LEU A 1 407 ? 17.738 -16.064 -6.456 1.00 90.62 407 LEU A O 1
ATOM 3260 N N . GLY A 1 408 ? 15.997 -16.846 -7.640 1.00 91.69 408 GLY A N 1
ATOM 3261 C CA . GLY A 1 408 ? 15.419 -17.634 -6.564 1.00 91.69 408 GLY A CA 1
ATOM 3262 C C . GLY A 1 408 ? 14.655 -16.776 -5.548 1.00 91.69 408 GLY A C 1
ATOM 3263 O O . GLY A 1 408 ? 14.772 -15.547 -5.472 1.00 91.69 408 GLY A O 1
ATOM 3264 N N . LEU A 1 409 ? 13.851 -17.447 -4.722 1.00 92.81 409 LEU A N 1
ATOM 3265 C CA . LEU A 1 409 ? 12.861 -16.803 -3.856 1.00 92.81 409 LEU A CA 1
ATOM 3266 C C . LEU A 1 409 ? 13.480 -15.814 -2.850 1.00 92.81 409 LEU A C 1
ATOM 3268 O O . LEU A 1 409 ? 12.965 -14.708 -2.665 1.00 92.81 409 LEU A O 1
ATOM 3272 N N . LYS A 1 410 ? 14.593 -16.189 -2.205 1.00 92.88 410 LYS A N 1
ATOM 3273 C CA . LYS A 1 410 ? 15.206 -15.374 -1.145 1.00 92.88 410 LYS A CA 1
ATOM 3274 C C . LYS A 1 410 ? 15.876 -14.113 -1.688 1.00 92.88 410 LYS A C 1
ATOM 3276 O O . LYS A 1 410 ? 15.661 -13.034 -1.139 1.00 92.88 410 LYS A O 1
ATOM 3281 N N . LYS A 1 411 ? 16.648 -14.212 -2.775 1.00 92.50 411 LYS A N 1
ATOM 3282 C CA . LYS A 1 411 ? 17.259 -13.025 -3.396 1.00 92.50 411 LYS A CA 1
ATOM 3283 C C . LYS A 1 411 ? 16.187 -12.109 -3.983 1.00 92.50 411 LYS A C 1
ATOM 3285 O O . LYS A 1 411 ? 16.269 -10.897 -3.795 1.00 92.50 411 LYS A O 1
ATOM 3290 N N . LEU A 1 412 ? 15.135 -12.670 -4.591 1.00 94.12 412 LEU A N 1
ATOM 3291 C CA . LEU A 1 412 ? 14.003 -11.874 -5.061 1.00 94.12 412 LEU A CA 1
ATOM 3292 C C . LEU A 1 412 ? 13.310 -11.126 -3.910 1.00 94.12 412 LEU A C 1
ATOM 3294 O O . LEU A 1 412 ? 12.967 -9.957 -4.070 1.00 94.12 412 LEU A O 1
ATOM 3298 N N . GLN A 1 413 ? 13.140 -11.749 -2.736 1.00 93.31 413 GLN A N 1
ATOM 3299 C CA . GLN A 1 413 ? 12.606 -11.075 -1.544 1.00 93.31 413 GLN A CA 1
ATOM 3300 C C . GLN A 1 413 ? 13.417 -9.816 -1.195 1.00 93.31 413 GLN A C 1
ATOM 3302 O O . GLN A 1 413 ? 12.820 -8.764 -0.952 1.00 93.31 413 GLN A O 1
ATOM 3307 N N . LEU A 1 414 ? 14.750 -9.924 -1.192 1.00 91.12 414 LEU A N 1
ATOM 3308 C CA . LEU A 1 414 ? 15.662 -8.817 -0.884 1.00 91.12 414 LEU A CA 1
ATOM 3309 C C . LEU A 1 414 ? 15.579 -7.710 -1.940 1.00 91.12 414 LEU A C 1
ATOM 3311 O O . LEU A 1 414 ? 15.387 -6.548 -1.595 1.00 91.12 414 LEU A O 1
ATOM 3315 N N . VAL A 1 415 ? 15.625 -8.071 -3.225 1.00 91.81 415 VAL A N 1
ATOM 3316 C CA . VAL A 1 415 ? 15.490 -7.149 -4.369 1.00 91.81 415 VAL A CA 1
ATOM 3317 C C . VAL A 1 415 ? 14.162 -6.386 -4.332 1.00 91.81 415 VAL A C 1
ATOM 3319 O O . VAL A 1 415 ? 14.099 -5.170 -4.534 1.00 91.81 415 VAL A O 1
ATOM 3322 N N . LEU A 1 416 ? 13.074 -7.084 -4.012 1.00 91.88 416 LEU A N 1
ATOM 3323 C CA . LEU A 1 416 ? 11.759 -6.479 -3.869 1.00 91.88 416 LEU A CA 1
ATOM 3324 C C . LEU A 1 416 ? 11.645 -5.672 -2.558 1.00 91.88 416 LEU A C 1
ATOM 3326 O O . LEU A 1 416 ? 10.835 -4.746 -2.484 1.00 91.88 416 LEU A O 1
ATOM 3330 N N . GLY A 1 417 ? 12.441 -5.947 -1.527 1.00 89.94 417 GLY A N 1
ATOM 3331 C CA . GLY A 1 417 ? 12.279 -5.321 -0.212 1.00 89.94 417 GLY A CA 1
ATOM 3332 C C . GLY A 1 417 ? 10.943 -5.724 0.410 1.00 89.94 417 GLY A C 1
ATOM 3333 O O . GLY A 1 417 ? 10.094 -4.880 0.727 1.00 89.94 417 GLY A O 1
ATOM 3334 N N . HIS A 1 418 ? 10.684 -7.032 0.438 1.00 91.12 418 HIS A N 1
ATOM 3335 C CA . HIS A 1 418 ? 9.558 -7.618 1.154 1.00 91.12 418 HIS A CA 1
ATOM 3336 C C . HIS A 1 418 ? 10.015 -8.045 2.547 1.00 91.12 418 HIS A C 1
ATOM 3338 O O . HIS A 1 418 ? 10.824 -8.960 2.672 1.00 91.12 418 HIS A O 1
ATOM 3344 N N . LYS A 1 419 ? 9.442 -7.433 3.590 1.00 89.00 419 LYS A N 1
ATOM 3345 C CA . LYS A 1 419 ? 9.724 -7.810 4.983 1.00 89.00 419 LYS A CA 1
ATOM 3346 C C . LYS A 1 419 ? 9.412 -9.286 5.249 1.00 89.00 419 LYS A C 1
ATOM 3348 O O . LYS A 1 419 ? 10.184 -9.975 5.901 1.00 89.00 419 LYS A O 1
ATOM 3353 N N . ASP A 1 420 ? 8.293 -9.765 4.714 1.00 90.38 420 ASP A N 1
ATOM 3354 C CA . ASP A 1 420 ? 7.841 -11.145 4.864 1.00 90.38 420 ASP A CA 1
ATOM 3355 C C . ASP A 1 420 ? 7.998 -11.916 3.543 1.00 90.38 420 ASP A C 1
ATOM 3357 O O . ASP A 1 420 ? 7.550 -11.460 2.483 1.00 90.38 420 ASP A O 1
ATOM 3361 N N . ILE A 1 421 ? 8.612 -13.100 3.624 1.00 91.88 421 ILE A N 1
ATOM 3362 C CA . ILE A 1 421 ? 8.800 -14.028 2.505 1.00 91.88 421 ILE A CA 1
ATOM 3363 C C . ILE A 1 421 ? 7.463 -14.459 1.895 1.00 91.88 421 ILE A C 1
ATOM 3365 O O . ILE A 1 421 ? 7.391 -14.640 0.678 1.00 91.88 421 ILE A O 1
ATOM 3369 N N . SER A 1 422 ? 6.391 -14.514 2.694 1.00 91.50 422 SER A N 1
ATOM 3370 C CA . SER A 1 422 ? 5.036 -14.852 2.241 1.00 91.50 422 SER A CA 1
ATOM 3371 C C . SER A 1 422 ? 4.542 -13.925 1.130 1.00 91.50 422 SER A C 1
ATOM 3373 O O . SER A 1 422 ? 3.809 -14.334 0.231 1.00 91.50 422 SER A O 1
ATOM 3375 N N . THR A 1 423 ? 5.006 -12.670 1.118 1.00 91.00 423 THR A N 1
ATOM 3376 C CA . THR A 1 423 ? 4.666 -11.705 0.065 1.00 91.00 423 THR A CA 1
ATOM 3377 C C . THR A 1 423 ? 5.327 -12.067 -1.266 1.00 91.00 423 THR A C 1
ATOM 3379 O O . THR A 1 423 ? 4.745 -11.826 -2.322 1.00 91.00 423 THR A O 1
ATOM 3382 N N . THR A 1 424 ? 6.525 -12.657 -1.233 1.00 92.50 424 THR A N 1
ATOM 3383 C CA . THR A 1 424 ? 7.251 -13.126 -2.424 1.00 92.50 424 THR A CA 1
ATOM 3384 C C . THR A 1 424 ? 6.772 -14.505 -2.872 1.00 92.50 424 THR A C 1
ATOM 3386 O O . THR A 1 424 ? 6.699 -14.759 -4.069 1.00 92.50 424 THR A O 1
ATOM 3389 N N . GLN A 1 425 ? 6.368 -15.376 -1.941 1.00 92.19 425 GLN A N 1
ATOM 3390 C CA . GLN A 1 425 ? 5.811 -16.700 -2.259 1.00 92.19 425 GLN A CA 1
ATOM 3391 C C . GLN A 1 425 ? 4.585 -16.624 -3.171 1.00 92.19 425 GLN A C 1
ATOM 3393 O O . GLN A 1 425 ? 4.325 -17.551 -3.931 1.00 92.19 425 GLN A O 1
ATOM 3398 N N . LYS A 1 426 ? 3.878 -15.488 -3.179 1.00 90.44 426 LYS A N 1
ATOM 3399 C CA . LYS A 1 426 ? 2.763 -15.255 -4.100 1.00 90.44 426 LYS A CA 1
ATOM 3400 C C . LYS A 1 426 ? 3.142 -15.388 -5.572 1.00 90.44 426 LYS A C 1
ATOM 3402 O O . LYS A 1 426 ? 2.237 -15.585 -6.359 1.00 90.44 426 LYS A O 1
ATOM 3407 N N . TYR A 1 427 ? 4.412 -15.295 -5.964 1.00 90.12 427 TYR A N 1
ATOM 3408 C CA . TYR A 1 427 ? 4.832 -15.483 -7.360 1.00 90.12 427 TYR A CA 1
ATOM 3409 C C . TYR A 1 427 ? 5.119 -16.942 -7.735 1.00 90.12 427 TYR A C 1
ATOM 3411 O O . TYR A 1 427 ? 5.288 -17.221 -8.914 1.00 90.12 427 TYR A O 1
ATOM 3419 N N . LEU A 1 428 ? 5.165 -17.870 -6.770 1.00 86.88 428 LEU A N 1
ATOM 3420 C CA . LEU A 1 428 ? 5.545 -19.266 -7.028 1.00 86.88 428 LEU A CA 1
ATOM 3421 C C . LEU A 1 428 ? 4.596 -19.963 -8.007 1.00 86.88 428 LEU A C 1
ATOM 3423 O O . LEU A 1 428 ? 5.063 -20.690 -8.869 1.00 86.88 428 LEU A O 1
ATOM 3427 N N . HIS A 1 429 ? 3.294 -19.674 -7.938 1.00 82.56 429 HIS A N 1
ATOM 3428 C CA . HIS A 1 429 ? 2.299 -20.247 -8.854 1.00 82.56 429 HIS A CA 1
ATOM 3429 C C . HIS A 1 429 ? 2.470 -19.819 -10.324 1.00 82.56 429 HIS A C 1
ATOM 3431 O O . HIS A 1 429 ? 1.774 -20.345 -11.184 1.00 82.56 429 HIS A O 1
ATOM 3437 N N . LEU A 1 430 ? 3.341 -18.843 -10.612 1.00 79.75 430 LEU A N 1
ATOM 3438 C CA . LEU A 1 430 ? 3.647 -18.393 -11.974 1.00 79.75 430 LEU A CA 1
ATOM 3439 C C . LEU A 1 430 ? 4.871 -19.104 -12.569 1.00 79.75 430 LEU A C 1
ATOM 3441 O O . LEU A 1 430 ? 5.133 -18.946 -13.758 1.00 79.75 430 LEU A O 1
ATOM 3445 N N . VAL A 1 431 ? 5.627 -19.850 -11.760 1.00 72.56 431 VAL A N 1
ATOM 3446 C CA . VAL A 1 431 ? 6.739 -20.679 -12.233 1.00 72.56 431 VAL A CA 1
ATOM 3447 C C . VAL A 1 431 ? 6.150 -22.039 -12.588 1.00 72.56 431 VAL A C 1
ATOM 3449 O O . VAL A 1 431 ? 5.623 -22.725 -11.716 1.00 72.56 431 VAL A O 1
ATOM 3452 N N . GLY A 1 432 ? 6.169 -22.395 -13.873 1.00 65.56 432 GLY A N 1
ATOM 3453 C CA . GLY A 1 432 ? 5.605 -23.658 -14.345 1.00 65.56 432 GLY A CA 1
ATOM 3454 C C . GLY A 1 432 ? 6.355 -24.869 -13.782 1.00 65.56 432 GLY A C 1
ATOM 3455 O O . GLY A 1 432 ? 7.579 -24.844 -13.657 1.00 65.56 432 GLY A O 1
ATOM 3456 N N . GLU A 1 433 ? 5.630 -25.949 -13.484 1.00 57.84 433 GLU A N 1
ATOM 3457 C CA . GLU A 1 433 ? 6.204 -27.207 -12.972 1.00 57.84 433 GLU A CA 1
ATOM 3458 C C . GLU A 1 433 ? 7.183 -27.859 -13.969 1.00 57.84 433 GLU A C 1
ATOM 3460 O O . GLU A 1 433 ? 8.147 -28.508 -13.562 1.00 57.84 433 GLU A O 1
ATOM 3465 N N . ASN A 1 434 ? 7.003 -27.602 -15.271 1.00 55.53 434 ASN A N 1
ATOM 3466 C CA . ASN A 1 434 ? 7.843 -28.143 -16.345 1.00 55.53 434 ASN A CA 1
ATOM 3467 C C . ASN A 1 434 ? 9.307 -27.669 -16.294 1.00 55.53 434 ASN A C 1
ATOM 3469 O O . ASN A 1 434 ? 10.179 -28.369 -16.799 1.00 55.53 434 ASN A O 1
ATOM 3473 N N . GLU A 1 435 ? 9.609 -26.541 -15.637 1.00 61.84 435 GLU A N 1
ATOM 3474 C CA . GLU A 1 435 ? 10.996 -26.074 -15.485 1.00 61.84 435 GLU A CA 1
ATOM 3475 C C . GLU A 1 435 ? 11.811 -26.926 -14.500 1.00 61.84 435 GLU A C 1
ATOM 3477 O O . GLU A 1 435 ? 13.039 -26.863 -14.504 1.00 61.84 435 GLU A O 1
ATOM 3482 N N . VAL A 1 436 ? 11.163 -27.688 -13.610 1.00 67.19 436 VAL A N 1
ATOM 3483 C CA . VAL A 1 436 ? 11.877 -28.406 -12.543 1.00 67.19 436 VAL A CA 1
ATOM 3484 C C . VAL A 1 436 ? 12.688 -29.560 -13.119 1.00 67.19 436 VAL A C 1
ATOM 3486 O O . VAL A 1 436 ? 13.850 -29.721 -12.758 1.00 67.19 436 VAL A O 1
ATOM 3489 N N . ARG A 1 437 ? 12.107 -30.331 -14.044 1.00 70.75 437 ARG A N 1
ATOM 3490 C CA . ARG A 1 437 ? 12.781 -31.481 -14.657 1.00 70.75 437 ARG A CA 1
ATOM 3491 C C . ARG A 1 437 ? 13.976 -31.054 -15.506 1.00 70.75 437 ARG A C 1
ATOM 3493 O O . ARG A 1 437 ? 15.066 -31.567 -15.294 1.00 70.75 437 ARG A O 1
ATOM 3500 N N . GLU A 1 438 ? 13.789 -30.079 -16.388 1.00 76.81 438 GLU A N 1
ATOM 3501 C CA . GLU A 1 438 ? 14.856 -29.541 -17.242 1.00 76.81 438 GLU A CA 1
ATOM 3502 C C . GLU A 1 438 ? 16.023 -28.988 -16.400 1.00 76.81 438 GLU A C 1
ATOM 3504 O O . GLU A 1 438 ? 17.190 -29.259 -16.676 1.00 76.81 438 GLU A O 1
ATOM 3509 N N . LYS A 1 439 ? 15.732 -28.293 -15.290 1.00 75.50 439 LYS A N 1
ATOM 3510 C CA . LYS A 1 439 ? 16.771 -27.825 -14.352 1.00 75.50 439 LYS A CA 1
ATOM 3511 C C . LYS A 1 439 ? 17.510 -28.961 -13.649 1.00 75.50 439 LYS A C 1
ATOM 3513 O O . LYS A 1 439 ? 18.692 -28.801 -13.357 1.00 75.50 439 LYS A O 1
ATOM 3518 N N . VAL A 1 440 ? 16.832 -30.068 -13.339 1.00 80.12 440 VAL A N 1
ATOM 3519 C CA . VAL A 1 440 ? 17.470 -31.262 -12.767 1.00 80.12 440 VAL A CA 1
ATOM 3520 C C . VAL A 1 440 ? 18.378 -31.914 -13.807 1.00 80.12 440 VAL A C 1
ATOM 3522 O O . VAL A 1 440 ? 19.537 -32.163 -13.489 1.00 80.12 440 VAL A O 1
ATOM 3525 N N . GLU A 1 441 ? 17.901 -32.100 -15.041 1.00 84.19 441 GLU A N 1
ATOM 3526 C CA . GLU A 1 441 ? 18.661 -32.687 -16.158 1.00 84.19 441 GLU A CA 1
ATOM 3527 C C . GLU A 1 441 ? 19.903 -31.854 -16.529 1.00 84.19 441 GLU A C 1
ATOM 3529 O O . GLU A 1 441 ? 20.951 -32.413 -16.833 1.00 84.19 441 GLU A O 1
ATOM 3534 N N . HIS A 1 442 ? 19.839 -30.524 -16.425 1.00 83.25 442 HIS A N 1
ATOM 3535 C CA . HIS A 1 442 ? 20.991 -29.635 -16.640 1.00 83.25 442 HIS A CA 1
ATOM 3536 C C . HIS A 1 442 ? 21.822 -29.350 -15.380 1.00 83.25 442 HIS A C 1
ATOM 3538 O O . HIS A 1 442 ? 22.735 -28.518 -15.409 1.00 83.25 442 HIS A O 1
ATOM 3544 N N . SER A 1 443 ? 21.513 -29.988 -14.250 1.00 83.12 443 SER A N 1
ATOM 3545 C CA . SER A 1 443 ? 22.263 -29.765 -13.017 1.00 83.12 443 SER A CA 1
ATOM 3546 C C . SER A 1 443 ? 23.615 -30.477 -13.053 1.00 83.12 443 SER A C 1
ATOM 3548 O O . SER A 1 443 ? 23.763 -31.544 -13.640 1.00 83.12 443 SER A O 1
ATOM 3550 N N . PHE A 1 444 ? 24.597 -29.936 -12.329 1.00 86.69 444 PHE A N 1
ATOM 3551 C CA . PHE A 1 444 ? 25.869 -30.629 -12.094 1.00 86.69 444 PHE A CA 1
ATOM 3552 C C . PHE A 1 444 ? 25.669 -32.037 -11.508 1.00 86.69 444 PHE A C 1
ATOM 3554 O O . PHE A 1 444 ? 26.469 -32.924 -11.768 1.00 86.69 444 PHE A O 1
ATOM 3561 N N . LEU A 1 445 ? 24.589 -32.258 -10.749 1.00 87.88 445 LEU A N 1
ATOM 3562 C CA . LEU A 1 445 ? 24.277 -33.563 -10.166 1.00 87.88 445 LEU A CA 1
ATOM 3563 C C . LEU A 1 445 ? 23.832 -34.585 -11.217 1.00 87.88 445 LEU A C 1
ATOM 3565 O O . LEU A 1 445 ? 24.116 -35.767 -11.054 1.00 87.88 445 LEU A O 1
ATOM 3569 N N . ALA A 1 446 ? 23.192 -34.144 -12.302 1.00 87.88 446 ALA A N 1
ATOM 3570 C CA . ALA A 1 446 ? 22.840 -35.025 -13.412 1.00 87.88 446 ALA A CA 1
ATOM 3571 C C . ALA A 1 446 ? 24.068 -35.535 -14.176 1.00 87.88 446 ALA A C 1
ATOM 3573 O O . ALA A 1 446 ? 23.959 -36.523 -14.880 1.00 87.88 446 ALA A O 1
ATOM 3574 N N . ALA A 1 447 ? 25.248 -34.932 -13.999 1.00 84.62 447 ALA A N 1
ATOM 3575 C CA . ALA A 1 447 ? 26.487 -35.468 -14.562 1.00 84.62 447 ALA A CA 1
ATOM 3576 C C . ALA A 1 447 ? 26.978 -36.760 -13.867 1.00 84.62 447 ALA A C 1
ATOM 3578 O O . ALA A 1 447 ? 27.984 -37.323 -14.294 1.00 84.62 447 ALA A O 1
ATOM 3579 N N . PHE A 1 448 ? 26.315 -37.208 -12.791 1.00 87.19 448 PHE A N 1
ATOM 3580 C CA . PHE A 1 448 ? 26.683 -38.394 -12.000 1.00 87.19 448 PHE A CA 1
ATOM 3581 C C . PHE A 1 448 ? 25.693 -39.567 -12.126 1.00 87.19 448 PHE A C 1
ATOM 3583 O O . PHE A 1 448 ? 25.814 -40.541 -11.380 1.00 87.19 448 PHE A O 1
ATOM 3590 N N . VAL A 1 449 ? 24.720 -39.474 -13.034 1.00 79.75 449 VAL A N 1
ATOM 3591 C CA . VAL A 1 449 ? 23.763 -40.531 -13.415 1.00 79.75 449 VAL A CA 1
ATOM 3592 C C . VAL A 1 449 ? 23.764 -40.675 -14.925 1.00 79.75 449 VAL A C 1
ATOM 3594 O O . VAL A 1 449 ? 23.609 -41.827 -15.381 1.00 79.75 449 VAL A O 1
#

Solvent-accessible surface area (backbone atoms only — not comparable to full-atom values): 26776 Å² total; per-residue (Å²): 141,74,90,81,74,91,80,75,94,82,79,96,79,89,77,88,88,82,77,93,80,92,74,92,77,75,82,79,78,81,86,70,93,54,96,83,51,78,40,60,32,31,43,31,71,57,95,91,41,80,45,78,33,46,37,37,66,57,96,91,38,76,40,52,65,28,23,41,57,99,84,41,84,37,74,44,77,80,37,38,30,28,44,37,34,66,56,97,87,40,82,47,74,45,82,45,50,63,47,45,68,49,36,52,49,53,50,53,52,52,51,30,38,77,71,67,78,34,85,75,78,78,75,80,75,82,72,79,62,43,40,44,63,60,34,50,52,53,46,52,50,53,36,56,76,76,44,54,73,67,55,33,56,50,50,53,52,36,46,50,54,52,50,79,75,44,87,72,58,43,27,65,75,46,43,50,65,62,53,53,52,47,57,48,50,33,51,76,72,68,51,56,64,66,57,41,51,50,34,51,49,55,45,50,56,40,38,42,76,51,63,24,76,58,68,78,59,83,84,70,60,82,85,66,84,80,78,80,89,65,60,70,50,73,66,56,50,52,45,35,55,70,50,39,52,77,71,54,36,54,54,52,47,49,32,40,58,53,33,48,52,65,68,57,52,25,66,29,38,64,87,36,49,40,84,87,82,35,30,43,45,50,72,69,39,71,95,73,76,38,66,54,98,77,73,66,71,36,56,34,74,46,62,67,70,58,51,53,52,51,53,60,48,53,79,75,50,91,51,69,40,72,45,43,14,68,63,40,95,90,38,87,91,41,42,54,72,38,67,40,86,54,63,54,56,54,49,15,43,30,29,41,77,46,71,64,42,82,56,73,42,68,52,70,49,79,46,76,82,47,100,86,44,71,46,80,42,77,49,44,14,67,84,39,56,64,29,74,81,57,45,71,63,31,38,23,43,32,26,50,52,68,40,32,84,75,55,34,68,69,53,41,24,51,50,63,66,47,94,47,62,72,71,50,55,67,44,54,87,73,58,63,76,73,56,55,58,57,53,48,66,72,29,81,71,45,79,78,112

Foldseek 3Di:
DDDDDDDDDPDDDDDDDDDDDDDDPDPPPDDDPDQQDKFKWWFADDPNDTDTWGADDDPNAGQCQWTQDVNDTDGLPGTWMWIWHDDPNDIDIDTQGSDSVSSRVVNVQVSCCSVVNHPDDPDPPPPPFAWLVVLLVVVLVVCVVPHDPVSSVLLNVLSVLLCVQDPDTGLQPDEQVSLLVLCVVCVVVVHQLVSSLVSSVSSCVSSVVRPYPYDDDPVSRDDHDDDAQDADDPVLLVLLLVLDDLLLNLLLLCLQFQLDFLQQLLQFFPVQADLVQQKGWRAADVVQPDADPVNDIFIGRGDNVSSVSLVVQVVVDPERHSDWADQDPPDNPPTDHHGHPCSLVVQLVSCLVSVNAPQPDKDWDWDDPDPPDIDIDIDTSPPDSPHPSRGRNNSSLNNLLVCCVVQPQPSSCRSNVPPDSVVSCSSVVSDDPVVVVVCVCPDPVVVVD

Mean predicted aligned error: 15.37 Å

Nearest PDB structures (foldseek):
  2a3v-assembly1_C  TM=7.172E-01  e=7.160E-10  Vibrio cholerae O1 biovar El Tor str. N16961
  2a3v-assembly1_A  TM=6.936E-01  e=3.945E-10  Vibrio cholerae O1 biovar El Tor str. N16961
  5hxy-assembly4_D  TM=5.217E-01  e=2.326E-11  Thermoplasma acidophilum DSM 1728
  5hxy-assembly5_E  TM=5.216E-01  e=1.782E-10  Thermoplasma acidophilum DSM 1728
  5hxy-assembly2_B  TM=5.308E-01  e=2.032E-09  Thermoplasma acidophilum DSM 1728

Secondary structure (DSSP, 8-state):
-------------S--------------------TT--EEEEEEEETTEEEEEEEEEETTEEEEEEEEETTEEEE-TTEEEEEEEEETTEEEEEE--S-HHHHHHHHHHHHHHHHTSSPPPPPPP---PPBHHHHHHHHHHHHHHHS-HHHHHHHHHHHHHHHHH----BGGG--HHHHHHHHHHHHHTT--HHHHHHHHHHHHHHHHHTT------GGGS---PPPPPP---HHHHHHHHHT--HHHHHHHHHHHHH---HHHHHT-BGGGEETTTTEEEE--BGGGTB--TT---EEEE--HHHHHHHHHHHTT--SSBSSBPPPBTTBTTSSSSSBPS-HHHHHHHHHHHTT---S--EEEEEEESSSS-EEEEEEETTTSS--SSS-HHHHHHHHHHHHHHHHHHHHHHHHHT-SSHHHHHTTGGGS-THHHHHHHHTSGGGGG-

Sequence (449 aa):
MSLTDQLTDHLAKLTYIGLLDNRRSKMNVDSGYGHKQVNLVQYRRVDGRWQFIRVVRKNGKPDPRLVLIDGEPASSKGGHFYLAWREQGNLKRQAVGSSPREALNAWHVKMGILAGDVEPEPEPETVESKTIDTAIVEYLRDVKATKSAATYKAYKRDLAWFREHRGKHLVSRLDRSDVMSLFAAGREEGLDQKTINKRVVVMLTAMRGAGAEIKLRKGDWPKTTDKQIEVYTPDELRRFFAACTADKRVLFQTFLLTGFRSEEIATLTWSDINYTTGKISVSAKLQWEFTPKSYEIRSVEVPSALLATLKARKRKSTSLLVFPAPKHPTRPDYGGNGVDAHMLEACKEIAFRAGLNCGKCEGTYTVKRSARKKEKLPYSCGTSPRCHHWNRHRWRHTFASNMLPVLGLKKLQLVLGHKDISTTQKYLHLVGENEVREKVEHSFLAAFV

pLDDT: mean 84.92, std 17.83, range [25.48, 98.5]

InterPro domains:
  IPR002104 Integrase, catalytic domain [PF00589] (382-430)
  IPR002104 Integrase, catalytic domain [PS51898] (227-441)
  IPR010998 Integrase/recombinase, N-terminal [G3DSA:1.10.150.130] (128-218)
  IPR011010 DNA breaking-rejoining enzyme, catalytic core [SSF56349] (131-437)
  IPR013762 Integrase-like, catalytic domain superfamily [G3DSA:1.10.443.10] (224-444)
  IPR044068 Core-binding (CB) domain [PS51900] (130-211)
  IPR050090 Bacterial tyrosine recombinase XerC/XerD complex [PTHR30349] (142-442)

Radius of gyration: 38.85 Å; Cα contacts (8 Å, |Δi|>4): 554; chains: 1; bounding box: 83×98×103 Å

Organism: NCBI:txid3036704

=== Feature glossary ===
Legend for the data blocks above and below:

— What the protein is —

Sequence gives the chain of amino acids in standard one-letter code (A=alanine, C=cysteine, …, Y=tyrosine), read N→C. It is the only feature that is directly encoded by the gene; all structural features are derived from the folded form of this sequence.

The annotation block draws on four external resources. InterPro: which protein families and domains the sequence belongs to. GO: standardized terms for what the protein does, what process it participates in, and where in the cell it acts. CATH: which structural fold it has in the CATH hierarchy. Organism: the species of origin.

— Where its atoms are —

Atomic coordinates in PDBx/mmCIF format — the same representation the Protein Data Bank distributes. Each line of the _atom_site loop places one backbone atom in Cartesian space (units: ångströms, origin: arbitrary).

Six rendered views show the 3D structure from the faces of a cube — i.e. along ±x, ±y, ±z. Rendering representation is drawn randomly per protein from cartoon (secondary-structure ribbons), sticks (backbone bonds), or molecular surface; coloring is either N→C rainbow (blue at the N-terminus through red at the C-terminus) or one color per chain.

— Local backbone conformation —

DSSP 8-state secondary structure assigns each residue one of H (α-helix), G (3₁₀-helix), I (π-helix), E (extended β-strand), B (isolated β-bridge), T (hydrogen-bonded turn), S (bend), or '-' (coil). The assignment is computed from backbone hydrogen-bond geometry via the Kabsch–Sander algorithm.

P-SEA three-state annotation labels each residue as helix, strand, or coil based purely on the geometry of the Cα trace. It serves as a fallback when the full backbone (and thus DSSP) is unavailable.

φ (phi) and ψ (psi) are the two rotatable backbone dihedrals per residue: φ is the C(i-1)–N–Cα–C torsion, ψ is the N–Cα–C–N(i+1) torsion, both in degrees on (−180°, 180°]. α-helical residues cluster near (−60°, −45°); β-strand residues near (−120°, +130°). A Ramachandran plot is simply a scatter of (φ, ψ) for every residue.

— Global shape and packing —

Radius of gyration (Rg) is the root-mean-square distance of Cα atoms from their centroid — a single number for overall size and compactness. A globular domain of N residues has Rg ≈ 2.2·N^0.38 Å; an extended or disordered chain has a much larger Rg. The Cα contact count is the number of residue pairs whose Cα atoms are within 8 Å and are more than four positions apart in sequence — a standard proxy for tertiary packing density. The bounding box is the smallest axis-aligned box enclosing all Cα atoms.

Accessible surface area quantifies burial. A residue with SASA near zero is packed into the hydrophobic core; one with SASA >100 Å² sits on the surface. Computed here via the Shrake–Rupley numerical algorithm with a 1.4 Å probe.

The contact map is a binary N×N matrix image: pixel (i, j) is dark where Cα_i and Cα_j are within 8 Å and |i−j|>4. Because the |i−j|>4 filter removes local helical contacts, off-diagonal stripes parallel to the main diagonal indicate parallel β-sheets; stripes perpendicular to it indicate antiparallel β-sheets. The Ramachandran plot scatters every residue's (φ, ψ) pair against the sterically allowed regions. The PAE heatmap renders the predicted-aligned-error matrix.

— Structural neighborhood —

A 3Di character summarizes, for each residue, the relative orientation of the Cα frame of its nearest spatial neighbor. Because it encodes fold topology rather than chemistry, 3Di alignments detect remote structural similarity that sequence alignment misses.

Structural nearest neighbors (via Foldseek easy-search vs the PDB). Reported per hit: target PDB id, E-value, and alignment TM-score. A TM-score above ~0.5 is the conventional threshold for 'same fold'.

— Confidence and disorder —

For AlphaFold models, the B-factor field carries pLDDT — the model's own estimate of local accuracy on a 0–100 scale. Regions with pLDDT<50 should be treated as essentially unmodeled; they often correspond to intrinsically disordered segments.

B-factor (Debye–Waller factor) reflects atomic displacement in the crystal lattice. It is an experimental observable (units Å²), not a prediction; low values mean the atom is pinned down, high values mean it moves or is heterogeneous across the crystal.

Predicted Aligned Error (PAE) is an AlphaFold confidence matrix: entry (i, j) is the expected error in the position of residue j, in ångströms, when the prediction is superimposed on the true structure at residue i. Low PAE within a block of residues means that block is internally rigid and well-predicted; high PAE between two blocks means their relative placement is uncertain even if each block individually is confident.